Protein AF-0000000072488024 (afdb_homodimer)

Solvent-accessible surface area (backbone atoms only — not comparable to full-atom values): 31746 Å² total; per-residue (Å²): 130,87,50,39,87,58,50,85,56,80,75,59,67,64,59,55,49,50,51,45,51,55,48,46,49,55,67,71,70,53,90,72,92,46,69,67,55,50,52,52,53,47,48,60,69,47,51,77,48,49,60,56,25,39,31,55,56,51,50,51,35,63,54,48,59,58,55,79,76,48,92,45,67,71,60,43,52,54,51,34,48,48,52,44,52,51,49,48,52,47,55,70,44,29,62,57,50,31,43,64,63,50,49,80,76,57,48,43,77,33,27,34,37,37,44,60,53,36,67,68,58,18,48,43,52,24,53,46,52,73,74,24,86,53,31,33,36,38,28,32,25,40,40,63,62,40,93,94,18,74,76,5,32,25,60,51,19,54,53,46,17,42,68,33,83,61,12,57,81,33,64,90,48,43,71,80,28,40,43,74,34,47,47,22,32,48,52,71,48,51,78,66,33,66,33,35,42,27,48,51,34,27,32,30,30,64,24,20,40,33,29,52,36,29,51,45,39,51,35,50,46,28,57,75,70,72,30,49,29,32,33,49,43,60,64,47,23,38,22,92,46,83,71,91,45,39,83,38,46,44,67,57,76,87,34,62,89,49,85,42,64,54,48,30,49,30,60,27,93,54,40,54,36,34,39,21,58,90,41,79,34,42,24,70,52,41,29,52,56,49,46,56,51,60,67,36,84,64,14,90,87,57,75,119,129,88,50,40,88,57,49,85,58,82,74,60,66,64,60,56,51,50,51,45,51,54,47,46,48,55,67,70,70,52,90,73,91,46,69,67,54,50,52,52,53,48,49,61,68,47,51,76,50,50,61,55,24,40,30,56,55,52,48,50,36,62,55,48,59,59,54,78,74,49,92,44,65,70,59,44,52,51,50,34,49,48,52,44,51,52,49,47,53,48,55,72,44,29,62,58,50,31,43,63,62,50,49,79,76,58,48,42,78,34,27,33,37,36,44,59,54,37,67,67,58,17,49,43,53,24,53,44,53,73,73,23,88,54,32,35,36,40,27,32,24,40,40,64,62,40,94,93,18,75,77,4,32,25,60,51,18,53,54,47,17,43,69,34,82,62,13,57,80,32,65,90,49,44,70,78,30,41,43,74,34,47,48,23,32,47,53,70,49,51,78,65,32,66,34,35,42,28,46,50,33,25,31,31,31,65,23,20,39,33,29,51,37,30,51,44,39,50,36,51,48,28,56,75,68,72,30,49,29,34,34,49,43,60,64,48,24,38,22,91,46,83,71,90,45,41,82,38,46,44,68,56,76,87,32,62,88,47,85,42,65,53,50,30,46,31,60,25,90,52,41,53,36,34,39,21,58,91,42,79,35,42,24,69,52,42,29,53,56,49,46,55,50,58,67,35,83,66,14,90,87,61,75,121

Secondary structure (DSSP, 8-state):
--PBP---S---HHHHHHHHHHHHHHHHHS--SSHHHHHHHHHHHHGGGGGG-THHHHHHHHHHTTTTT-S-HHHHHHHHHHHHHHHHHHHHHHHHHHHHHHGGG--TT-EEEEE---HHHHHHHHHHHHH-TT-EEEEE--PSPBTTBBTBHHHHHHHHHHHSHHHHTTTTTHHHHEEEE-GGGHHHHHTT-SEEEE--SEE-TTS-EEEETTHHHHHHHHHHTT--EEEE--GGGB-----SSGGGBPPPGGGTT-SS-SEEEE-GGG--EEEETTEEE-HHHHHHHHHHHHHSTTSTT---/--PBP---S---HHHHHHHHHHHHHHHHHS--SSHHHHHHHHHHHHGGGGGG-THHHHHHHHHHTTTTT-S-HHHHHHHHHHHHHHHHHHHHHHHHHHHHHHGGG--TT-EEEEE---HHHHHHHHHHHHH-TT-EEEEE--PSPBTTBBTBHHHHHHHHHHHSHHHHTTTTTHHHHEEEE-GGGHHHHHTT-SEEEE--SEE-TTS-EEEETTHHHHHHHHHHTT--EEEE--GGGB-----SSGGGBPPPGGGTT-SS-SEEEE-GGG--EEEETTEEE-HHHHHHHHHHHHHSTTSTT---

Sequence (608 aa):
MDRMDVPSEDYDVSIMIEAIHEVQDVLTSRQFATFSEVDTEIGKTLKWYEAFGDGFERFHVNLMKDALQSNDLQKSLKDMDKRCQDRLRDCASSQKDQINDILPFIRNTSSILVHGSGNLLALTIACAIQELEGVHFYICEGRPARKGYPHGSGEVLLEKVLATPEGMRLKDKLHKHCTIVPDSGVSSVMNNVDFVIMGAYCVTEHGGLVHSTGSLQIAIVAAFRNVPCYVLCETFKFAHIFPLSTDDLKQPEEGAGEVVPLVEFVPPSMITLIFSEQGIMPPSAVADEMFRFHTAPSAPGKRRMDRMDVPSEDYDVSIMIEAIHEVQDVLTSRQFATFSEVDTEIGKTLKWYEAFGDGFERFHVNLMKDALQSNDLQKSLKDMDKRCQDRLRDCASSQKDQINDILPFIRNTSSILVHGSGNLLALTIACAIQELEGVHFYICEGRPARKGYPHGSGEVLLEKVLATPEGMRLKDKLHKHCTIVPDSGVSSVMNNVDFVIMGAYCVTEHGGLVHSTGSLQIAIVAAFRNVPCYVLCETFKFAHIFPLSTDDLKQPEEGAGEVVPLVEFVPPSMITLIFSEQGIMPPSAVADEMFRFHTAPSAPGKRR

Nearest PDB structures (foldseek):
  7f66-assembly1_A  TM=8.338E-01  e=1.293E-21  Homo sapiens
  7kma-assembly4_F  TM=8.483E-01  e=4.812E-21  Homo sapiens
  3ecs-assembly1_B  TM=8.379E-01  e=7.905E-20  Homo sapiens
  3ecs-assembly1_G  TM=7.876E-01  e=2.994E-20  Homo sapiens
  3ecs-assembly1_A  TM=8.248E-01  e=3.913E-19  Homo sapiens

Structure (mmCIF, N/CA/C/O backbone):
data_AF-0000000072488024-model_v1
#
loop_
_entity.id
_entity.type
_entity.pdbx_description
1 polymer 'Translation initiation factor eIF-2B alpha subunit, putative'
#
loop_
_atom_site.group_PDB
_atom_site.id
_atom_site.type_symbol
_atom_site.label_atom_id
_atom_site.label_alt_id
_atom_site.label_comp_id
_atom_site.label_asym_id
_atom_site.label_entity_id
_atom_site.label_seq_id
_atom_site.pdbx_PDB_ins_code
_atom_site.Cartn_x
_atom_site.Cartn_y
_atom_site.Cartn_z
_atom_site.occupancy
_atom_site.B_iso_or_equiv
_atom_site.auth_seq_id
_atom_site.auth_comp_id
_atom_site.auth_asym_id
_atom_site.auth_atom_id
_atom_site.pdbx_PDB_model_num
ATOM 1 N N . MET A 1 1 ? 22.734 17.031 3.43 1 52.22 1 MET A N 1
ATOM 2 C CA . MET A 1 1 ? 21.812 18.172 3.447 1 52.22 1 MET A CA 1
ATOM 3 C C . MET A 1 1 ? 20.938 18.141 4.688 1 52.22 1 MET A C 1
ATOM 5 O O . MET A 1 1 ? 20.609 17.062 5.191 1 52.22 1 MET A O 1
ATOM 9 N N . ASP A 1 2 ? 20.891 19.156 5.461 1 78.25 2 ASP A N 1
ATOM 10 C CA . ASP A 1 2 ? 20.172 19.234 6.734 1 78.25 2 ASP A CA 1
ATOM 11 C C . ASP A 1 2 ? 18.703 18.906 6.562 1 78.25 2 ASP A C 1
ATOM 13 O O . ASP A 1 2 ? 18.016 19.516 5.738 1 78.25 2 ASP A O 1
ATOM 17 N N . ARG A 1 3 ? 18.266 17.812 7.07 1 86.81 3 ARG A N 1
ATOM 18 C CA . ARG A 1 3 ? 16.891 17.375 6.973 1 86.81 3 ARG A CA 1
ATOM 19 C C . ARG A 1 3 ? 15.945 18.328 7.707 1 86.81 3 ARG A C 1
ATOM 21 O O . ARG A 1 3 ? 16.344 18.953 8.695 1 86.81 3 ARG A O 1
ATOM 28 N N . MET A 1 4 ? 14.812 18.484 7.156 1 90.88 4 MET A N 1
ATOM 29 C CA . MET A 1 4 ? 13.828 19.438 7.668 1 90.88 4 MET A CA 1
ATOM 30 C C . MET A 1 4 ? 13.086 18.859 8.867 1 90.88 4 MET A C 1
ATOM 32 O O . MET A 1 4 ? 12.656 17.703 8.836 1 90.88 4 MET A O 1
ATOM 36 N N . ASP A 1 5 ? 12.953 19.703 9.938 1 90.5 5 ASP A N 1
ATOM 37 C CA . ASP A 1 5 ? 12.148 19.328 11.094 1 90.5 5 ASP A CA 1
ATOM 38 C C . ASP A 1 5 ? 10.656 19.453 10.789 1 90.5 5 ASP A C 1
ATOM 40 O O . ASP A 1 5 ? 10.195 20.5 10.336 1 90.5 5 ASP A O 1
ATOM 44 N N . VAL A 1 6 ? 9.938 18.312 11 1 91.38 6 VAL A N 1
ATOM 45 C CA . VAL A 1 6 ? 8.5 18.312 10.742 1 91.38 6 VAL A CA 1
ATOM 46 C C . VAL A 1 6 ? 7.773 17.594 11.883 1 91.38 6 VAL A C 1
ATOM 48 O O . VAL A 1 6 ? 8.359 16.766 12.586 1 91.38 6 VAL A O 1
ATOM 51 N N . PRO A 1 7 ? 6.516 18 12.062 1 90.88 7 PRO A N 1
ATOM 52 C CA . PRO A 1 7 ? 5.738 17.266 13.062 1 90.88 7 PRO A CA 1
ATOM 53 C C . PRO A 1 7 ? 5.531 15.797 12.68 1 90.88 7 PRO A C 1
ATOM 55 O O . PRO A 1 7 ? 5.508 15.453 11.5 1 90.88 7 PRO A O 1
ATOM 58 N N . SER A 1 8 ? 5.391 14.93 13.727 1 89.62 8 SER A N 1
ATOM 59 C CA . SER A 1 8 ? 5.211 13.508 13.469 1 89.62 8 SER A CA 1
ATOM 60 C C . SER A 1 8 ? 4.035 12.945 14.266 1 89.62 8 SER A C 1
ATOM 62 O O . SER A 1 8 ? 3.877 11.727 14.375 1 89.62 8 SER A O 1
ATOM 64 N N . GLU A 1 9 ? 3.305 13.891 14.852 1 87.12 9 GLU A N 1
ATOM 65 C CA . GLU A 1 9 ? 2.131 13.5 15.625 1 87.12 9 GLU A CA 1
ATOM 66 C C . GLU A 1 9 ? 0.906 14.32 15.227 1 87.12 9 GLU A C 1
ATOM 68 O O . GLU A 1 9 ? 1.038 15.43 14.719 1 87.12 9 GLU A O 1
ATOM 73 N N . ASP A 1 10 ? -0.183 13.664 15.508 1 88.06 10 ASP A N 1
ATOM 74 C CA . ASP A 1 10 ? -1.425 14.375 15.219 1 88.06 10 ASP A CA 1
ATOM 75 C C . ASP A 1 10 ? -1.731 15.414 16.297 1 88.06 10 ASP A C 1
ATOM 77 O O . ASP A 1 10 ? -1.541 15.148 17.484 1 88.06 10 ASP A O 1
ATOM 81 N N . TYR A 1 11 ? -2.004 16.562 15.891 1 87.75 11 TYR A N 1
ATOM 82 C CA . TYR A 1 11 ? -2.488 17.641 16.75 1 87.75 11 TYR A CA 1
ATOM 83 C C . TYR A 1 11 ? -3.635 18.391 16.078 1 87.75 11 TYR A C 1
ATOM 85 O O . TYR A 1 11 ? -3.838 18.281 14.875 1 87.75 11 TYR A O 1
ATOM 93 N N . ASP A 1 12 ? -4.434 18.969 16.922 1 89.94 12 ASP A N 1
ATOM 94 C CA . ASP A 1 12 ? -5.57 19.703 16.375 1 89.94 12 ASP A CA 1
ATOM 95 C C . ASP A 1 12 ? -5.613 21.125 16.922 1 89.94 12 ASP A C 1
ATOM 97 O O . ASP A 1 12 ? -4.602 21.641 17.391 1 89.94 12 ASP A O 1
ATOM 101 N N . VAL A 1 13 ? -6.676 21.766 16.734 1 91.88 13 VAL A N 1
ATOM 102 C CA . VAL A 1 13 ? -6.828 23.203 16.984 1 91.88 13 VAL A CA 1
ATOM 103 C C . VAL A 1 13 ? -6.621 23.469 18.484 1 91.88 13 VAL A C 1
ATOM 105 O O . VAL A 1 13 ? -6.316 24.594 18.875 1 91.88 13 VAL A O 1
ATOM 108 N N . SER A 1 14 ? -6.672 22.453 19.312 1 92.69 14 SER A N 1
ATOM 109 C CA . SER A 1 14 ? -6.492 22.625 20.75 1 92.69 14 SER A CA 1
ATOM 110 C C . SER A 1 14 ? -5.098 23.156 21.062 1 92.69 14 SER A C 1
ATOM 112 O O . SER A 1 14 ? -4.922 23.906 22.031 1 92.69 14 SER A O 1
ATOM 114 N N . ILE A 1 15 ? -4.148 22.812 20.297 1 93.25 15 ILE A N 1
ATOM 115 C CA . ILE A 1 15 ? -2.785 23.266 20.531 1 93.25 15 ILE A CA 1
ATOM 116 C C . ILE A 1 15 ? -2.693 24.781 20.281 1 93.25 15 ILE A C 1
ATOM 118 O O . ILE A 1 15 ? -1.962 25.484 20.984 1 93.25 15 ILE A O 1
ATOM 122 N N . MET A 1 16 ? -3.361 25.234 19.266 1 93.81 16 MET A N 1
ATOM 123 C CA . MET A 1 16 ? -3.412 26.672 19 1 93.81 16 MET A CA 1
ATOM 124 C C . MET A 1 16 ? -4.145 27.406 20.109 1 93.81 16 MET A C 1
ATOM 126 O O . MET A 1 16 ? -3.705 28.484 20.562 1 93.81 16 MET A O 1
ATOM 130 N N . ILE A 1 17 ? -5.219 26.844 20.562 1 95.56 17 ILE A N 1
ATOM 131 C CA . ILE A 1 17 ? -5.988 27.438 21.656 1 95.56 17 ILE A CA 1
ATOM 132 C C . ILE A 1 17 ? -5.113 27.562 22.906 1 95.56 17 ILE A C 1
ATOM 134 O O . ILE A 1 17 ? -5.105 28.609 23.562 1 95.56 17 ILE A O 1
ATOM 138 N N . GLU A 1 18 ? -4.391 26.547 23.141 1 96.12 18 GLU A N 1
ATOM 139 C CA . GLU A 1 18 ? -3.469 26.562 24.281 1 96.12 18 GLU A CA 1
ATOM 140 C C . GLU A 1 18 ? -2.428 27.672 24.109 1 96.12 18 GLU A C 1
ATOM 142 O O . GLU A 1 18 ? -2.154 28.422 25.062 1 96.12 18 GLU A O 1
ATOM 147 N N . ALA A 1 19 ? -1.865 27.766 22.984 1 96.25 19 ALA A N 1
ATOM 148 C CA . ALA A 1 19 ? -0.864 28.781 22.703 1 96.25 19 ALA A CA 1
ATOM 149 C C . ALA A 1 19 ? -1.438 30.188 22.922 1 96.25 19 ALA A C 1
ATOM 151 O O . ALA A 1 19 ? -0.781 31.047 23.5 1 96.25 19 ALA A O 1
ATOM 152 N N . ILE A 1 20 ? -2.641 30.422 22.438 1 96.62 20 ILE A N 1
ATOM 153 C CA . ILE A 1 20 ? -3.283 31.719 22.547 1 96.62 20 ILE A CA 1
ATOM 154 C C . ILE A 1 20 ? -3.49 32.062 24.016 1 96.62 20 ILE A C 1
ATOM 156 O O . ILE A 1 20 ? -3.209 33.188 24.438 1 96.62 20 ILE A O 1
ATOM 160 N N . HIS A 1 21 ? -3.912 31.094 24.781 1 97.12 21 HIS A N 1
ATOM 161 C CA . HIS A 1 21 ? -4.121 31.328 26.203 1 97.12 21 HIS A CA 1
ATOM 162 C C . HIS A 1 21 ? -2.811 31.672 26.906 1 97.12 21 HIS A C 1
ATOM 164 O O . HIS A 1 21 ? -2.779 32.531 27.781 1 97.12 21 HIS A O 1
ATOM 170 N N . GLU A 1 22 ? -1.814 30.984 26.562 1 96.69 22 GLU A N 1
ATOM 171 C CA . GLU A 1 22 ? -0.515 31.266 27.172 1 96.69 22 GLU A CA 1
ATOM 172 C C . GLU A 1 22 ? -0.053 32.688 26.828 1 96.69 22 GLU A C 1
ATOM 174 O O . GLU A 1 22 ? 0.513 33.375 27.688 1 96.69 22 GLU A O 1
ATOM 179 N N . VAL A 1 23 ? -0.258 33.094 25.609 1 96.31 23 VAL A N 1
ATOM 180 C CA . VAL A 1 23 ? 0.111 34.469 25.188 1 96.31 23 VAL A CA 1
ATOM 181 C C . VAL A 1 23 ? -0.74 35.469 25.938 1 96.31 23 VAL A C 1
ATOM 183 O O . VAL A 1 23 ? -0.231 36.5 26.391 1 96.31 23 VAL A O 1
ATOM 186 N N . GLN A 1 24 ? -2.004 35.156 26.062 1 95.81 24 GLN A N 1
ATOM 187 C CA . GLN A 1 24 ? -2.885 36.062 26.812 1 95.81 24 GLN A CA 1
ATOM 188 C C . GLN A 1 24 ? -2.404 36.219 28.25 1 95.81 24 GLN A C 1
ATOM 190 O O . GLN A 1 24 ? -2.453 37.312 28.812 1 95.81 24 GLN A O 1
ATOM 195 N N . ASP A 1 25 ? -1.993 35.156 28.812 1 95.38 25 ASP A N 1
ATOM 196 C CA . ASP A 1 25 ? -1.459 35.188 30.172 1 95.38 25 ASP A CA 1
ATOM 197 C C . ASP A 1 25 ? -0.247 36.125 30.266 1 95.38 25 ASP A C 1
ATOM 199 O O . ASP A 1 25 ? -0.1 36.875 31.219 1 95.38 25 ASP A O 1
ATOM 203 N N . VAL A 1 26 ? 0.555 36.062 29.281 1 93.44 26 VAL A N 1
ATOM 204 C CA . VAL A 1 26 ? 1.738 36.906 29.219 1 93.44 26 VAL A CA 1
ATOM 205 C C . VAL A 1 26 ? 1.317 38.375 29.109 1 93.44 26 VAL A C 1
ATOM 207 O O . VAL A 1 26 ? 1.877 39.219 29.781 1 93.44 26 VAL A O 1
ATOM 210 N N . LEU A 1 27 ? 0.312 38.688 28.344 1 92.19 27 LEU A N 1
ATOM 211 C CA . LEU A 1 27 ? -0.131 40.031 28.078 1 92.19 27 LEU A CA 1
ATOM 212 C C . LEU A 1 27 ? -0.765 40.656 29.328 1 92.19 27 LEU A C 1
ATOM 214 O O . LEU A 1 27 ? -0.694 41.875 29.531 1 92.19 27 LEU A O 1
ATOM 218 N N . THR A 1 28 ? -1.293 39.812 30.188 1 88.31 28 THR A N 1
ATOM 219 C CA . THR A 1 28 ? -2.064 40.312 31.312 1 88.31 28 THR A CA 1
ATOM 220 C C . THR A 1 28 ? -1.272 40.188 32.625 1 88.31 28 THR A C 1
ATOM 222 O O . THR A 1 28 ? -1.638 40.781 33.625 1 88.31 28 THR A O 1
ATOM 225 N N . SER A 1 29 ? -0.285 39.406 32.625 1 82.75 29 SER A N 1
ATOM 226 C CA . SER A 1 29 ? 0.379 39.094 33.875 1 82.75 29 SER A CA 1
ATOM 227 C C . SER A 1 29 ? 1.42 40.125 34.25 1 82.75 29 SER A C 1
ATOM 229 O O . SER A 1 29 ? 1.823 40.219 35.406 1 82.75 29 SER A O 1
ATOM 231 N N . ARG A 1 30 ? 1.967 40.781 33.281 1 77.06 30 ARG A N 1
ATOM 232 C CA . ARG A 1 30 ? 3.09 41.625 33.656 1 77.06 30 ARG A CA 1
ATOM 233 C C . ARG A 1 30 ? 2.979 43 33 1 77.06 30 ARG A C 1
ATOM 235 O O . ARG A 1 30 ? 2.225 43.188 32.031 1 77.06 30 ARG A O 1
ATOM 242 N N . GLN A 1 31 ? 3.641 43.938 33.719 1 85.38 31 GLN A N 1
ATOM 243 C CA . GLN A 1 31 ? 3.795 45.25 33.125 1 85.38 31 GLN A CA 1
ATOM 244 C C . GLN A 1 31 ? 5 45.312 32.188 1 85.38 31 GLN A C 1
ATOM 246 O O . GLN A 1 31 ? 6.055 44.75 32.5 1 85.38 31 GLN A O 1
ATOM 251 N N . PHE A 1 32 ? 4.668 45.75 31 1 90.38 32 PHE A N 1
ATOM 252 C CA . PHE A 1 32 ? 5.727 45.906 30.016 1 90.38 32 PHE A CA 1
ATOM 253 C C . PHE A 1 32 ? 6.113 47.375 29.844 1 90.38 32 PHE A C 1
ATOM 255 O O . PHE A 1 32 ? 5.27 48.25 29.984 1 90.38 32 PHE A O 1
ATOM 262 N N . ALA A 1 33 ? 7.391 47.594 29.578 1 88.69 33 ALA A N 1
ATOM 263 C CA . ALA A 1 33 ? 7.879 48.969 29.406 1 88.69 33 ALA A CA 1
ATOM 264 C C . ALA A 1 33 ? 7.98 49.312 27.922 1 88.69 33 ALA A C 1
ATOM 266 O O . ALA A 1 33 ? 7.852 50.469 27.531 1 88.69 33 ALA A O 1
ATOM 267 N N . THR A 1 34 ? 8.297 48.344 27.062 1 89 34 THR A N 1
ATOM 268 C CA . THR A 1 34 ? 8.492 48.594 25.641 1 89 34 THR A CA 1
ATOM 269 C C . THR A 1 34 ? 7.824 47.5 24.797 1 89 34 THR A C 1
ATOM 271 O O . THR A 1 34 ? 7.523 46.438 25.297 1 89 34 THR A O 1
ATOM 274 N N . PHE A 1 35 ? 7.617 47.844 23.625 1 88.44 35 PHE A N 1
ATOM 275 C CA . PHE A 1 35 ? 7.09 46.906 22.656 1 88.44 35 PHE A CA 1
ATOM 276 C C . PHE A 1 35 ? 8.07 45.75 22.438 1 88.44 35 PHE A C 1
ATOM 278 O O . PHE A 1 35 ? 7.664 44.594 22.234 1 88.44 35 PHE A O 1
ATOM 285 N N . SER A 1 36 ? 9.344 46.062 22.469 1 89.75 36 SER A N 1
ATOM 286 C CA . SER A 1 36 ? 10.375 45.062 22.281 1 89.75 36 SER A CA 1
ATOM 287 C C . SER A 1 36 ? 10.312 43.969 23.359 1 89.75 36 SER A C 1
ATOM 289 O O . SER A 1 36 ? 10.531 42.781 23.078 1 89.75 36 SER A O 1
ATOM 291 N N . GLU A 1 37 ? 9.992 44.406 24.5 1 91.69 37 GLU A N 1
ATOM 292 C CA . GLU A 1 37 ? 9.867 43.469 25.609 1 91.69 37 GLU A CA 1
ATOM 293 C C . GLU A 1 37 ? 8.672 42.531 25.406 1 91.69 37 GLU A C 1
ATOM 295 O O . GLU A 1 37 ? 8.75 41.344 25.703 1 91.69 37 GLU A O 1
ATOM 300 N N . VAL A 1 38 ? 7.57 43.125 24.969 1 91.94 38 VAL A N 1
ATOM 301 C CA . VAL A 1 38 ? 6.367 42.344 24.703 1 91.94 38 VAL A CA 1
ATOM 302 C C . VAL A 1 38 ? 6.664 41.312 23.625 1 91.94 38 VAL A C 1
ATOM 304 O O . VAL A 1 38 ? 6.355 40.125 23.781 1 91.94 38 VAL A O 1
ATOM 307 N N . ASP A 1 39 ? 7.289 41.75 22.594 1 92.19 39 ASP A N 1
ATOM 308 C CA . ASP A 1 39 ? 7.637 40.906 21.453 1 92.19 39 ASP A CA 1
ATOM 309 C C . ASP A 1 39 ? 8.531 39.75 21.891 1 92.19 39 ASP A C 1
ATOM 311 O O . ASP A 1 39 ? 8.297 38.594 21.484 1 92.19 39 ASP A O 1
ATOM 315 N N . THR A 1 40 ? 9.508 40.031 22.688 1 93.31 40 THR A N 1
ATOM 316 C CA . THR A 1 40 ? 10.461 39.031 23.156 1 93.31 40 THR A CA 1
ATOM 317 C C . THR A 1 40 ? 9.766 38 24.016 1 93.31 40 THR A C 1
ATOM 319 O O . THR A 1 40 ? 10.031 36.781 23.875 1 93.31 40 THR A O 1
ATOM 322 N N . GLU A 1 41 ? 8.867 38.438 24.906 1 94.25 41 GLU A N 1
ATOM 323 C CA . GLU A 1 41 ? 8.188 37.531 25.812 1 94.25 41 GLU A CA 1
ATOM 324 C C . GLU A 1 41 ? 7.215 36.625 25.047 1 94.25 41 GLU A C 1
ATOM 326 O O . GLU A 1 41 ? 7.082 35.438 25.375 1 94.25 41 GLU A O 1
ATOM 331 N N . ILE A 1 42 ? 6.508 37.219 24.078 1 94.06 42 ILE A N 1
ATOM 332 C CA . ILE A 1 42 ? 5.613 36.438 23.234 1 94.06 42 ILE A CA 1
ATOM 333 C C . ILE A 1 42 ? 6.426 35.406 22.453 1 94.06 42 ILE A C 1
ATOM 335 O O . ILE A 1 42 ? 6.043 34.25 22.344 1 94.06 42 ILE A O 1
ATOM 339 N N . GLY A 1 43 ? 7.539 35.781 21.922 1 94 43 GLY A N 1
ATOM 340 C CA . GLY A 1 43 ? 8.43 34.906 21.188 1 94 43 GLY A CA 1
ATOM 341 C C . GLY A 1 43 ? 8.906 33.719 22.031 1 94 43 GLY A C 1
ATOM 342 O O . GLY A 1 43 ? 8.93 32.594 21.547 1 94 43 GLY A O 1
ATOM 343 N N . LYS A 1 44 ? 9.266 34.031 23.266 1 94.94 44 LYS A N 1
ATOM 344 C CA . LYS A 1 44 ? 9.703 32.969 24.172 1 94.94 44 LYS A CA 1
ATOM 345 C C . LYS A 1 44 ? 8.578 31.969 24.453 1 94.94 44 LYS A C 1
ATOM 347 O O . LYS A 1 44 ? 8.805 30.75 24.5 1 94.94 44 LYS A O 1
ATOM 352 N N . THR A 1 45 ? 7.426 32.531 24.641 1 94.25 45 THR A N 1
ATOM 353 C CA . THR A 1 45 ? 6.254 31.719 24.922 1 94.25 45 THR A CA 1
ATOM 354 C C . THR A 1 45 ? 5.926 30.797 23.766 1 94.25 45 THR A C 1
ATOM 356 O O . THR A 1 45 ? 5.574 29.625 23.953 1 94.25 45 THR A O 1
ATOM 359 N N . LEU A 1 46 ? 6.102 31.281 22.531 1 95 46 LEU A N 1
ATOM 360 C CA . LEU A 1 46 ? 5.672 30.547 21.344 1 95 46 LEU A CA 1
ATOM 361 C C . LEU A 1 46 ? 6.812 29.688 20.797 1 95 46 LEU A C 1
ATOM 363 O O . LEU A 1 46 ? 6.617 28.938 19.844 1 95 46 LEU A O 1
ATOM 367 N N . LYS A 1 47 ? 7.965 29.75 21.406 1 92.25 47 LYS A N 1
ATOM 368 C CA . LYS A 1 47 ? 9.141 29.047 20.906 1 92.25 47 LYS A CA 1
ATOM 369 C C . LYS A 1 47 ? 8.906 27.547 20.859 1 92.25 47 LYS A C 1
ATOM 371 O O . LYS A 1 47 ? 9.258 26.891 19.875 1 92.25 47 LYS A O 1
ATOM 376 N N . TRP A 1 48 ? 8.273 27.031 21.859 1 88.94 48 TRP A N 1
ATOM 377 C CA . TRP A 1 48 ? 8.039 25.594 21.938 1 88.94 48 TRP A CA 1
ATOM 378 C C . TRP A 1 48 ? 7.07 25.141 20.859 1 88.94 48 TRP A C 1
ATOM 380 O O . TRP A 1 48 ? 7.129 23.984 20.406 1 88.94 48 TRP A O 1
ATOM 390 N N . TYR A 1 49 ? 6.199 26.031 20.391 1 90.5 49 TYR A N 1
ATOM 391 C CA . TYR A 1 49 ? 5.16 25.672 19.422 1 90.5 49 TYR A CA 1
ATOM 392 C C . TYR A 1 49 ? 5.699 25.703 18 1 90.5 49 TYR A C 1
ATOM 394 O O . TYR A 1 49 ? 5.023 25.266 17.062 1 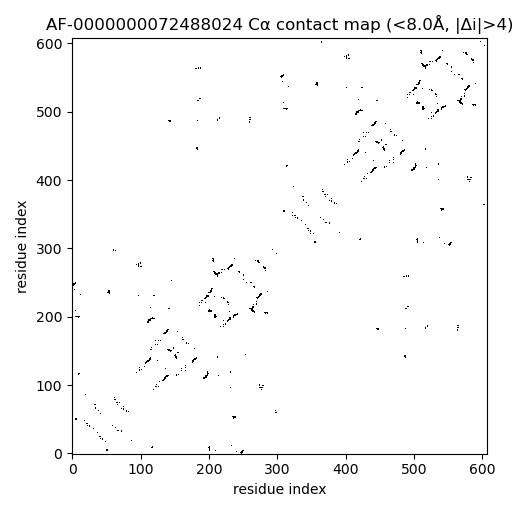90.5 49 TYR A O 1
ATOM 402 N N . GLU A 1 50 ? 6.914 26.109 17.844 1 82.25 50 GLU A N 1
ATOM 403 C CA . GLU A 1 50 ? 7.535 26.188 16.531 1 82.25 50 GLU A CA 1
ATOM 404 C C . GLU A 1 50 ? 7.633 24.812 15.891 1 82.25 50 GLU A C 1
ATOM 406 O O . GLU A 1 50 ? 7.609 24.688 14.664 1 82.25 50 GLU A O 1
ATOM 411 N N . ALA A 1 51 ? 7.641 23.797 16.672 1 78.62 51 ALA A N 1
ATOM 412 C CA . ALA A 1 51 ? 7.766 22.422 16.188 1 78.62 51 ALA A CA 1
ATOM 413 C C . ALA A 1 51 ? 6.508 21.984 15.445 1 78.62 51 ALA A C 1
ATOM 415 O O . ALA A 1 51 ? 6.547 21.047 14.648 1 78.62 51 ALA A O 1
ATOM 416 N N . PHE A 1 52 ? 5.469 22.688 15.602 1 81.25 52 PHE A N 1
ATOM 417 C CA . PHE A 1 52 ? 4.195 22.281 15.023 1 81.25 52 PHE A CA 1
ATOM 418 C C . PHE A 1 52 ? 3.936 23.016 13.711 1 81.25 52 PHE A C 1
ATOM 420 O O . PHE A 1 52 ? 3.023 22.656 12.961 1 81.25 52 PHE A O 1
ATOM 427 N N . GLY A 1 53 ? 4.766 23.922 13.406 1 77.12 53 GLY A N 1
ATOM 428 C CA . GLY A 1 53 ? 4.578 24.594 12.133 1 77.12 53 GLY A CA 1
ATOM 429 C C . GLY A 1 53 ? 4.652 26.109 12.242 1 77.12 53 GLY A C 1
ATOM 430 O O . GLY A 1 53 ? 4.828 26.641 13.336 1 77.12 53 GLY A O 1
ATOM 431 N N . ASP A 1 54 ? 4.367 26.766 11.141 1 82.94 54 ASP A N 1
ATOM 432 C CA . ASP A 1 54 ? 4.578 28.203 11.031 1 82.94 54 ASP A CA 1
ATOM 433 C C . ASP A 1 54 ? 3.332 28.984 11.461 1 82.94 54 ASP A C 1
ATOM 435 O O . ASP A 1 54 ? 3.342 30.219 11.5 1 82.94 54 ASP A O 1
ATOM 439 N N . GLY A 1 55 ? 2.359 28.234 11.789 1 87.81 55 GLY A N 1
ATOM 440 C CA . GLY A 1 55 ? 1.122 28.891 12.195 1 87.81 55 GLY A CA 1
ATOM 441 C C . GLY A 1 55 ? 1.269 29.719 13.461 1 87.81 55 GLY A C 1
ATOM 442 O O . GLY A 1 55 ? 0.637 30.766 13.602 1 87.81 55 GLY A O 1
ATOM 443 N N . PHE A 1 56 ? 2.145 29.328 14.305 1 91.62 56 PHE A N 1
ATOM 444 C CA . PHE A 1 56 ? 2.342 30.031 15.57 1 91.62 56 PHE A CA 1
ATOM 445 C C . PHE A 1 56 ? 3.191 31.281 15.375 1 91.62 56 PHE A C 1
ATOM 447 O O . PHE A 1 56 ? 2.998 32.281 16.062 1 91.62 56 PHE A O 1
ATOM 454 N N . GLU A 1 57 ? 4.07 31.109 14.461 1 89.25 57 GLU A N 1
ATOM 455 C CA . GLU A 1 57 ? 4.812 32.312 14.07 1 89.25 57 GLU A CA 1
ATOM 456 C C . GLU A 1 57 ? 3.9 33.344 13.414 1 89.25 57 GLU A C 1
ATOM 458 O O . GLU A 1 57 ? 4.031 34.531 13.648 1 89.25 57 GLU A O 1
ATOM 463 N N . ARG A 1 58 ? 3.096 32.875 12.578 1 87.31 58 ARG A N 1
ATOM 464 C CA . ARG A 1 58 ? 2.143 33.75 11.938 1 87.31 58 ARG A CA 1
ATOM 465 C C . ARG A 1 58 ? 1.227 34.406 12.961 1 87.31 58 ARG A C 1
ATOM 467 O O . ARG A 1 58 ? 0.88 35.594 12.836 1 87.31 58 ARG A O 1
ATOM 474 N N . PHE A 1 59 ? 0.875 33.656 13.945 1 91.81 59 PHE A N 1
ATOM 475 C CA . PHE A 1 59 ? 0.095 34.188 15.055 1 91.81 59 PHE A CA 1
ATOM 476 C C . PHE A 1 59 ? 0.862 35.312 15.773 1 91.81 59 PHE A C 1
ATOM 478 O O . PHE A 1 59 ? 0.312 36.375 16.047 1 91.81 59 PHE A O 1
ATOM 485 N N . HIS A 1 60 ? 2.084 35.062 15.945 1 91.69 60 HIS A N 1
ATOM 486 C CA . HIS A 1 60 ? 2.961 36.031 16.578 1 91.69 60 HIS A CA 1
ATOM 487 C C . HIS A 1 60 ? 3.008 37.344 15.781 1 91.69 60 HIS A C 1
ATOM 489 O O . HIS A 1 60 ? 2.783 38.406 16.328 1 91.69 60 HIS A O 1
ATOM 495 N N . VAL A 1 61 ? 3.252 37.25 14.539 1 87.69 61 VAL A N 1
ATOM 496 C CA . VAL A 1 61 ? 3.379 38.375 13.648 1 87.69 61 VAL A CA 1
ATOM 497 C C . VAL A 1 61 ? 2.064 39.156 13.617 1 87.69 61 VAL A C 1
ATOM 499 O O . VAL A 1 61 ? 2.064 40.406 13.648 1 87.69 61 VAL A O 1
ATOM 502 N N . ASN A 1 62 ? 0.99 38.5 13.508 1 88.62 62 ASN A N 1
ATOM 503 C CA . ASN A 1 62 ? -0.322 39.125 13.477 1 88.62 62 ASN A CA 1
ATOM 504 C C . ASN A 1 62 ? -0.598 39.906 14.758 1 88.62 62 ASN A C 1
ATOM 506 O O . ASN A 1 62 ? -1.258 40.938 14.727 1 88.62 62 ASN A O 1
ATOM 510 N N . LEU A 1 63 ? -0.161 39.375 15.844 1 90.31 63 LEU A N 1
ATOM 511 C CA . LEU A 1 63 ? -0.361 40.062 17.125 1 90.31 63 LEU A CA 1
ATOM 512 C C . LEU A 1 63 ? 0.412 41.375 17.188 1 90.31 63 LEU A C 1
ATOM 514 O O . LEU A 1 63 ? -0.058 42.344 17.766 1 90.31 63 LEU A O 1
ATOM 518 N N . MET A 1 64 ? 1.562 41.406 16.562 1 87.62 64 MET A N 1
ATOM 519 C CA . MET A 1 64 ? 2.475 42.531 16.688 1 87.62 64 MET A CA 1
ATOM 520 C C . MET A 1 64 ? 2.266 43.531 15.547 1 87.62 64 MET A C 1
ATOM 522 O O . MET A 1 64 ? 2.943 44.531 15.484 1 87.62 64 MET A O 1
ATOM 526 N N . LYS A 1 65 ? 1.424 43.25 14.648 1 81.19 65 LYS A N 1
ATOM 527 C CA . LYS A 1 65 ? 1.292 44.031 13.414 1 81.19 65 LYS A CA 1
ATOM 528 C C . LYS A 1 65 ? 1.094 45.5 13.711 1 81.19 65 LYS A C 1
ATOM 530 O O . LYS A 1 65 ? 1.662 46.375 13.031 1 81.19 65 LYS A O 1
ATOM 535 N N . ASP A 1 66 ? 0.322 45.906 14.742 1 74.69 66 ASP A N 1
ATOM 536 C CA . ASP A 1 66 ? 0.004 47.312 15.016 1 74.69 66 ASP A CA 1
ATOM 537 C C . ASP A 1 66 ? 0.968 47.906 16.047 1 74.69 66 ASP A C 1
ATOM 539 O O . ASP A 1 66 ? 0.934 49.094 16.312 1 74.69 66 ASP A O 1
ATOM 543 N N . ALA A 1 67 ? 1.747 47.094 16.656 1 72.75 67 ALA A N 1
ATOM 544 C CA . ALA A 1 67 ? 2.629 47.562 17.734 1 72.75 67 ALA A CA 1
ATOM 545 C C . ALA A 1 67 ? 3.676 48.531 17.203 1 72.75 67 ALA A C 1
ATOM 547 O O . ALA A 1 67 ? 4.09 49.438 17.906 1 72.75 67 ALA A O 1
ATOM 548 N N . LEU A 1 68 ? 3.938 48.406 16.031 1 66.56 68 LEU A N 1
ATOM 549 C CA . LEU A 1 68 ? 4.984 49.219 15.461 1 66.56 68 LEU A CA 1
ATOM 550 C C . LEU A 1 68 ? 4.449 50.625 15.133 1 66.56 68 LEU A C 1
ATOM 552 O O . LEU A 1 68 ? 5.215 51.594 15.07 1 66.56 68 LEU A O 1
ATOM 556 N N . GLN A 1 69 ? 3.229 50.656 15.016 1 71.44 69 GLN A N 1
ATOM 557 C CA . GLN A 1 69 ? 2.654 51.938 14.57 1 71.44 69 GLN A CA 1
ATOM 558 C C . GLN A 1 69 ? 2.043 52.719 15.742 1 71.44 69 GLN A C 1
ATOM 560 O O . GLN A 1 69 ? 1.754 53.906 15.625 1 71.44 69 GLN A O 1
ATOM 565 N N . SER A 1 70 ? 1.919 51.969 16.812 1 73.94 70 SER A N 1
ATOM 566 C CA . SER A 1 70 ? 1.232 52.594 17.938 1 73.94 70 SER A CA 1
ATOM 567 C C . SER A 1 70 ? 2.227 53.219 18.906 1 73.94 70 SER A C 1
ATOM 569 O O . SER A 1 70 ? 3.336 52.719 19.078 1 73.94 70 SER A O 1
ATOM 571 N N . ASN A 1 71 ? 1.893 54.469 19.375 1 78.5 71 ASN A N 1
ATOM 572 C CA . ASN A 1 71 ? 2.715 55.094 20.391 1 78.5 71 ASN A CA 1
ATOM 573 C C . ASN A 1 71 ? 2.162 54.875 21.797 1 78.5 71 ASN A C 1
ATOM 575 O O . ASN A 1 71 ? 2.746 55.312 22.781 1 78.5 71 ASN A O 1
ATOM 579 N N . ASP A 1 72 ? 1.173 54.094 21.844 1 87.88 72 ASP A N 1
ATOM 580 C CA . ASP A 1 72 ? 0.544 53.781 23.125 1 87.88 72 ASP A CA 1
ATOM 581 C C . ASP A 1 72 ? 0.621 52.312 23.438 1 87.88 72 ASP A C 1
ATOM 583 O O . ASP A 1 72 ? -0.183 51.5 22.938 1 87.88 72 ASP A O 1
ATOM 587 N N . LEU A 1 73 ? 1.483 51.969 24.328 1 89 73 LEU A N 1
ATOM 588 C CA . LEU A 1 73 ? 1.755 50.562 24.656 1 89 73 LEU A CA 1
ATOM 589 C C . LEU A 1 73 ? 0.548 49.938 25.328 1 89 73 LEU A C 1
ATOM 591 O O . LEU A 1 73 ? 0.2 48.781 25.031 1 89 73 LEU A O 1
ATOM 595 N N . GLN A 1 74 ? -0.059 50.688 26.203 1 88.38 74 GLN A N 1
ATOM 596 C CA . GLN A 1 74 ? -1.197 50.125 26.938 1 88.38 74 GLN A CA 1
ATOM 597 C C . GLN A 1 74 ? -2.363 49.844 26 1 88.38 74 GLN A C 1
ATOM 599 O O . GLN A 1 74 ? -3.018 48.812 26.125 1 88.38 74 GLN A O 1
ATOM 604 N N . LYS A 1 75 ? -2.576 50.719 25.172 1 89.31 75 LYS A N 1
ATOM 605 C CA . LYS A 1 75 ? -3.625 50.5 24.172 1 89.31 75 LYS A CA 1
ATOM 606 C C . LYS A 1 75 ? -3.291 49.312 23.266 1 89.31 75 LYS A C 1
ATOM 608 O O . LYS A 1 75 ? -4.168 48.531 22.922 1 89.31 75 LYS A O 1
ATOM 613 N N . SER A 1 76 ? -2.061 49.219 22.938 1 90.5 76 SER A N 1
ATOM 614 C CA . SER A 1 76 ? -1.623 48.156 22.062 1 90.5 76 SER A CA 1
ATOM 615 C C . SER A 1 76 ? -1.789 46.781 22.734 1 90.5 76 SER A C 1
ATOM 617 O O . SER A 1 76 ? -2.137 45.812 22.078 1 90.5 76 SER A O 1
ATOM 619 N N . LEU A 1 77 ? -1.534 46.75 23.984 1 91.31 77 LEU A N 1
ATOM 620 C CA . LEU A 1 77 ? -1.691 45.5 24.734 1 91.31 77 LEU A CA 1
ATOM 621 C C . LEU A 1 77 ? -3.154 45.062 24.766 1 91.31 77 LEU A C 1
ATOM 623 O O . LEU A 1 77 ? -3.457 43.875 24.641 1 91.31 77 LEU A O 1
ATOM 627 N N . LYS A 1 78 ? -3.979 46.031 24.906 1 90.75 78 LYS A N 1
ATOM 628 C CA . LYS A 1 78 ? -5.41 45.75 24.891 1 90.75 78 LYS A CA 1
ATOM 629 C C . LYS A 1 78 ? -5.852 45.25 23.516 1 90.75 78 LYS A C 1
ATOM 631 O O . LYS A 1 78 ? -6.676 44.344 23.406 1 90.75 78 LYS A O 1
ATOM 636 N N . ASP A 1 79 ? -5.297 45.875 22.516 1 92.25 79 ASP A N 1
ATOM 637 C CA . ASP A 1 79 ? -5.613 45.469 21.156 1 92.25 79 ASP A CA 1
ATOM 638 C C . ASP A 1 79 ? -5.121 44.031 20.875 1 92.25 79 ASP A C 1
ATOM 640 O O . ASP A 1 79 ? -5.797 43.25 20.203 1 92.25 79 ASP A O 1
ATOM 644 N N . MET A 1 80 ? -3.961 43.688 21.375 1 93.81 80 MET A N 1
ATOM 645 C CA . MET A 1 80 ? -3.416 42.344 21.219 1 93.81 80 MET A CA 1
ATOM 646 C C . MET A 1 80 ? -4.301 41.312 21.922 1 93.81 80 MET A C 1
ATOM 648 O O . MET A 1 80 ? -4.543 40.25 21.375 1 93.81 80 MET A O 1
ATOM 652 N N . ASP A 1 81 ? -4.734 41.656 23.062 1 94.38 81 ASP A N 1
ATOM 653 C CA . ASP A 1 81 ? -5.621 40.781 23.797 1 94.38 81 ASP A CA 1
ATOM 654 C C . ASP A 1 81 ? -6.93 40.562 23.031 1 94.38 81 ASP A C 1
ATOM 656 O O . ASP A 1 81 ? -7.469 39.438 23.031 1 94.38 81 ASP A O 1
ATOM 660 N N . LYS A 1 82 ? -7.398 41.625 22.469 1 94.75 82 LYS A N 1
ATOM 661 C CA . LYS A 1 82 ? -8.602 41.531 21.641 1 94.75 82 LYS A CA 1
ATOM 662 C C . LYS A 1 82 ? -8.367 40.594 20.453 1 94.75 82 LYS A C 1
ATOM 664 O O . LYS A 1 82 ? -9.227 39.781 20.094 1 94.75 82 LYS A O 1
ATOM 669 N N . ARG A 1 83 ? -7.262 40.719 19.828 1 94.62 83 ARG A N 1
ATOM 670 C CA . ARG A 1 83 ? -6.91 39.844 18.703 1 94.62 83 ARG A CA 1
ATOM 671 C C . ARG A 1 83 ? -6.832 38.375 19.156 1 94.62 83 ARG A C 1
ATOM 673 O O . ARG A 1 83 ? -7.207 37.469 18.406 1 94.62 83 ARG A O 1
ATOM 680 N N . CYS A 1 84 ? -6.328 38.156 20.312 1 96.5 84 CYS A N 1
ATOM 681 C CA . CYS A 1 84 ? -6.305 36.812 20.875 1 96.5 84 CYS A CA 1
ATOM 682 C C . CYS A 1 84 ? -7.719 36.281 21.062 1 96.5 84 CYS A C 1
ATOM 684 O O . CYS A 1 84 ? -8 35.125 20.703 1 96.5 84 CYS A O 1
ATOM 686 N N . GLN A 1 85 ? -8.578 37.125 21.562 1 96.12 85 GLN A N 1
ATOM 687 C CA . GLN A 1 85 ? -9.961 36.719 21.766 1 96.12 85 GLN A CA 1
ATOM 688 C C . GLN A 1 85 ? -10.625 36.375 20.438 1 96.12 85 GLN A C 1
ATOM 690 O O . GLN A 1 85 ? -11.359 35.406 20.344 1 96.12 85 GLN A O 1
ATOM 695 N N . ASP A 1 86 ? -10.352 37.188 19.484 1 95.25 86 ASP A N 1
ATOM 696 C CA . ASP A 1 86 ? -10.891 36.938 18.141 1 95.25 86 ASP A CA 1
ATOM 697 C C . ASP A 1 86 ? -10.375 35.625 17.578 1 95.25 86 ASP A C 1
ATOM 699 O O . ASP A 1 86 ? -11.133 34.844 17 1 95.25 86 ASP A O 1
ATOM 703 N N . ARG A 1 87 ? -9.109 35.375 17.75 1 94.88 87 ARG A N 1
ATOM 704 C CA . ARG A 1 87 ? -8.508 34.156 17.25 1 94.88 87 ARG A CA 1
ATOM 705 C C . ARG A 1 87 ? -9.078 32.938 17.969 1 94.88 87 ARG A C 1
ATOM 707 O O . ARG A 1 87 ? -9.25 31.859 17.359 1 94.88 87 ARG A O 1
ATOM 714 N N . LEU A 1 88 ? -9.32 33.062 19.25 1 95.94 88 LEU A N 1
ATOM 715 C CA . LEU A 1 88 ? -9.945 31.984 20.016 1 95.94 88 LEU A CA 1
ATOM 716 C C . LEU A 1 88 ? -11.328 31.656 19.469 1 95.94 88 LEU A C 1
ATOM 718 O O . LEU A 1 88 ? -11.688 30.484 19.328 1 95.94 88 LEU A O 1
ATOM 722 N N . ARG A 1 89 ? -12.023 32.656 19.125 1 94.31 89 ARG A N 1
ATOM 723 C CA . ARG A 1 89 ? -13.344 32.469 18.531 1 94.31 89 ARG A CA 1
ATOM 724 C C . ARG A 1 89 ? -13.25 31.766 17.188 1 94.31 89 ARG A C 1
ATOM 726 O O . ARG A 1 89 ? -14.047 30.875 16.891 1 94.31 89 ARG A O 1
ATOM 733 N N . ASP A 1 90 ? -12.305 32.219 16.422 1 92.5 90 ASP A N 1
ATOM 734 C CA . ASP A 1 90 ? -12.078 31.578 15.133 1 92.5 90 ASP A CA 1
ATOM 735 C C . ASP A 1 90 ? -11.75 30.094 15.289 1 92.5 90 ASP A C 1
ATOM 737 O O . ASP A 1 90 ? -12.25 29.25 14.539 1 92.5 90 ASP A O 1
ATOM 741 N N . CYS A 1 91 ? -10.883 29.781 16.234 1 92.38 91 CYS A N 1
ATOM 742 C CA . CYS A 1 91 ? -10.484 28.406 16.5 1 92.38 91 CYS A CA 1
ATOM 743 C C . CYS A 1 91 ? -11.68 27.562 16.922 1 92.38 91 CYS A C 1
ATOM 745 O O . CYS A 1 91 ? -11.805 26.406 16.5 1 92.38 91 CYS A O 1
ATOM 747 N N . ALA A 1 92 ? -12.508 28.156 17.656 1 88.19 92 ALA A N 1
ATOM 748 C CA . ALA A 1 92 ? -13.68 27.438 18.156 1 88.19 92 ALA A CA 1
ATOM 749 C C . ALA A 1 92 ? -14.625 27.062 17.016 1 88.19 92 ALA A C 1
ATOM 751 O O . ALA A 1 92 ? -15.281 26.016 17.062 1 88.19 92 ALA A O 1
ATOM 752 N N . SER A 1 93 ? -14.617 27.859 16 1 90.81 93 SER A N 1
ATOM 753 C CA . SER A 1 93 ? -15.547 27.641 14.898 1 90.81 93 SER A CA 1
ATOM 754 C C . SER A 1 93 ? -14.859 26.922 13.734 1 90.81 93 SER A C 1
ATOM 756 O O . SER A 1 93 ? -15.516 26.484 12.789 1 90.81 93 SER A O 1
ATOM 758 N N . SER A 1 94 ? -13.602 26.797 13.805 1 91.06 94 SER A N 1
ATOM 759 C CA . SER A 1 94 ? -12.797 26.312 12.68 1 91.06 94 SER A CA 1
ATOM 760 C C . SER A 1 94 ? -13.258 24.938 12.219 1 91.06 94 SER A C 1
ATOM 762 O O . SER A 1 94 ? -13.461 24.703 11.031 1 91.06 94 SER A O 1
ATOM 764 N N . GLN A 1 95 ? -13.43 24.047 13.148 1 89.31 95 GLN A N 1
ATOM 765 C CA . GLN A 1 95 ? -13.805 22.672 12.812 1 89.31 95 GLN A CA 1
ATOM 766 C C . GLN A 1 95 ? -15.172 22.641 12.125 1 89.31 95 GLN A C 1
ATOM 768 O O . GLN A 1 95 ? -15.352 21.922 11.133 1 89.31 95 GLN A O 1
ATOM 773 N N . LYS A 1 96 ? -16.047 23.391 12.688 1 89.56 96 LYS A N 1
ATOM 774 C CA . LYS A 1 96 ? -17.391 23.453 12.102 1 89.56 96 LYS A CA 1
ATOM 775 C C . LYS A 1 96 ? -17.328 23.969 10.656 1 89.56 96 LYS A C 1
ATOM 777 O O . LYS A 1 96 ? -18.016 23.438 9.781 1 89.56 96 LYS A O 1
ATOM 782 N N . ASP A 1 97 ? -16.578 25 10.438 1 92.31 97 ASP A N 1
ATOM 783 C CA . ASP A 1 97 ? -16.438 25.562 9.109 1 92.31 97 ASP A CA 1
ATOM 784 C C . ASP A 1 97 ? -15.875 24.547 8.125 1 92.31 97 ASP A C 1
ATOM 786 O O . ASP A 1 97 ? -16.375 24.422 7.004 1 92.31 97 ASP A O 1
ATOM 790 N N . GLN A 1 98 ? -14.922 23.828 8.523 1 94.5 98 GLN A N 1
ATOM 791 C CA . GLN A 1 98 ? -14.297 22.828 7.664 1 94.5 98 GLN A CA 1
ATOM 792 C C . GLN A 1 98 ? -15.266 21.688 7.348 1 94.5 98 GLN A C 1
ATOM 794 O O . GLN A 1 98 ? -15.312 21.203 6.215 1 94.5 98 GLN A O 1
ATOM 799 N N . ILE A 1 99 ? -16 21.25 8.359 1 94.31 99 ILE A N 1
ATOM 800 C CA . ILE A 1 99 ? -17 20.203 8.172 1 94.31 99 ILE A CA 1
ATOM 801 C C . ILE A 1 99 ? -18.062 20.672 7.176 1 94.31 99 ILE A C 1
ATOM 803 O O . ILE A 1 99 ? -18.453 19.922 6.277 1 94.31 99 ILE A O 1
ATOM 807 N N . ASN A 1 100 ? -18.453 21.922 7.328 1 94.25 100 ASN A N 1
ATOM 808 C CA . ASN A 1 100 ? -19.453 22.484 6.43 1 94.25 100 ASN A CA 1
ATOM 809 C C . ASN A 1 100 ? -18.953 22.547 4.992 1 94.25 100 ASN A C 1
ATOM 811 O O . ASN A 1 100 ? -19.734 22.438 4.047 1 94.25 100 ASN A O 1
ATOM 815 N N . ASP A 1 101 ? -17.703 22.703 4.824 1 95.81 101 ASP A N 1
ATOM 816 C CA . ASP A 1 101 ? -17.109 22.781 3.492 1 95.81 101 ASP A CA 1
ATOM 817 C C . ASP A 1 101 ? -17.031 21.391 2.848 1 95.81 101 ASP A C 1
ATOM 819 O O . ASP A 1 101 ? -17.234 21.25 1.64 1 95.81 101 ASP A O 1
ATOM 823 N N . ILE A 1 102 ? -16.719 20.344 3.652 1 96.56 102 ILE A N 1
ATOM 824 C CA . ILE A 1 102 ? -16.422 19.062 3.049 1 96.56 102 ILE A CA 1
ATOM 825 C C . ILE A 1 102 ? -17.703 18.234 2.912 1 96.56 102 ILE A C 1
ATOM 827 O O . ILE A 1 102 ? -17.828 17.406 2.002 1 96.56 102 ILE A O 1
ATOM 831 N N . LEU A 1 103 ? -18.719 18.438 3.729 1 96.38 103 LEU A N 1
ATOM 832 C CA . LEU A 1 103 ? -19.922 17.609 3.75 1 96.38 103 LEU A CA 1
ATOM 833 C C . LEU A 1 103 ? -20.641 17.656 2.402 1 96.38 103 LEU A C 1
ATOM 835 O O . LEU A 1 103 ? -21.125 16.625 1.921 1 96.38 103 LEU A O 1
ATOM 839 N N . PRO A 1 104 ? -20.641 18.828 1.729 1 96.38 104 PRO A N 1
ATOM 840 C CA . PRO A 1 104 ? -21.312 18.891 0.425 1 96.38 104 PRO A CA 1
ATOM 841 C C . PRO A 1 104 ? -20.641 18 -0.616 1 96.38 104 PRO A C 1
ATOM 843 O O . PRO A 1 104 ? -21.25 17.672 -1.638 1 96.38 104 PRO A O 1
ATOM 846 N N . PHE A 1 105 ? -19.406 17.594 -0.445 1 97.19 105 PHE A N 1
ATOM 847 C CA . PHE A 1 105 ? -18.688 16.719 -1.37 1 97.19 105 PHE A CA 1
ATOM 848 C C . PHE A 1 105 ? -19.078 15.266 -1.154 1 97.19 105 PHE A C 1
ATOM 850 O O . PHE A 1 105 ? -18.797 14.406 -1.99 1 97.19 105 PHE A O 1
ATOM 857 N N . ILE A 1 106 ? -19.672 14.977 0.014 1 97.75 106 ILE A N 1
ATOM 858 C CA . ILE A 1 106 ? -20.031 13.609 0.382 1 97.75 106 ILE A CA 1
ATOM 859 C C . ILE A 1 106 ? -21.516 13.367 0.067 1 97.75 106 ILE A C 1
ATOM 861 O O . ILE A 1 106 ? -22.391 14.023 0.628 1 97.75 106 ILE A O 1
ATOM 865 N N . ARG A 1 107 ? -21.766 12.414 -0.775 1 96.19 107 ARG A N 1
ATOM 866 C CA . ARG A 1 107 ? -23.125 12.008 -1.122 1 96.19 107 ARG A CA 1
ATOM 867 C C . ARG A 1 107 ? -23.562 10.781 -0.323 1 96.19 107 ARG A C 1
ATOM 869 O O . ARG A 1 107 ? -22.719 10.117 0.299 1 96.19 107 ARG A O 1
ATOM 876 N N . ASN A 1 108 ? -24.766 10.516 -0.451 1 95.62 108 ASN A N 1
ATOM 877 C CA . ASN A 1 108 ? -25.328 9.383 0.275 1 95.62 108 ASN A CA 1
ATOM 878 C C . ASN A 1 108 ? -24.734 8.062 -0.196 1 95.62 108 ASN A C 1
ATOM 880 O O . ASN A 1 108 ? -24.609 7.117 0.587 1 95.62 108 ASN A O 1
ATOM 884 N N . THR A 1 109 ? -24.312 8.023 -1.391 1 95.62 109 THR A N 1
ATOM 885 C CA . THR A 1 109 ? -23.797 6.773 -1.939 1 95.62 109 THR A CA 1
ATOM 886 C C . THR A 1 109 ? -22.281 6.805 -2.035 1 95.62 109 THR A C 1
ATOM 888 O O . THR A 1 109 ? -21.672 5.949 -2.688 1 95.62 109 THR A O 1
ATOM 891 N N . SER A 1 110 ? -21.703 7.781 -1.394 1 97.62 110 SER A N 1
ATOM 892 C CA . SER A 1 110 ? -20.266 7.953 -1.539 1 97.62 110 SER A CA 1
ATOM 893 C C . SER A 1 110 ? -19.5 6.84 -0.825 1 97.62 110 SER A C 1
ATOM 895 O O . SER A 1 110 ? -19.891 6.41 0.262 1 97.62 110 SER A O 1
ATOM 897 N N . SER A 1 111 ? -18.516 6.332 -1.483 1 98.19 111 SER A N 1
ATOM 898 C CA . SER A 1 111 ? -17.453 5.535 -0.877 1 98.19 111 SER A CA 1
ATOM 899 C C . SER A 1 111 ? -16.156 6.328 -0.769 1 98.19 111 SER A C 1
ATOM 901 O O . SER A 1 111 ? -15.648 6.84 -1.771 1 98.19 111 SER A O 1
ATOM 903 N N . ILE A 1 112 ? -15.656 6.391 0.434 1 98.81 112 ILE A N 1
ATOM 904 C CA . ILE A 1 112 ? -14.539 7.297 0.687 1 98.81 112 ILE A CA 1
ATOM 905 C C . ILE A 1 112 ? -13.414 6.543 1.395 1 98.81 112 ILE A C 1
ATOM 907 O O . ILE A 1 112 ? -13.664 5.797 2.346 1 98.81 112 ILE A O 1
ATOM 911 N N . LEU A 1 113 ? -12.211 6.633 0.865 1 98.81 113 LEU A N 1
ATOM 912 C CA . LEU A 1 113 ? -11.047 6.086 1.558 1 98.81 113 LEU A CA 1
ATOM 913 C C . LEU A 1 113 ? -10.414 7.133 2.471 1 98.81 113 LEU A C 1
ATOM 915 O O . LEU A 1 113 ? -10.219 8.281 2.062 1 98.81 113 LEU A O 1
ATOM 919 N N . VAL A 1 114 ? -10.141 6.758 3.725 1 98.88 114 VAL A N 1
ATOM 920 C CA . VAL A 1 114 ? -9.641 7.699 4.719 1 98.88 114 VAL A CA 1
ATOM 921 C C . VAL A 1 114 ? -8.297 7.211 5.27 1 98.88 114 VAL A C 1
ATOM 923 O O . VAL A 1 114 ? -8.148 6.027 5.59 1 98.88 114 VAL A O 1
ATOM 926 N N . HIS A 1 115 ? -7.328 8.086 5.355 1 98.75 115 HIS A N 1
ATOM 927 C CA . HIS A 1 115 ? -6.039 7.781 5.965 1 98.75 115 HIS A CA 1
ATOM 928 C C . HIS A 1 115 ? -5.648 8.836 6.992 1 98.75 115 HIS A C 1
ATOM 930 O O . HIS A 1 115 ? -5.641 10.031 6.688 1 98.75 115 HIS A O 1
ATOM 936 N N . GLY A 1 116 ? -5.27 8.414 8.117 1 97.44 116 GLY A N 1
ATOM 937 C CA . GLY A 1 116 ? -4.922 9.266 9.242 1 97.44 116 GLY A CA 1
ATOM 938 C C . GLY A 1 116 ? -5.828 9.07 10.438 1 97.44 116 GLY A C 1
ATOM 939 O O . GLY A 1 116 ? -6.785 8.297 10.383 1 97.44 116 GLY A O 1
ATOM 940 N N . SER A 1 117 ? -5.504 9.75 11.547 1 97 117 SER A N 1
ATOM 941 C CA . SER A 1 117 ? -6.281 9.57 12.773 1 97 117 SER A CA 1
ATOM 942 C C . SER A 1 117 ? -6.555 10.906 13.453 1 97 117 SER A C 1
ATOM 944 O O . SER A 1 117 ? -6.766 10.953 14.672 1 97 117 SER A O 1
ATOM 946 N N . GLY A 1 118 ? -6.559 11.938 12.75 1 95.88 118 GLY A N 1
ATOM 947 C CA . GLY A 1 118 ? -6.793 13.258 13.32 1 95.88 118 GLY A CA 1
ATOM 948 C C . GLY A 1 118 ? -8.227 13.469 13.766 1 95.88 118 GLY A C 1
ATOM 949 O O . GLY A 1 118 ? -9.148 12.867 13.219 1 95.88 118 GLY A O 1
ATOM 950 N N . ASN A 1 119 ? -8.391 14.375 14.68 1 95.25 119 ASN A N 1
ATOM 951 C CA . ASN A 1 119 ? -9.719 14.656 15.227 1 95.25 119 ASN A CA 1
ATOM 952 C C . ASN A 1 119 ? -10.648 15.227 14.156 1 95.25 119 ASN A C 1
ATOM 954 O O . ASN A 1 119 ? -11.852 14.953 14.172 1 95.25 119 ASN A O 1
ATOM 958 N N . LEU A 1 120 ? -10.125 16 13.32 1 95.5 120 LEU A N 1
ATOM 959 C CA . LEU A 1 120 ? -10.938 16.594 12.266 1 95.5 120 LEU A CA 1
ATOM 960 C C . LEU A 1 120 ? -11.484 15.523 11.336 1 95.5 120 LEU A C 1
ATOM 962 O O . LEU A 1 120 ? -12.633 15.609 10.891 1 95.5 120 LEU A O 1
ATOM 966 N N . LEU A 1 121 ? -10.711 14.523 10.984 1 97.31 121 LEU A N 1
ATOM 967 C CA . LEU A 1 121 ? -11.172 13.383 10.203 1 97.31 121 LEU A CA 1
ATOM 968 C C . LEU A 1 121 ? -12.289 12.641 10.93 1 97.31 121 LEU A C 1
ATOM 970 O O . LEU A 1 121 ? -13.32 12.312 10.328 1 97.31 121 LEU A O 1
ATOM 974 N N . ALA A 1 122 ? -12.008 12.414 12.242 1 97.31 122 ALA A N 1
ATOM 975 C CA . ALA A 1 122 ? -13 11.711 13.062 1 97.31 122 ALA A CA 1
ATOM 976 C C . ALA A 1 122 ? -14.336 12.438 13.055 1 97.31 122 ALA A C 1
ATOM 978 O O . ALA A 1 122 ? -15.383 11.828 12.852 1 97.31 122 ALA A O 1
ATOM 979 N N . LEU A 1 123 ? -14.273 13.703 13.25 1 96.19 123 LEU A N 1
ATOM 980 C CA . LEU A 1 123 ? -15.484 14.523 13.281 1 96.19 123 LEU A CA 1
ATOM 981 C C . LEU A 1 123 ? -16.188 14.5 11.93 1 96.19 123 LEU A C 1
ATOM 983 O O . LEU A 1 123 ? -17.422 14.438 11.867 1 96.19 123 LEU A O 1
ATOM 987 N N . THR A 1 124 ? -15.445 14.57 10.859 1 97.31 124 THR A N 1
ATOM 988 C CA . THR A 1 124 ? -16 14.523 9.516 1 97.31 124 THR A CA 1
ATOM 989 C C . THR A 1 124 ? -16.766 13.227 9.289 1 97.31 124 THR A C 1
ATOM 991 O O . THR A 1 124 ? -17.891 13.242 8.781 1 97.31 124 THR A O 1
ATOM 994 N N . ILE A 1 125 ? -16.156 12.117 9.648 1 97.94 125 ILE A N 1
ATOM 995 C CA . ILE A 1 125 ? -16.781 10.805 9.492 1 97.94 125 ILE A CA 1
ATOM 996 C C . ILE A 1 125 ? -18.078 10.742 10.297 1 97.94 125 ILE A C 1
ATOM 998 O O . ILE A 1 125 ? -19.125 10.352 9.781 1 97.94 125 ILE A O 1
ATOM 1002 N N . ALA A 1 126 ? -17.984 11.203 11.594 1 97.19 126 ALA A N 1
ATOM 1003 C CA . ALA A 1 126 ? -19.156 11.164 12.477 1 97.19 126 ALA A CA 1
ATOM 1004 C C . ALA A 1 126 ? -20.297 12 11.914 1 97.19 126 ALA A C 1
ATOM 1006 O O . ALA A 1 126 ? -21.438 11.539 11.852 1 97.19 126 ALA A O 1
ATOM 1007 N N . CYS A 1 127 ? -20 13.195 11.461 1 96.44 127 CYS A N 1
ATOM 1008 C CA . CYS A 1 127 ? -21.016 14.102 10.945 1 96.44 127 CYS A CA 1
ATOM 1009 C C . CYS A 1 127 ? -21.609 13.57 9.648 1 96.44 127 CYS A C 1
ATOM 1011 O O . CYS A 1 127 ? -22.828 13.656 9.43 1 96.44 127 CYS A O 1
ATOM 1013 N N . ALA A 1 128 ? -20.797 13.008 8.789 1 97.19 128 ALA A N 1
ATOM 1014 C CA . ALA A 1 128 ? -21.266 12.477 7.512 1 97.19 128 ALA A CA 1
ATOM 1015 C C . ALA A 1 128 ? -22.234 11.312 7.734 1 97.19 128 ALA A C 1
ATOM 1017 O O . ALA A 1 128 ? -23.297 11.25 7.105 1 97.19 128 ALA A O 1
ATOM 1018 N N . ILE A 1 129 ? -21.828 10.406 8.617 1 96.62 129 ILE A N 1
ATOM 1019 C CA . ILE A 1 129 ? -22.672 9.242 8.891 1 96.62 129 ILE A CA 1
ATOM 1020 C C . ILE A 1 129 ? -24.016 9.688 9.469 1 96.62 129 ILE A C 1
ATOM 1022 O O . ILE A 1 129 ? -25.047 9.109 9.164 1 96.62 129 ILE A O 1
ATOM 1026 N N . GLN A 1 130 ? -23.953 10.695 10.305 1 94.5 130 GLN A N 1
ATOM 1027 C CA . GLN A 1 130 ? -25.172 11.227 10.914 1 94.5 130 GLN A CA 1
ATOM 1028 C C . GLN A 1 130 ? -26.109 11.781 9.852 1 94.5 130 GLN A C 1
ATOM 1030 O O . GLN A 1 130 ? -27.328 11.625 9.961 1 94.5 130 GLN A O 1
ATOM 1035 N N . GLU A 1 131 ? -25.594 12.312 8.852 1 93.94 131 GLU A N 1
ATOM 1036 C CA . GLU A 1 131 ? -26.391 13.016 7.852 1 93.94 131 GLU A CA 1
ATOM 1037 C C . GLU A 1 131 ? -26.75 12.094 6.688 1 93.94 131 GLU A C 1
ATOM 1039 O O . GLU A 1 131 ? -27.766 12.305 6.016 1 93.94 131 GLU A O 1
ATOM 1044 N N . LEU A 1 132 ? -25.906 11.172 6.391 1 95.25 132 LEU A N 1
ATOM 1045 C CA . LEU A 1 132 ? -26.047 10.359 5.184 1 95.25 132 LEU A CA 1
ATOM 1046 C C . LEU A 1 132 ? -26.078 8.875 5.527 1 95.25 132 LEU A C 1
ATOM 1048 O O . LEU A 1 132 ? -25.047 8.297 5.879 1 95.25 132 LEU A O 1
ATOM 1052 N N . GLU A 1 133 ? -27.094 8.203 5.172 1 92.5 133 GLU A N 1
ATOM 1053 C CA . GLU A 1 133 ? -27.297 6.82 5.59 1 92.5 133 GLU A CA 1
ATOM 1054 C C . GLU A 1 133 ? -26.516 5.852 4.703 1 92.5 133 GLU A C 1
ATOM 1056 O O . GLU A 1 133 ? -26.188 4.746 5.133 1 92.5 133 GLU A O 1
ATOM 1061 N N . GLY A 1 134 ? -26.219 6.281 3.541 1 96.12 134 GLY A N 1
ATOM 1062 C CA . GLY A 1 134 ? -25.641 5.34 2.602 1 96.12 134 GLY A CA 1
ATOM 1063 C C . GLY A 1 134 ? -24.141 5.539 2.404 1 96.12 134 GLY A C 1
ATOM 1064 O O . GLY A 1 134 ? -23.516 4.828 1.617 1 96.12 134 GLY A O 1
ATOM 1065 N N . VAL A 1 135 ? -23.562 6.457 3.158 1 97.69 135 VAL A N 1
ATOM 1066 C CA . VAL A 1 135 ? -22.141 6.75 2.967 1 97.69 135 VAL A CA 1
ATOM 1067 C C . VAL A 1 135 ? -21.297 5.629 3.566 1 97.69 135 VAL A C 1
ATOM 1069 O O . VAL A 1 135 ? -21.688 5.008 4.555 1 97.69 135 VAL A O 1
ATOM 1072 N N . HIS A 1 136 ? -20.25 5.277 2.953 1 97.94 136 HIS A N 1
ATOM 1073 C CA . HIS A 1 136 ? -19.328 4.266 3.467 1 97.94 136 HIS A CA 1
ATOM 1074 C C . HIS A 1 136 ? -17.891 4.773 3.477 1 97.94 136 HIS A C 1
ATOM 1076 O O . HIS A 1 136 ? -17.453 5.402 2.514 1 97.94 136 HIS A O 1
ATOM 1082 N N . PHE A 1 137 ? -17.25 4.496 4.562 1 98.44 137 PHE A N 1
ATOM 1083 C CA . PHE A 1 137 ? -15.859 4.906 4.73 1 98.44 137 PHE A CA 1
ATOM 1084 C C . PHE A 1 137 ? -14.945 3.688 4.824 1 98.44 137 PHE A C 1
ATOM 1086 O O . PHE A 1 137 ? -15.133 2.834 5.691 1 98.44 137 PHE A O 1
ATOM 1093 N N . TYR A 1 138 ? -14.031 3.578 3.898 1 98.31 138 TYR A N 1
ATOM 1094 C CA . TYR A 1 138 ? -12.914 2.645 4 1 98.31 138 TYR A CA 1
ATOM 1095 C C . TYR A 1 138 ? -11.75 3.268 4.758 1 98.31 138 TYR A C 1
ATOM 1097 O O . TYR A 1 138 ? -11.125 4.215 4.273 1 98.31 138 TYR A O 1
ATOM 1105 N N . ILE A 1 139 ? -11.461 2.68 5.914 1 98.5 139 ILE A N 1
ATOM 1106 C CA . ILE A 1 139 ? -10.422 3.227 6.785 1 98.5 139 ILE A CA 1
ATOM 1107 C C . ILE A 1 139 ? -9.133 2.436 6.613 1 98.5 139 ILE A C 1
ATOM 1109 O O . ILE A 1 139 ? -9.094 1.23 6.875 1 98.5 139 ILE A O 1
ATOM 1113 N N . CYS A 1 140 ? -8.078 3.143 6.191 1 98.19 140 CYS A N 1
ATOM 1114 C CA . CYS A 1 140 ? -6.801 2.447 6.07 1 98.19 140 CYS A CA 1
ATOM 1115 C C . CYS A 1 140 ? -6.324 1.944 7.43 1 98.19 140 CYS A C 1
ATOM 1117 O O . CYS A 1 140 ? -6.422 2.656 8.43 1 98.19 140 CYS A O 1
ATOM 1119 N N . GLU A 1 141 ? -5.832 0.774 7.41 1 96.88 141 GLU A N 1
ATOM 1120 C CA . GLU A 1 141 ? -5.273 0.218 8.641 1 96.88 141 GLU A CA 1
ATOM 1121 C C . GLU A 1 141 ? -4.176 1.115 9.203 1 96.88 141 GLU A C 1
ATOM 1123 O O . GLU A 1 141 ? -4.152 1.398 10.398 1 96.88 141 GLU A O 1
ATOM 1128 N N . GLY A 1 142 ? -3.328 1.58 8.328 1 96.25 142 GLY A N 1
ATOM 1129 C CA . GLY A 1 142 ? -2.338 2.584 8.68 1 96.25 142 GLY A CA 1
ATOM 1130 C C . GLY A 1 142 ? -1.226 2.043 9.562 1 96.25 142 GLY A C 1
ATOM 1131 O O . GLY A 1 142 ? -0.893 2.641 10.586 1 96.25 142 GLY A O 1
ATOM 1132 N N . ARG A 1 143 ? -0.761 0.874 9.234 1 93.12 143 ARG A N 1
ATOM 1133 C CA . ARG A 1 143 ? 0.436 0.351 9.891 1 93.12 143 ARG A CA 1
ATOM 1134 C C . ARG A 1 143 ? 1.691 1.033 9.359 1 93.12 143 ARG A C 1
ATOM 1136 O O . ARG A 1 143 ? 1.649 1.706 8.328 1 93.12 143 ARG A O 1
ATOM 1143 N N . PRO A 1 144 ? 2.865 0.936 10.125 1 89.19 144 PRO A N 1
ATOM 1144 C CA . PRO A 1 144 ? 3.219 0.005 11.195 1 89.19 144 PRO A CA 1
ATOM 1145 C C . PRO A 1 144 ? 2.674 0.439 12.555 1 89.19 144 PRO A C 1
ATOM 1147 O O . PRO A 1 144 ? 2.232 1.581 12.711 1 89.19 144 PRO A O 1
ATOM 1150 N N . ALA A 1 145 ? 2.793 -0.518 13.461 1 85.31 145 ALA A N 1
ATOM 1151 C CA . ALA A 1 145 ? 2.465 -0.237 14.852 1 85.31 145 ALA A CA 1
ATOM 1152 C C . ALA A 1 145 ? 3.451 0.757 15.461 1 85.31 145 ALA A C 1
ATOM 1154 O O . ALA A 1 145 ? 4.652 0.693 15.188 1 85.31 145 ALA A O 1
ATOM 1155 N N . ARG A 1 146 ? 2.941 1.666 16.125 1 85.81 146 ARG A N 1
ATOM 1156 C CA . ARG A 1 146 ? 3.748 2.643 16.844 1 85.81 146 ARG A CA 1
ATOM 1157 C C . ARG A 1 146 ? 3.117 2.982 18.188 1 85.81 146 ARG A C 1
ATOM 1159 O O . ARG A 1 146 ? 2.016 2.521 18.5 1 85.81 146 ARG A O 1
ATOM 1166 N N . LYS A 1 147 ? 3.988 3.729 18.953 1 85.25 147 LYS A N 1
ATOM 1167 C CA . LYS A 1 147 ? 3.451 4.172 20.234 1 85.25 147 LYS A CA 1
ATOM 1168 C C . LYS A 1 147 ? 2.156 4.957 20.047 1 85.25 147 LYS A C 1
ATOM 1170 O O . LYS A 1 147 ? 2.092 5.867 19.219 1 85.25 147 LYS A O 1
ATOM 1175 N N . GLY A 1 148 ? 1.103 4.562 20.594 1 87.75 148 GLY A N 1
ATOM 1176 C CA . GLY A 1 148 ? -0.196 5.203 20.469 1 87.75 148 GLY A CA 1
ATOM 1177 C C . GLY A 1 148 ? -1.049 4.605 19.375 1 87.75 148 GLY A C 1
ATOM 1178 O O . GLY A 1 148 ? -2.25 4.871 19.297 1 87.75 148 GLY A O 1
ATOM 1179 N N . TYR A 1 149 ? -0.337 3.807 18.562 1 91.94 149 TYR A N 1
ATOM 1180 C CA . TYR A 1 149 ? -1.012 3.17 17.438 1 91.94 149 TYR A CA 1
ATOM 1181 C C . TYR A 1 149 ? -0.612 1.705 17.312 1 91.94 149 TYR A C 1
ATOM 1183 O O . TYR A 1 149 ? -0.073 1.282 16.281 1 91.94 149 TYR A O 1
ATOM 1191 N N . PRO A 1 150 ? -0.898 0.927 18.281 1 90.5 150 PRO A N 1
ATOM 1192 C CA . PRO A 1 150 ? -0.395 -0.448 18.312 1 90.5 150 PRO A CA 1
ATOM 1193 C C . PRO A 1 150 ? -0.923 -1.291 17.156 1 90.5 150 PRO A C 1
ATOM 1195 O O . PRO A 1 150 ? -0.278 -2.26 16.75 1 90.5 150 PRO A O 1
ATOM 1198 N N . HIS A 1 151 ? -2.088 -0.92 16.625 1 90.81 151 HIS A N 1
ATOM 1199 C CA . HIS A 1 151 ? -2.666 -1.701 15.539 1 90.81 151 HIS A CA 1
ATOM 1200 C C . HIS A 1 151 ? -2.838 -0.854 14.281 1 90.81 151 HIS A C 1
ATOM 1202 O O . HIS A 1 151 ? -3.623 -1.201 13.398 1 90.81 151 HIS A O 1
ATOM 1208 N N . GLY A 1 152 ? -2.162 0.27 14.289 1 93.44 152 GLY A N 1
ATOM 1209 C CA . GLY A 1 152 ? -2.283 1.184 13.164 1 93.44 152 GLY A CA 1
ATOM 1210 C C . GLY A 1 152 ? -3.15 2.391 13.469 1 93.44 152 GLY A C 1
ATOM 1211 O O . GLY A 1 152 ? -3.83 2.432 14.5 1 93.44 152 GLY A O 1
ATOM 1212 N N . SER A 1 153 ? -3.146 3.326 12.648 1 96.06 153 SER A N 1
ATOM 1213 C CA . SER A 1 153 ? -3.842 4.59 12.883 1 96.06 153 SER A CA 1
ATOM 1214 C C . SER A 1 153 ? -5.34 4.445 12.641 1 96.06 153 SER A C 1
ATOM 1216 O O . SER A 1 153 ? -6.133 5.238 13.156 1 96.06 153 SER A O 1
ATOM 1218 N N . GLY A 1 154 ? -5.754 3.463 11.852 1 97.56 154 GLY A N 1
ATOM 1219 C CA . GLY A 1 154 ? -7.156 3.297 11.508 1 97.56 154 GLY A CA 1
ATOM 1220 C C . GLY A 1 154 ? -8.039 3.016 12.711 1 97.56 154 GLY A C 1
ATOM 1221 O O . GLY A 1 154 ? -9.109 3.6 12.852 1 97.56 154 GLY A O 1
ATOM 1222 N N . GLU A 1 155 ? -7.562 2.123 13.562 1 97.06 155 GLU A N 1
ATOM 1223 C CA . GLU A 1 155 ? -8.32 1.786 14.766 1 97.06 155 GLU A CA 1
ATOM 1224 C C . GLU A 1 155 ? -8.461 2.996 15.688 1 97.06 155 GLU A C 1
ATOM 1226 O O . GLU A 1 155 ? -9.516 3.203 16.297 1 97.06 155 GLU A O 1
ATOM 1231 N N . VAL A 1 156 ? -7.41 3.717 15.797 1 97.25 156 VAL A N 1
ATOM 1232 C CA . VAL A 1 156 ? -7.422 4.914 16.625 1 97.25 156 VAL A CA 1
ATOM 1233 C C . VAL A 1 156 ? -8.422 5.926 16.062 1 97.25 156 VAL A C 1
ATOM 1235 O O . VAL A 1 156 ? -9.148 6.574 16.812 1 97.25 156 VAL A O 1
ATOM 1238 N N . LEU A 1 157 ? -8.477 6.027 14.75 1 97.81 157 LEU A N 1
ATOM 1239 C CA . LEU A 1 157 ? -9.438 6.922 14.117 1 97.81 157 LEU A CA 1
ATOM 1240 C C . LEU A 1 157 ? -10.867 6.535 14.492 1 97.81 157 LEU A C 1
ATOM 1242 O O . LEU A 1 157 ? -11.672 7.391 14.867 1 97.81 157 LEU A O 1
ATOM 1246 N N . LEU A 1 158 ? -11.172 5.293 14.43 1 97.5 158 LEU A N 1
ATOM 1247 C CA . LEU A 1 158 ? -12.516 4.828 14.75 1 97.5 158 LEU A CA 1
ATOM 1248 C C . LEU A 1 158 ? -12.852 5.086 16.219 1 97.5 158 LEU A C 1
ATOM 1250 O O . LEU A 1 158 ? -13.984 5.438 16.547 1 97.5 158 LEU A O 1
ATOM 1254 N N . GLU A 1 159 ? -11.859 4.883 17.078 1 96.62 159 GLU A N 1
ATOM 1255 C CA . GLU A 1 159 ? -12.055 5.219 18.484 1 96.62 159 GLU A CA 1
ATOM 1256 C C . GLU A 1 159 ? -12.375 6.699 18.656 1 96.62 159 GLU A C 1
ATOM 1258 O O . GLU A 1 159 ? -13.258 7.059 19.438 1 96.62 159 GLU A O 1
ATOM 1263 N N . LYS A 1 160 ? -11.703 7.496 17.938 1 96.5 160 LYS A N 1
ATOM 1264 C CA . LYS A 1 160 ? -11.914 8.938 18.016 1 96.5 160 LYS A CA 1
ATOM 1265 C C . LYS A 1 160 ? -13.273 9.328 17.438 1 96.5 160 LYS A C 1
ATOM 1267 O O . LYS A 1 160 ? -13.914 10.266 17.922 1 96.5 160 LYS A O 1
ATOM 1272 N N . VAL A 1 161 ? -13.703 8.641 16.375 1 97.56 161 VAL A N 1
ATOM 1273 C CA . VAL A 1 161 ? -15.031 8.875 15.828 1 97.56 161 VAL A CA 1
ATOM 1274 C C . VAL A 1 161 ? -16.094 8.633 16.891 1 97.56 161 VAL A C 1
ATOM 1276 O O . VAL A 1 161 ? -16.969 9.461 17.109 1 97.56 161 VAL A O 1
ATOM 1279 N N . LEU A 1 162 ? -15.93 7.598 17.656 1 96.38 162 LEU A N 1
ATOM 1280 C CA . LEU A 1 162 ? -16.891 7.207 18.672 1 96.38 162 LEU A CA 1
ATOM 1281 C C . LEU A 1 162 ? -16.859 8.18 19.859 1 96.38 162 LEU A C 1
ATOM 1283 O O . LEU A 1 162 ? -17.844 8.305 20.594 1 96.38 162 LEU A O 1
ATOM 1287 N N . ALA A 1 163 ? -15.711 8.828 19.984 1 95.31 163 ALA A N 1
ATOM 1288 C CA . ALA A 1 163 ? -15.531 9.742 21.109 1 95.31 163 ALA A CA 1
ATOM 1289 C C . ALA A 1 163 ? -16.125 11.109 20.812 1 95.31 163 ALA A C 1
ATOM 1291 O O . ALA A 1 163 ? -16.281 11.945 21.703 1 95.31 163 ALA A O 1
ATOM 1292 N N . THR A 1 164 ? -16.484 11.383 19.547 1 94.19 164 THR A N 1
ATOM 1293 C CA . THR A 1 164 ? -17.156 12.641 19.219 1 94.19 164 THR A CA 1
ATOM 1294 C C . THR A 1 164 ? -18.578 12.641 19.734 1 94.19 164 THR A C 1
ATOM 1296 O O . THR A 1 164 ? -19.172 11.578 19.953 1 94.19 164 THR A O 1
ATOM 1299 N N . PRO A 1 165 ? -19.156 13.844 19.922 1 91.25 165 PRO A N 1
ATOM 1300 C CA . PRO A 1 165 ? -20.562 13.898 20.344 1 91.25 165 PRO A CA 1
ATOM 1301 C C . PRO A 1 165 ? -21.484 13.219 19.328 1 91.25 165 PRO A C 1
ATOM 1303 O O . PRO A 1 165 ? -22.406 12.492 19.734 1 91.25 165 PRO A O 1
ATOM 1306 N N . GLU A 1 166 ? -21.297 13.344 18.062 1 89.38 166 GLU A N 1
ATOM 1307 C CA . GLU A 1 166 ? -22.078 12.703 17.016 1 89.38 166 GLU A CA 1
ATOM 1308 C C . GLU A 1 166 ? -21.844 11.195 17 1 89.38 166 GLU A C 1
ATOM 1310 O O . GLU A 1 166 ? -22.781 10.422 16.781 1 89.38 166 GLU A O 1
ATOM 1315 N N . GLY A 1 167 ? -20.609 10.812 17.266 1 90.19 167 GLY A N 1
ATOM 1316 C CA . GLY A 1 167 ? -20.203 9.414 17.172 1 90.19 167 GLY A CA 1
ATOM 1317 C C . GLY A 1 167 ? -20.797 8.547 18.266 1 90.19 167 GLY A C 1
ATOM 1318 O O . GLY A 1 167 ? -21.047 7.359 18.062 1 90.19 167 GLY A O 1
ATOM 1319 N N . MET A 1 168 ? -21.047 9.188 19.438 1 87.81 168 MET A N 1
ATOM 1320 C CA . MET A 1 168 ? -21.609 8.461 20.578 1 87.81 168 MET A CA 1
ATOM 1321 C C . MET A 1 168 ? -22.984 7.887 20.234 1 87.81 168 MET A C 1
ATOM 1323 O O . MET A 1 168 ? -23.344 6.816 20.719 1 87.81 168 MET A O 1
ATOM 1327 N N . ARG A 1 169 ? -23.703 8.453 19.375 1 88.75 169 ARG A N 1
ATOM 1328 C CA . ARG A 1 169 ? -25.047 8.023 18.969 1 88.75 169 ARG A CA 1
ATOM 1329 C C . ARG A 1 169 ? -24.984 7.02 17.828 1 88.75 169 ARG A C 1
ATOM 1331 O O . ARG A 1 169 ? -26 6.449 17.438 1 88.75 169 ARG A O 1
ATOM 1338 N N . LEU A 1 170 ? -23.75 6.84 17.281 1 88.94 170 LEU A N 1
ATOM 1339 C CA . LEU A 1 170 ? -23.562 6.027 16.094 1 88.94 170 LEU A CA 1
ATOM 1340 C C . LEU A 1 170 ? -22.875 4.707 16.422 1 88.94 170 LEU A C 1
ATOM 1342 O O . LEU A 1 170 ? -22.5 3.953 15.523 1 88.94 170 LEU A O 1
ATOM 1346 N N . LYS A 1 171 ? -22.688 4.383 17.641 1 87.12 171 LYS A N 1
ATOM 1347 C CA . LYS A 1 171 ? -21.859 3.248 18.062 1 87.12 171 LYS A CA 1
ATOM 1348 C C . LYS A 1 171 ? -22.312 1.96 17.375 1 87.12 171 LYS A C 1
ATOM 1350 O O . LYS A 1 171 ? -21.484 1.21 16.844 1 87.12 171 LYS A O 1
ATOM 1355 N N . ASP A 1 172 ? -23.594 1.781 17.281 1 88.81 172 ASP A N 1
ATOM 1356 C CA . ASP A 1 172 ? -24.141 0.529 16.766 1 88.81 172 ASP A CA 1
ATOM 1357 C C . ASP A 1 172 ? -24.141 0.514 15.234 1 88.81 172 ASP A C 1
ATOM 1359 O O . ASP A 1 172 ? -24.297 -0.54 14.617 1 88.81 172 ASP A O 1
ATOM 1363 N N . LYS A 1 173 ? -23.859 1.678 14.648 1 90.69 173 LYS A N 1
ATOM 1364 C CA . LYS A 1 173 ? -23.938 1.764 13.188 1 90.69 173 LYS A CA 1
ATOM 1365 C C . LYS A 1 173 ? -22.562 1.977 12.57 1 90.69 173 LYS A C 1
ATOM 1367 O O . LYS A 1 173 ? -22.406 1.92 11.344 1 90.69 173 LYS A O 1
ATOM 1372 N N . LEU A 1 174 ? -21.609 2.229 13.359 1 93.5 174 LEU A N 1
ATOM 1373 C CA . LEU A 1 174 ? -20.297 2.59 12.836 1 93.5 174 LEU A CA 1
ATOM 1374 C C . LEU A 1 174 ? -19.75 1.497 11.922 1 93.5 174 LEU A C 1
ATOM 1376 O O . LEU A 1 174 ? -19.172 1.788 10.875 1 93.5 174 LEU A O 1
ATOM 1380 N N . HIS A 1 175 ? -19.969 0.23 12.312 1 90.56 175 HIS A N 1
ATOM 1381 C CA . HIS A 1 175 ? -19.453 -0.898 11.555 1 90.56 175 HIS A CA 1
ATOM 1382 C C . HIS A 1 175 ? -20.109 -0.999 10.18 1 90.56 175 HIS A C 1
ATOM 1384 O O . HIS A 1 175 ? -19.547 -1.591 9.258 1 90.56 175 HIS A O 1
ATOM 1390 N N . LYS A 1 176 ? -21.281 -0.477 10.07 1 93.88 176 LYS A N 1
ATOM 1391 C CA . LYS A 1 176 ? -21.984 -0.475 8.789 1 93.88 176 LYS A CA 1
ATOM 1392 C C . LYS A 1 176 ? -21.406 0.563 7.84 1 93.88 176 LYS A C 1
ATOM 1394 O O . LYS A 1 176 ? -21.484 0.417 6.621 1 93.88 176 LYS A O 1
ATOM 1399 N N . HIS A 1 177 ? -20.828 1.585 8.398 1 96.94 177 HIS A N 1
ATOM 1400 C CA . HIS A 1 177 ? -20.406 2.725 7.598 1 96.94 177 HIS A CA 1
ATOM 1401 C C . HIS A 1 177 ? -18.891 2.762 7.457 1 96.94 177 HIS A C 1
ATOM 1403 O O . HIS A 1 177 ? -18.359 3.467 6.602 1 96.94 177 HIS A O 1
ATOM 1409 N N . CYS A 1 178 ? -18.203 2.041 8.359 1 97.56 178 CYS A N 1
ATOM 1410 C CA . CYS A 1 178 ? -16.75 2.094 8.367 1 97.56 178 CYS A CA 1
ATOM 1411 C C . CYS A 1 178 ? -16.156 0.692 8.336 1 97.56 178 CYS A C 1
ATOM 1413 O O . CYS A 1 178 ? -16.578 -0.187 9.086 1 97.56 178 CYS A O 1
ATOM 1415 N N . THR A 1 179 ? -15.266 0.502 7.457 1 96.69 179 THR A N 1
ATOM 1416 C CA . THR A 1 179 ? -14.539 -0.762 7.359 1 96.69 179 THR A CA 1
ATOM 1417 C C . THR A 1 179 ? -13.039 -0.521 7.281 1 96.69 179 THR A C 1
ATOM 1419 O O . THR A 1 179 ? -12.57 0.282 6.473 1 96.69 179 THR A O 1
ATOM 1422 N N . ILE A 1 180 ? -12.273 -1.184 8.133 1 96.56 180 ILE A N 1
ATOM 1423 C CA . ILE A 1 180 ? -10.82 -1.085 8.07 1 96.56 180 ILE A CA 1
ATOM 1424 C C . ILE A 1 180 ? -10.297 -1.899 6.895 1 96.56 180 ILE A C 1
ATOM 1426 O O . ILE A 1 180 ? -10.695 -3.049 6.695 1 96.56 180 ILE A O 1
ATOM 1430 N N . VAL A 1 181 ? -9.453 -1.314 6.148 1 96.81 181 VAL A N 1
ATOM 1431 C CA . VAL A 1 181 ? -8.852 -1.942 4.977 1 96.81 181 VAL A CA 1
ATOM 1432 C C . VAL A 1 181 ? -7.371 -2.215 5.246 1 96.81 181 VAL A C 1
ATOM 1434 O O . VAL A 1 181 ? -6.613 -1.297 5.57 1 96.81 181 VAL A O 1
ATOM 1437 N N . PRO A 1 182 ? -6.965 -3.512 5.105 1 95.81 182 PRO A N 1
ATOM 1438 C CA . PRO A 1 182 ? -5.52 -3.746 5.16 1 95.81 182 PRO A CA 1
ATOM 1439 C C . PRO A 1 182 ? -4.746 -2.889 4.16 1 95.81 182 PRO A C 1
ATOM 1441 O O . PRO A 1 182 ? -5.215 -2.672 3.037 1 95.81 182 PRO A O 1
ATOM 1444 N N . ASP A 1 183 ? -3.564 -2.434 4.578 1 97.38 183 ASP A N 1
ATOM 1445 C CA . ASP A 1 183 ? -2.809 -1.49 3.76 1 97.38 183 ASP A CA 1
ATOM 1446 C C . ASP A 1 183 ? -2.438 -2.105 2.414 1 97.38 183 ASP A C 1
ATOM 1448 O O . ASP A 1 183 ? -2.299 -1.395 1.416 1 97.38 183 ASP A O 1
ATOM 1452 N N . SER A 1 184 ? -2.318 -3.398 2.336 1 96.44 184 SER A N 1
ATOM 1453 C CA . SER A 1 184 ? -1.97 -4.09 1.1 1 96.44 184 SER A CA 1
ATOM 1454 C C . SER A 1 184 ? -3.127 -4.059 0.106 1 96.44 184 SER A C 1
ATOM 1456 O O . SER A 1 184 ? -2.926 -4.262 -1.094 1 96.44 184 SER A O 1
ATOM 1458 N N . GLY A 1 185 ? -4.316 -3.834 0.554 1 95.69 185 GLY A N 1
ATOM 1459 C CA . GLY A 1 185 ? -5.504 -3.963 -0.279 1 95.69 185 GLY A CA 1
ATOM 1460 C C . GLY A 1 185 ? -6.09 -2.627 -0.69 1 95.69 185 GLY A C 1
ATOM 1461 O O . GLY A 1 185 ? -7.211 -2.566 -1.205 1 95.69 185 GLY A O 1
ATOM 1462 N N . VAL A 1 186 ? -5.371 -1.541 -0.503 1 97.31 186 VAL A N 1
ATOM 1463 C CA . VAL A 1 186 ? -5.859 -0.197 -0.789 1 97.31 186 VAL A CA 1
ATOM 1464 C C . VAL A 1 186 ? -6.18 -0.067 -2.275 1 97.31 186 VAL A C 1
ATOM 1466 O O . VAL A 1 186 ? -7.211 0.492 -2.65 1 97.31 186 VAL A O 1
ATOM 1469 N N . SER A 1 187 ? -5.348 -0.613 -3.105 1 96.75 187 SER A N 1
ATOM 1470 C CA . SER A 1 187 ? -5.543 -0.506 -4.547 1 96.75 187 SER A CA 1
ATOM 1471 C C . SER A 1 187 ? -6.844 -1.182 -4.98 1 96.75 187 SER A C 1
ATOM 1473 O O . SER A 1 187 ? -7.527 -0.703 -5.887 1 96.75 187 SER A O 1
ATOM 1475 N N . SER A 1 188 ? -7.18 -2.277 -4.363 1 94.12 188 SER A N 1
ATOM 1476 C CA . SER A 1 188 ? -8.391 -3.01 -4.719 1 94.12 188 SER A CA 1
ATOM 1477 C C . SER A 1 188 ? -9.641 -2.221 -4.348 1 94.12 188 SER A C 1
ATOM 1479 O O . SER A 1 188 ? -10.633 -2.238 -5.078 1 94.12 188 SER A O 1
ATOM 1481 N N . VAL A 1 189 ? -9.562 -1.54 -3.27 1 95.56 189 VAL A N 1
ATOM 1482 C CA . VAL A 1 189 ? -10.703 -0.771 -2.785 1 95.56 189 VAL A CA 1
ATOM 1483 C C . VAL A 1 189 ? -10.828 0.525 -3.584 1 95.56 189 VAL A C 1
ATOM 1485 O O . VAL A 1 189 ? -11.938 1.002 -3.836 1 95.56 189 VAL A O 1
ATOM 1488 N N . MET A 1 190 ? -9.758 0.982 -4.066 1 97 190 MET A N 1
ATOM 1489 C CA . MET A 1 190 ? -9.688 2.273 -4.746 1 97 190 MET A CA 1
ATOM 1490 C C . MET A 1 190 ? -10.547 2.277 -6.004 1 97 190 MET A C 1
ATOM 1492 O O . MET A 1 190 ? -11 3.334 -6.445 1 97 190 MET A O 1
ATOM 1496 N N . ASN A 1 191 ? -10.812 1.109 -6.527 1 90.19 191 ASN A N 1
ATOM 1497 C CA . ASN A 1 191 ? -11.633 0.983 -7.727 1 90.19 191 ASN A CA 1
ATOM 1498 C C . ASN A 1 191 ? -13.07 1.433 -7.469 1 90.19 191 ASN A C 1
ATOM 1500 O O . ASN A 1 191 ? -13.789 1.781 -8.406 1 90.19 191 ASN A O 1
ATOM 1504 N N . ASN A 1 192 ? -13.453 1.513 -6.227 1 92 192 ASN A N 1
ATOM 1505 C CA . ASN A 1 192 ? -14.828 1.812 -5.867 1 92 192 ASN A CA 1
ATOM 1506 C C . ASN A 1 192 ? -14.922 3.066 -5.004 1 92 192 ASN A C 1
ATOM 1508 O O . ASN A 1 192 ? -15.953 3.309 -4.363 1 92 192 ASN A O 1
ATOM 1512 N N . VAL A 1 193 ? -13.875 3.768 -4.941 1 96.81 193 VAL A N 1
ATOM 1513 C CA . VAL A 1 193 ? -13.805 4.93 -4.062 1 96.81 193 VAL A CA 1
ATOM 1514 C C . VAL A 1 193 ? -14.016 6.207 -4.875 1 96.81 193 VAL A C 1
ATOM 1516 O O . VAL A 1 193 ? -13.469 6.352 -5.969 1 96.81 193 VAL A O 1
ATOM 1519 N N . ASP A 1 194 ? -14.867 7.121 -4.344 1 98.25 194 ASP A N 1
ATOM 1520 C CA . ASP A 1 194 ? -15.133 8.398 -5 1 98.25 194 ASP A CA 1
ATOM 1521 C C . ASP A 1 194 ? -13.961 9.359 -4.82 1 98.25 194 ASP A C 1
ATOM 1523 O O . ASP A 1 194 ? -13.562 10.047 -5.766 1 98.25 194 ASP A O 1
ATOM 1527 N N . PHE A 1 195 ? -13.438 9.438 -3.678 1 98.69 195 PHE A N 1
ATOM 1528 C CA . PHE A 1 195 ? -12.25 10.242 -3.398 1 98.69 195 PHE A CA 1
ATOM 1529 C C . PHE A 1 195 ? -11.586 9.789 -2.107 1 98.69 195 PHE A C 1
ATOM 1531 O O . PHE A 1 195 ? -12.148 9 -1.348 1 98.69 195 PHE A O 1
ATOM 1538 N N . VAL A 1 196 ? -10.352 10.18 -1.923 1 98.88 196 VAL A N 1
ATOM 1539 C CA . VAL A 1 196 ? -9.547 9.922 -0.732 1 98.88 196 VAL A CA 1
ATOM 1540 C C . VAL A 1 196 ? -9.508 11.172 0.146 1 98.88 196 VAL A C 1
ATOM 1542 O O . VAL A 1 196 ? -9.414 12.289 -0.361 1 98.88 196 VAL A O 1
ATOM 1545 N N . ILE A 1 197 ? -9.602 10.984 1.468 1 98.81 197 ILE A N 1
ATOM 1546 C CA . ILE A 1 197 ? -9.375 12.07 2.418 1 98.81 197 ILE A CA 1
ATOM 1547 C C . ILE A 1 197 ? -8.25 11.688 3.373 1 98.81 197 ILE A C 1
ATOM 1549 O O . ILE A 1 197 ? -8.25 10.594 3.943 1 98.81 197 ILE A O 1
ATOM 1553 N N . MET A 1 198 ? -7.332 12.562 3.502 1 98.62 198 MET A N 1
ATOM 1554 C CA . MET A 1 198 ? -6.238 12.344 4.445 1 98.62 198 MET A CA 1
ATOM 1555 C C . MET A 1 198 ? -6.113 13.523 5.406 1 98.62 198 MET A C 1
ATOM 1557 O O . MET A 1 198 ? -6.477 14.648 5.07 1 98.62 198 MET A O 1
ATOM 1561 N N . GLY A 1 199 ? -5.637 13.219 6.594 1 97.69 199 GLY A N 1
ATOM 1562 C CA . GLY A 1 199 ? -5.211 14.289 7.484 1 97.69 199 GLY A CA 1
ATOM 1563 C C . GLY A 1 199 ? -3.867 14.883 7.102 1 97.69 199 GLY A C 1
ATOM 1564 O O . GLY A 1 199 ? -3.391 14.68 5.98 1 97.69 199 GLY A O 1
ATOM 1565 N N . ALA A 1 200 ? -3.342 15.656 8.055 1 97.19 200 ALA A N 1
ATOM 1566 C CA . ALA A 1 200 ? -2.051 16.281 7.793 1 97.19 200 ALA A CA 1
ATOM 1567 C C . ALA A 1 200 ? -1.304 16.562 9.094 1 97.19 200 ALA A C 1
ATOM 1569 O O . ALA A 1 200 ? -1.9 17.016 10.07 1 97.19 200 ALA A O 1
ATOM 1570 N N . TYR A 1 201 ? -0.025 16.188 9.047 1 96.12 201 TYR A N 1
ATOM 1571 C CA . TYR A 1 201 ? 0.855 16.781 10.055 1 96.12 201 TYR A CA 1
ATOM 1572 C C . TYR A 1 201 ? 1.189 18.219 9.703 1 96.12 201 TYR A C 1
ATOM 1574 O O . TYR A 1 201 ? 1.147 19.094 10.57 1 96.12 201 TYR A O 1
ATOM 1582 N N . CYS A 1 202 ? 1.439 18.406 8.445 1 95.12 202 CYS A N 1
ATOM 1583 C CA . CYS A 1 202 ? 1.527 19.766 7.926 1 95.12 202 CYS A CA 1
ATOM 1584 C C . CYS A 1 202 ? 1.396 19.781 6.406 1 95.12 202 CYS A C 1
ATOM 1586 O O . CYS A 1 202 ? 1.491 18.734 5.762 1 95.12 202 CYS A O 1
ATOM 1588 N N . VAL A 1 203 ? 1.059 20.906 5.883 1 96 203 VAL A N 1
ATOM 1589 C CA . VAL A 1 203 ? 1.034 21.203 4.453 1 96 203 VAL A CA 1
ATOM 1590 C C . VAL A 1 203 ? 2.178 22.141 4.094 1 96 203 VAL A C 1
ATOM 1592 O O . VAL A 1 203 ? 2.348 23.188 4.727 1 96 203 VAL A O 1
ATOM 1595 N N . THR A 1 204 ? 2.959 21.75 3.119 1 95.44 204 THR A N 1
ATOM 1596 C CA . THR A 1 204 ? 4.172 22.5 2.787 1 95.44 204 THR A CA 1
ATOM 1597 C C . THR A 1 204 ? 3.832 23.766 2.006 1 95.44 204 THR A C 1
ATOM 1599 O O . THR A 1 204 ? 2.697 23.938 1.557 1 95.44 204 THR A O 1
ATOM 1602 N N . GLU A 1 205 ? 4.832 24.547 1.844 1 91.88 205 GLU A N 1
ATOM 1603 C CA . GLU A 1 205 ? 4.652 25.859 1.22 1 91.88 205 GLU A CA 1
ATOM 1604 C C . GLU A 1 205 ? 4.129 25.719 -0.208 1 91.88 205 GLU A C 1
ATOM 1606 O O . GLU A 1 205 ? 3.354 26.562 -0.674 1 91.88 205 GLU A O 1
ATOM 1611 N N . HIS A 1 206 ? 4.492 24.719 -0.856 1 93.62 206 HIS A N 1
ATOM 1612 C CA . HIS A 1 206 ? 4.086 24.531 -2.244 1 93.62 206 HIS A CA 1
ATOM 1613 C C . HIS A 1 206 ? 2.912 23.562 -2.354 1 93.62 206 HIS A C 1
ATOM 1615 O O . HIS A 1 206 ? 2.66 23.016 -3.422 1 93.62 206 HIS A O 1
ATOM 1621 N N . GLY A 1 207 ? 2.348 23.266 -1.249 1 96.12 207 GLY A N 1
ATOM 1622 C CA . GLY A 1 207 ? 1.062 22.578 -1.275 1 96.12 207 GLY A CA 1
ATOM 1623 C C . GLY A 1 207 ? 1.183 21.078 -1.157 1 96.12 207 GLY A C 1
ATOM 1624 O O . GLY A 1 207 ? 0.213 20.344 -1.39 1 96.12 207 GLY A O 1
ATOM 1625 N N . GLY A 1 208 ? 2.363 20.578 -0.84 1 97.38 208 GLY A N 1
ATOM 1626 C CA . GLY A 1 208 ? 2.529 19.156 -0.569 1 97.38 208 GLY A CA 1
ATOM 1627 C C . GLY A 1 208 ? 2.072 18.766 0.821 1 97.38 208 GLY A C 1
ATOM 1628 O O . GLY A 1 208 ? 1.693 19.609 1.625 1 97.38 208 GLY A O 1
ATOM 1629 N N . LEU A 1 209 ? 2.043 17.469 1.048 1 98.25 209 LEU A N 1
ATOM 1630 C CA . LEU A 1 209 ? 1.523 16.938 2.305 1 98.25 209 LEU A CA 1
ATOM 1631 C C . LEU A 1 209 ? 2.609 16.188 3.066 1 98.25 209 LEU A C 1
ATOM 1633 O O . LEU A 1 209 ? 3.291 15.328 2.498 1 98.25 209 LEU A O 1
ATOM 1637 N N . VAL A 1 210 ? 2.842 16.562 4.27 1 97.5 210 VAL A N 1
ATOM 1638 C CA . VAL A 1 210 ? 3.621 15.766 5.219 1 97.5 210 VAL A CA 1
ATOM 1639 C C . VAL A 1 210 ? 2.682 15.023 6.164 1 97.5 210 VAL A C 1
ATOM 1641 O O . VAL A 1 210 ? 1.887 15.641 6.875 1 97.5 210 VAL A O 1
ATOM 1644 N N . HIS A 1 211 ? 2.77 13.734 6.164 1 97.75 211 HIS A N 1
ATOM 1645 C CA . HIS A 1 211 ? 1.833 12.914 6.926 1 97.75 211 HIS A CA 1
ATOM 1646 C C . HIS A 1 211 ? 2.416 11.539 7.211 1 97.75 211 HIS A C 1
ATOM 1648 O O . HIS A 1 211 ? 3.609 11.305 7.004 1 97.75 211 HIS A O 1
ATOM 1654 N N . SER A 1 212 ? 1.66 10.719 7.809 1 96 212 SER A N 1
ATOM 1655 C CA . SER A 1 212 ? 2.131 9.414 8.258 1 96 212 SER A CA 1
ATOM 1656 C C . SER A 1 212 ? 2.416 8.492 7.074 1 96 212 SER A C 1
ATOM 1658 O O . SER A 1 212 ? 1.928 8.727 5.965 1 96 212 SER A O 1
ATOM 1660 N N . THR A 1 213 ? 3.188 7.461 7.387 1 95.06 213 THR A N 1
ATOM 1661 C CA . THR A 1 213 ? 3.494 6.43 6.402 1 95.06 213 THR A CA 1
ATOM 1662 C C . THR A 1 213 ? 2.215 5.887 5.773 1 95.06 213 THR A C 1
ATOM 1664 O O . THR A 1 213 ? 1.214 5.688 6.465 1 95.06 213 THR A O 1
ATOM 1667 N N . GLY A 1 214 ? 2.262 5.664 4.496 1 97.25 214 GLY A N 1
ATOM 1668 C CA . GLY A 1 214 ? 1.103 5.195 3.756 1 97.25 214 GLY A CA 1
ATOM 1669 C C . GLY A 1 214 ? 0.488 6.262 2.869 1 97.25 214 GLY A C 1
ATOM 1670 O O . GLY A 1 214 ? -0.134 5.945 1.854 1 97.25 214 GLY A O 1
ATOM 1671 N N . SER A 1 215 ? 0.667 7.527 3.238 1 98.38 215 SER A N 1
ATOM 1672 C CA . SER A 1 215 ? 0.076 8.641 2.5 1 98.38 215 SER A CA 1
ATOM 1673 C C . SER A 1 215 ? 0.58 8.68 1.062 1 98.38 215 SER A C 1
ATOM 1675 O O . SER A 1 215 ? -0.206 8.844 0.127 1 98.38 215 SER A O 1
ATOM 1677 N N . LEU A 1 216 ? 1.881 8.531 0.908 1 98 216 LEU A N 1
ATOM 1678 C CA . LEU A 1 216 ? 2.467 8.586 -0.427 1 98 216 LEU A CA 1
ATOM 1679 C C . LEU A 1 216 ? 1.941 7.449 -1.296 1 98 216 LEU A C 1
ATOM 1681 O O . LEU A 1 216 ? 1.555 7.668 -2.445 1 98 216 LEU A O 1
ATOM 1685 N N . GLN A 1 217 ? 1.904 6.289 -0.737 1 98.25 217 GLN A N 1
ATOM 1686 C CA . GLN A 1 217 ? 1.432 5.125 -1.479 1 98.25 217 GLN A CA 1
ATOM 1687 C C . GLN A 1 217 ? -0.033 5.281 -1.876 1 98.25 217 GLN A C 1
ATOM 1689 O O . GLN A 1 217 ? -0.412 4.973 -3.008 1 98.25 217 GLN A O 1
ATOM 1694 N N . ILE A 1 218 ? -0.816 5.719 -0.954 1 98.69 218 ILE A N 1
ATOM 1695 C CA . ILE A 1 218 ? -2.232 5.938 -1.223 1 98.69 218 ILE A CA 1
ATOM 1696 C C . ILE A 1 218 ? -2.395 6.969 -2.336 1 98.69 218 ILE A C 1
ATOM 1698 O O . ILE A 1 218 ? -3.207 6.789 -3.246 1 98.69 218 ILE A O 1
ATOM 1702 N N . ALA A 1 219 ? -1.605 8.016 -2.27 1 98.75 219 ALA A N 1
ATOM 1703 C CA . ALA A 1 219 ? -1.663 9.055 -3.293 1 98.75 219 ALA A CA 1
ATOM 1704 C C . ALA A 1 219 ? -1.261 8.508 -4.656 1 98.75 219 ALA A C 1
ATOM 1706 O O . ALA A 1 219 ? -1.855 8.859 -5.68 1 98.75 219 ALA A O 1
ATOM 1707 N N . ILE A 1 220 ? -0.268 7.676 -4.719 1 98.19 220 ILE A N 1
ATOM 1708 C CA . ILE A 1 220 ? 0.178 7.051 -5.961 1 98.19 220 ILE A CA 1
ATOM 1709 C C . ILE A 1 220 ? -0.948 6.203 -6.547 1 98.19 220 ILE A C 1
ATOM 1711 O O . ILE A 1 220 ? -1.258 6.309 -7.734 1 98.19 220 ILE A O 1
ATOM 1715 N N . VAL A 1 221 ? -1.548 5.387 -5.707 1 98.25 221 VAL A N 1
ATOM 1716 C CA . VAL A 1 221 ? -2.621 4.504 -6.152 1 98.25 221 VAL A CA 1
ATOM 1717 C C . VAL A 1 221 ? -3.811 5.336 -6.625 1 98.25 221 VAL A C 1
ATOM 1719 O O . VAL A 1 221 ? -4.43 5.023 -7.648 1 98.25 221 VAL A O 1
ATOM 1722 N N . ALA A 1 222 ? -4.117 6.355 -5.836 1 98.62 222 ALA A N 1
ATOM 1723 C CA . ALA A 1 222 ? -5.215 7.242 -6.219 1 98.62 222 ALA A CA 1
ATOM 1724 C C . ALA A 1 222 ? -4.957 7.879 -7.582 1 98.62 222 ALA A C 1
ATOM 1726 O O . ALA A 1 222 ? -5.848 7.93 -8.43 1 98.62 222 ALA A O 1
ATOM 1727 N N . ALA A 1 223 ? -3.766 8.359 -7.805 1 97.75 223 ALA A N 1
ATOM 1728 C CA . ALA A 1 223 ? -3.395 8.953 -9.086 1 97.75 223 ALA A CA 1
ATOM 1729 C C . ALA A 1 223 ? -3.523 7.941 -10.219 1 97.75 223 ALA A C 1
ATOM 1731 O O . ALA A 1 223 ? -4.059 8.258 -11.281 1 97.75 223 ALA A O 1
ATOM 1732 N N . PHE A 1 224 ? -3.059 6.762 -9.977 1 96.38 224 PHE A N 1
ATOM 1733 C CA . PHE A 1 224 ? -3.117 5.691 -10.969 1 96.38 224 PHE A CA 1
ATOM 1734 C C . PHE A 1 224 ? -4.559 5.391 -11.359 1 96.38 224 PHE A C 1
ATOM 1736 O O . PHE A 1 224 ? -4.844 5.109 -12.523 1 96.38 224 PHE A O 1
ATOM 1743 N N . ARG A 1 225 ? -5.473 5.449 -10.398 1 96.5 225 ARG A N 1
ATOM 1744 C CA . ARG A 1 225 ? -6.875 5.109 -10.617 1 96.5 225 ARG A CA 1
ATOM 1745 C C . ARG A 1 225 ? -7.699 6.352 -10.93 1 96.5 225 ARG A C 1
ATOM 1747 O O . ARG A 1 225 ? -8.922 6.281 -11.047 1 96.5 225 ARG A O 1
ATOM 1754 N N . ASN A 1 226 ? -7.105 7.496 -11.016 1 97.06 226 ASN A N 1
ATOM 1755 C CA . ASN A 1 226 ? -7.754 8.773 -11.281 1 97.06 226 ASN A CA 1
ATOM 1756 C C . ASN A 1 226 ? -8.797 9.109 -10.227 1 97.06 226 ASN A C 1
ATOM 1758 O O . ASN A 1 226 ? -9.922 9.5 -10.555 1 97.06 226 ASN A O 1
ATOM 1762 N N . VAL A 1 227 ? -8.469 8.859 -9.023 1 98.5 227 VAL A N 1
ATOM 1763 C CA . VAL A 1 227 ? -9.312 9.188 -7.875 1 98.5 227 VAL A CA 1
ATOM 1764 C C . VAL A 1 227 ? -8.789 10.445 -7.195 1 98.5 227 VAL A C 1
ATOM 1766 O O . VAL A 1 227 ? -7.605 10.531 -6.859 1 98.5 227 VAL A O 1
ATOM 1769 N N . PRO A 1 228 ? -9.625 11.453 -6.906 1 98.62 228 PRO A N 1
ATOM 1770 C CA . PRO A 1 228 ? -9.164 12.688 -6.254 1 98.62 228 PRO A CA 1
ATOM 1771 C C . PRO A 1 228 ? -8.68 12.453 -4.824 1 98.62 228 PRO A C 1
ATOM 1773 O O . PRO A 1 228 ? -9.258 11.641 -4.098 1 98.62 228 PRO A O 1
ATOM 1776 N N . CYS A 1 229 ? -7.617 13.18 -4.484 1 98.75 229 CYS A N 1
ATOM 1777 C CA . CYS A 1 229 ? -7.051 13.117 -3.141 1 98.75 229 CYS A CA 1
ATOM 1778 C C . CYS A 1 229 ? -7.227 14.438 -2.41 1 98.75 229 CYS A C 1
ATOM 1780 O O . CYS A 1 229 ? -6.699 15.469 -2.84 1 98.75 229 CYS A O 1
ATOM 1782 N N . TYR A 1 230 ? -7.941 14.422 -1.293 1 98.75 230 TYR A N 1
ATOM 1783 C CA . TYR A 1 230 ? -8.211 15.617 -0.501 1 98.75 230 TYR A CA 1
ATOM 1784 C C . TYR A 1 230 ? -7.441 15.578 0.816 1 98.75 230 TYR A C 1
ATOM 1786 O O . TYR A 1 230 ? -7.262 14.516 1.407 1 98.75 230 TYR A O 1
ATOM 1794 N N . VAL A 1 231 ? -7.016 16.75 1.216 1 98.62 231 VAL A N 1
ATOM 1795 C CA . VAL A 1 231 ? -6.387 16.922 2.521 1 98.62 231 VAL A CA 1
ATOM 1796 C C . VAL A 1 231 ? -7.266 17.797 3.41 1 98.62 231 VAL A C 1
ATOM 1798 O O . VAL A 1 231 ? -7.719 18.859 2.984 1 98.62 231 VAL A O 1
ATOM 1801 N N . LEU A 1 232 ? -7.547 17.328 4.562 1 97.69 232 LEU A N 1
ATOM 1802 C CA . LEU A 1 232 ? -8.336 18.047 5.559 1 97.69 232 LEU A CA 1
ATOM 1803 C C . LEU A 1 232 ? -7.461 18.469 6.734 1 97.69 232 LEU A C 1
ATOM 1805 O O . LEU A 1 232 ? -6.969 17.625 7.484 1 97.69 232 LEU A O 1
ATOM 1809 N N . CYS A 1 233 ? -7.242 19.797 6.867 1 94.56 233 CYS A N 1
ATOM 1810 C CA . CYS A 1 233 ? -6.367 20.25 7.949 1 94.56 233 CYS A CA 1
ATOM 1811 C C . CYS A 1 233 ? -6.621 21.703 8.297 1 94.56 233 CYS A C 1
ATOM 1813 O O . CYS A 1 233 ? -7.305 22.406 7.559 1 94.56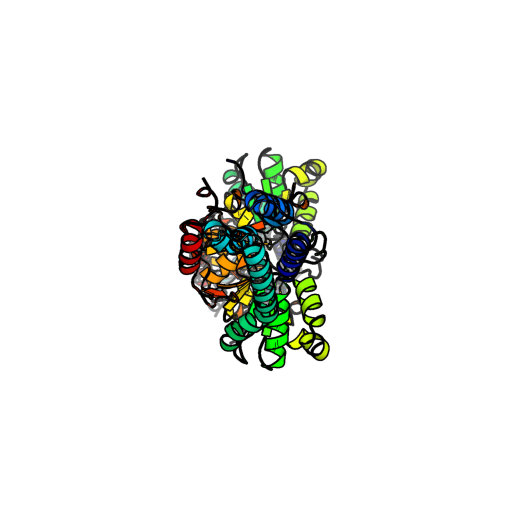 233 CYS A O 1
ATOM 1815 N N . GLU A 1 234 ? -6.141 22.109 9.461 1 92.62 234 GLU A N 1
ATOM 1816 C CA . GLU A 1 234 ? -6.184 23.516 9.875 1 92.62 234 GLU A CA 1
ATOM 1817 C C . GLU A 1 234 ? -5.098 24.328 9.18 1 92.62 234 GLU A C 1
ATOM 1819 O O . GLU A 1 234 ? -4 23.828 8.938 1 92.62 234 GLU A O 1
ATOM 1824 N N . THR A 1 235 ? -5.344 25.562 9.016 1 89.56 235 THR A N 1
ATOM 1825 C CA . THR A 1 235 ? -4.43 26.453 8.305 1 89.56 235 THR A CA 1
ATOM 1826 C C . THR A 1 235 ? -3.125 26.625 9.078 1 89.56 235 THR A C 1
ATOM 1828 O O . THR A 1 235 ? -2.064 26.828 8.484 1 89.56 235 THR A O 1
ATOM 1831 N N . PHE A 1 236 ? -3.219 26.516 10.391 1 89.94 236 PHE A N 1
ATOM 1832 C CA . PHE A 1 236 ? -1.999 26.734 11.164 1 89.94 236 PHE A CA 1
ATOM 1833 C C . PHE A 1 236 ? -0.997 25.609 10.914 1 89.94 236 PHE A C 1
ATOM 1835 O O . PHE A 1 236 ? 0.174 25.719 11.281 1 89.94 236 PHE A O 1
ATOM 1842 N N . LYS A 1 237 ? -1.377 24.516 10.211 1 92.62 237 LYS A N 1
ATOM 1843 C CA . LYS A 1 237 ? -0.49 23.406 9.875 1 92.62 237 LYS A CA 1
ATOM 1844 C C . LYS A 1 237 ? 0.288 23.688 8.594 1 92.62 237 LYS A C 1
ATOM 1846 O O . LYS A 1 237 ? 1.113 22.875 8.172 1 92.62 237 LYS A O 1
ATOM 1851 N N . PHE A 1 238 ? -0.003 24.844 7.965 1 92.19 238 PHE A N 1
ATOM 1852 C CA . PHE A 1 238 ? 0.809 25.234 6.816 1 92.19 238 PHE A CA 1
ATOM 1853 C C . PHE A 1 238 ? 2.219 25.609 7.25 1 92.19 238 PHE A C 1
ATOM 1855 O O . PHE A 1 238 ? 2.398 26.438 8.148 1 92.19 238 PHE A O 1
ATOM 1862 N N . ALA A 1 239 ? 3.18 25.016 6.621 1 90.75 239 ALA A N 1
ATOM 1863 C CA . ALA A 1 239 ? 4.57 25.188 7.031 1 90.75 239 ALA A CA 1
ATOM 1864 C C . ALA A 1 239 ? 5.406 25.766 5.891 1 90.75 239 ALA A C 1
ATOM 1866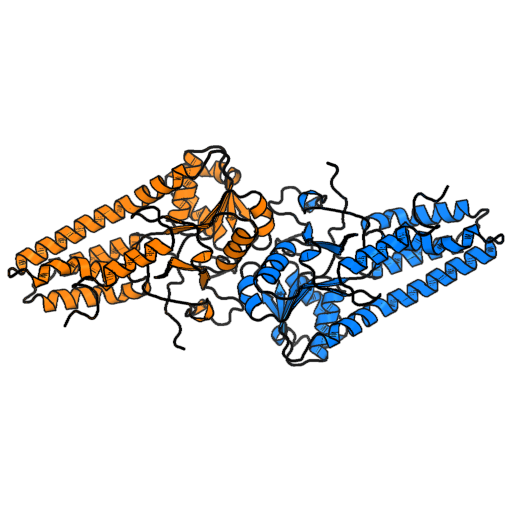 O O . ALA A 1 239 ? 5.211 25.406 4.727 1 90.75 239 ALA A O 1
ATOM 1867 N N . HIS A 1 240 ? 6.402 26.578 6.305 1 89.38 240 HIS A N 1
ATOM 1868 C CA . HIS A 1 240 ? 7.316 27.172 5.34 1 89.38 240 HIS A CA 1
ATOM 1869 C C . HIS A 1 240 ? 8.5 26.25 5.059 1 89.38 240 HIS A C 1
ATOM 1871 O O . HIS A 1 240 ? 9.656 26.625 5.301 1 89.38 240 HIS A O 1
ATOM 1877 N N . ILE A 1 241 ? 8.219 25.125 4.504 1 91.31 241 ILE A N 1
ATOM 1878 C CA . ILE A 1 241 ? 9.242 24.172 4.109 1 91.31 241 ILE A CA 1
ATOM 1879 C C . ILE A 1 241 ? 9.008 23.719 2.666 1 91.31 241 ILE A C 1
ATOM 1881 O O . ILE A 1 241 ? 7.879 23.781 2.17 1 91.31 241 ILE A O 1
ATOM 1885 N N . PHE A 1 242 ? 10.18 23.266 1.997 1 93 242 PHE A N 1
ATOM 1886 C CA . PHE A 1 242 ? 10.109 22.922 0.582 1 93 242 PHE A CA 1
ATOM 1887 C C . PHE A 1 242 ? 10.82 21.594 0.316 1 93 242 PHE A C 1
ATOM 1889 O O . PHE A 1 242 ? 11.781 21.547 -0.452 1 93 242 PHE A O 1
ATOM 1896 N N . PRO A 1 243 ? 10.258 20.594 0.824 1 95.94 243 PRO A N 1
ATOM 1897 C CA . PRO A 1 243 ? 10.867 19.297 0.537 1 95.94 243 PRO A CA 1
ATOM 1898 C C . PRO A 1 243 ? 10.617 18.828 -0.897 1 95.94 243 PRO A C 1
ATOM 1900 O O . PRO A 1 243 ? 9.578 19.141 -1.479 1 95.94 243 PRO A O 1
ATOM 1903 N N . LEU A 1 244 ? 11.602 18.094 -1.409 1 94.31 244 LEU A N 1
ATOM 1904 C CA . LEU A 1 244 ? 11.445 17.484 -2.725 1 94.31 244 LEU A CA 1
ATOM 1905 C C . LEU A 1 244 ? 11.031 16.016 -2.598 1 94.31 244 LEU A C 1
ATOM 1907 O O . LEU A 1 244 ? 10.453 15.453 -3.529 1 94.31 244 LEU A O 1
ATOM 1911 N N . SER A 1 245 ? 11.359 15.484 -1.474 1 94.88 245 SER A N 1
ATOM 1912 C CA . SER A 1 245 ? 11.031 14.086 -1.213 1 94.88 245 SER A CA 1
ATOM 1913 C C . SER A 1 245 ? 11.016 13.789 0.284 1 94.88 245 SER A C 1
ATOM 1915 O O . SER A 1 245 ? 11.352 14.656 1.096 1 94.88 245 SER A O 1
ATOM 1917 N N . THR A 1 246 ? 10.648 12.602 0.625 1 95.56 246 THR A N 1
ATOM 1918 C CA . THR A 1 246 ? 10.609 12.156 2.012 1 95.56 246 THR A CA 1
ATOM 1919 C C . THR A 1 246 ? 12 12.188 2.633 1 95.56 246 THR A C 1
ATOM 1921 O O . THR A 1 246 ? 12.148 12.445 3.832 1 95.56 246 THR A O 1
ATOM 1924 N N . ASP A 1 247 ? 13.008 12.07 1.823 1 93.19 247 ASP A N 1
ATOM 1925 C CA . ASP A 1 247 ? 14.383 12.031 2.307 1 93.19 247 ASP A CA 1
ATOM 1926 C C . ASP A 1 247 ? 14.797 13.375 2.896 1 93.19 247 ASP A C 1
ATOM 1928 O O . ASP A 1 247 ? 15.773 13.461 3.645 1 93.19 247 ASP A O 1
ATOM 1932 N N . ASP A 1 248 ? 14.047 14.383 2.598 1 95.88 248 ASP A N 1
ATOM 1933 C CA . ASP A 1 248 ? 14.359 15.727 3.076 1 95.88 248 ASP A CA 1
ATOM 1934 C C . ASP A 1 248 ? 13.789 15.961 4.473 1 95.88 248 ASP A C 1
ATOM 1936 O O . ASP A 1 248 ? 14.086 16.984 5.109 1 95.88 248 ASP A O 1
ATOM 1940 N N . LEU A 1 249 ? 13.023 14.992 4.953 1 95.31 249 LEU A N 1
ATOM 1941 C CA . LEU A 1 249 ? 12.352 15.164 6.234 1 95.31 249 LEU A CA 1
ATOM 1942 C C . LEU A 1 249 ? 13.109 14.461 7.352 1 95.31 249 LEU A C 1
ATOM 1944 O O . LEU A 1 249 ? 13.547 13.32 7.184 1 95.31 249 LEU A O 1
ATOM 1948 N N . LYS A 1 250 ? 13.242 15.172 8.438 1 93.81 250 LYS A N 1
ATOM 1949 C CA . LYS A 1 250 ? 13.773 14.516 9.625 1 93.81 250 LYS A CA 1
ATOM 1950 C C . LYS A 1 250 ? 12.75 13.555 10.227 1 93.81 250 LYS A C 1
ATOM 1952 O O . LYS A 1 250 ? 11.586 13.914 10.406 1 93.81 250 LYS A O 1
ATOM 1957 N N . GLN A 1 251 ? 13.18 12.328 10.477 1 93.62 251 GLN A N 1
ATOM 1958 C CA . GLN A 1 251 ? 12.305 11.328 11.086 1 93.62 251 GLN A CA 1
ATOM 1959 C C . GLN A 1 251 ? 12.32 11.438 12.602 1 93.62 251 GLN A C 1
ATOM 1961 O O . GLN A 1 251 ? 13.32 11.844 13.195 1 93.62 251 GLN A O 1
ATOM 1966 N N . PRO A 1 252 ? 11.188 11.094 13.227 1 90.88 252 PRO A N 1
ATOM 1967 C CA . PRO A 1 252 ? 11.18 11.07 14.688 1 90.88 252 PRO A CA 1
ATOM 1968 C C . PRO A 1 252 ? 12.07 9.977 15.266 1 90.88 252 PRO A C 1
ATOM 1970 O O . PRO A 1 252 ? 12.445 9.039 14.555 1 90.88 252 PRO A O 1
ATOM 1973 N N . GLU A 1 253 ? 12.398 10.117 16.516 1 85.75 253 GLU A N 1
ATOM 1974 C CA . GLU A 1 253 ? 13.281 9.172 17.188 1 85.75 253 GLU A CA 1
ATOM 1975 C C . GLU A 1 253 ? 12.727 7.75 17.125 1 85.75 253 GLU A C 1
ATOM 1977 O O . GLU A 1 253 ? 13.477 6.789 16.953 1 85.75 253 GLU A O 1
ATOM 1982 N N . GLU A 1 254 ? 11.453 7.691 17.266 1 82.81 254 GLU A N 1
ATOM 1983 C CA . GLU A 1 254 ? 10.805 6.387 17.219 1 82.81 254 GLU A CA 1
ATOM 1984 C C . GLU A 1 254 ? 11 5.719 15.867 1 82.81 254 GLU A C 1
ATOM 1986 O O . GLU A 1 254 ? 10.852 4.504 15.742 1 82.81 254 GLU A O 1
ATOM 1991 N N . GLY A 1 255 ? 11.211 6.473 14.945 1 76.94 255 GLY A N 1
ATOM 1992 C CA . GLY A 1 255 ? 11.383 5.977 13.586 1 76.94 255 GLY A CA 1
ATOM 1993 C C . GLY A 1 255 ? 12.805 5.535 13.289 1 76.94 255 GLY A C 1
ATOM 1994 O O . GLY A 1 255 ? 13.078 4.984 12.219 1 76.94 255 GLY A O 1
ATOM 1995 N N . ALA A 1 256 ? 13.594 5.789 14.258 1 68.81 256 ALA A N 1
ATOM 1996 C CA . ALA A 1 256 ? 14.992 5.445 14.047 1 68.81 256 ALA A CA 1
ATOM 1997 C C . ALA A 1 256 ? 15.172 3.941 13.875 1 68.81 256 ALA A C 1
ATOM 1999 O O . ALA A 1 256 ? 14.695 3.156 14.703 1 68.81 256 ALA A O 1
ATOM 2000 N N . GLY A 1 257 ? 15.672 3.566 12.758 1 73.19 257 GLY A N 1
ATOM 2001 C CA . GLY A 1 257 ? 15.945 2.16 12.508 1 73.19 257 GLY A CA 1
ATOM 2002 C C . GLY A 1 257 ? 14.812 1.448 11.805 1 73.19 257 GLY A C 1
ATOM 2003 O O . GLY A 1 257 ? 14.922 0.264 11.477 1 73.19 257 GLY A O 1
ATOM 2004 N N . GLU A 1 258 ? 13.781 2.254 11.625 1 81.94 258 GLU A N 1
ATOM 2005 C CA . GLU A 1 258 ? 12.656 1.648 10.914 1 81.94 258 GLU A CA 1
ATOM 2006 C C . GLU A 1 258 ? 12.945 1.533 9.422 1 81.94 258 GLU A C 1
ATOM 2008 O O . GLU A 1 258 ? 13.68 2.346 8.859 1 81.94 258 GLU A O 1
ATOM 2013 N N . VAL A 1 259 ? 12.422 0.52 8.875 1 87.88 259 VAL A N 1
ATOM 2014 C CA . VAL A 1 259 ? 12.664 0.229 7.469 1 87.88 259 VAL A CA 1
ATOM 2015 C C . VAL A 1 259 ? 11.93 1.249 6.598 1 87.88 259 VAL A C 1
ATOM 2017 O O . VAL A 1 259 ? 12.383 1.57 5.496 1 87.88 259 VAL A O 1
ATOM 2020 N N . VAL A 1 260 ? 10.836 1.707 7.148 1 92.38 260 VAL A N 1
ATOM 2021 C CA . VAL A 1 260 ? 10.055 2.693 6.41 1 92.38 260 VAL A CA 1
ATOM 2022 C C . VAL A 1 260 ? 9.984 3.998 7.199 1 92.38 260 VAL A C 1
ATOM 2024 O O . VAL A 1 260 ? 10.055 3.986 8.43 1 92.38 260 VAL A O 1
ATOM 2027 N N . PRO A 1 261 ? 9.883 5.105 6.516 1 94.19 261 PRO A N 1
ATOM 2028 C CA . PRO A 1 261 ? 9.711 6.367 7.234 1 94.19 261 PRO A CA 1
ATOM 2029 C C . PRO A 1 261 ? 8.383 6.449 7.977 1 94.19 261 PRO A C 1
ATOM 2031 O O . PRO A 1 261 ? 7.371 5.922 7.5 1 94.19 261 PRO A O 1
ATOM 2034 N N . LEU A 1 262 ? 8.453 7.086 9.117 1 93.62 262 LEU A N 1
ATOM 2035 C CA . LEU A 1 262 ? 7.207 7.277 9.859 1 93.62 262 LEU A CA 1
ATOM 2036 C C . LEU A 1 262 ? 6.453 8.5 9.344 1 93.62 262 LEU A C 1
ATOM 2038 O O . LEU A 1 262 ? 5.227 8.57 9.453 1 93.62 262 LEU A O 1
ATOM 2042 N N . VAL A 1 263 ? 7.227 9.43 8.789 1 95.44 263 VAL A N 1
ATOM 2043 C CA . VAL A 1 263 ? 6.66 10.625 8.18 1 95.44 263 VAL A CA 1
ATOM 2044 C C . VAL A 1 263 ? 7.039 10.688 6.703 1 95.44 263 VAL A C 1
ATOM 2046 O O . VAL A 1 263 ? 8.203 10.492 6.348 1 95.44 263 VAL A O 1
ATOM 2049 N N . GLU A 1 264 ? 6.016 10.953 5.91 1 96.62 264 GLU A N 1
ATOM 2050 C CA . GLU A 1 264 ? 6.215 10.953 4.461 1 96.62 264 GLU A CA 1
ATOM 2051 C C . GLU A 1 264 ? 5.797 12.289 3.848 1 96.62 264 GLU A C 1
ATOM 2053 O O . GLU A 1 264 ? 5.016 13.031 4.441 1 96.62 264 GLU A O 1
ATOM 2058 N N . PHE A 1 265 ? 6.461 12.461 2.67 1 98 265 PHE A N 1
ATOM 2059 C CA . PHE A 1 265 ? 6.105 13.617 1.865 1 98 265 PHE A CA 1
ATOM 2060 C C . PHE A 1 265 ? 5.328 13.203 0.625 1 98 265 PHE A C 1
ATOM 2062 O O . PHE A 1 265 ? 5.75 12.305 -0.109 1 98 265 PHE A O 1
ATOM 2069 N N . VAL A 1 266 ? 4.125 13.758 0.426 1 98.56 266 VAL A N 1
ATOM 2070 C CA . VAL A 1 266 ? 3.326 13.602 -0.785 1 98.56 266 VAL A CA 1
ATOM 2071 C C . VAL A 1 266 ? 3.418 14.875 -1.629 1 98.56 266 VAL A C 1
ATOM 2073 O O . VAL A 1 266 ? 3.057 15.961 -1.169 1 98.56 266 VAL A O 1
ATOM 2076 N N . PRO A 1 267 ? 3.846 14.82 -2.824 1 97.88 267 PRO A N 1
ATOM 2077 C CA . PRO A 1 267 ? 3.969 16 -3.672 1 97.88 267 PRO A CA 1
ATOM 2078 C C . PRO A 1 267 ? 2.623 16.672 -3.951 1 97.88 267 PRO A C 1
ATOM 2080 O O . PRO A 1 267 ? 1.592 16 -3.99 1 97.88 267 PRO A O 1
ATOM 2083 N N . PRO A 1 268 ? 2.701 17.984 -4.191 1 97.81 268 PRO A N 1
ATOM 2084 C CA . PRO A 1 268 ? 1.459 18.734 -4.434 1 97.81 268 PRO A CA 1
ATOM 2085 C C . PRO A 1 268 ? 0.709 18.234 -5.668 1 97.81 268 PRO A C 1
ATOM 2087 O O . PRO A 1 268 ? -0.521 18.312 -5.719 1 97.81 268 PRO A O 1
ATOM 2090 N N . SER A 1 269 ? 1.404 17.703 -6.668 1 97.69 269 SER A N 1
ATOM 2091 C CA . SER A 1 269 ? 0.788 17.25 -7.914 1 97.69 269 SER A CA 1
ATOM 2092 C C . SER A 1 269 ? -0.167 16.094 -7.668 1 97.69 269 SER A C 1
ATOM 2094 O O . SER A 1 269 ? -0.985 15.758 -8.531 1 97.69 269 SER A O 1
ATOM 2096 N N . MET A 1 270 ? -0.12 15.469 -6.477 1 98.19 270 MET A N 1
ATOM 2097 C CA . MET A 1 270 ? -0.954 14.305 -6.184 1 98.19 270 MET A CA 1
ATOM 2098 C C . MET A 1 270 ? -2.117 14.68 -5.273 1 98.19 270 MET A C 1
ATOM 2100 O O . MET A 1 270 ? -2.9 13.82 -4.871 1 98.19 270 MET A O 1
ATOM 2104 N N . ILE A 1 271 ? -2.18 15.922 -4.934 1 98.5 271 ILE A N 1
ATOM 2105 C CA . ILE A 1 271 ? -3.242 16.438 -4.074 1 98.5 271 ILE A CA 1
ATOM 2106 C C . ILE A 1 271 ? -4.223 17.266 -4.902 1 98.5 271 ILE A C 1
ATOM 2108 O O . ILE A 1 271 ? -3.811 18.156 -5.652 1 98.5 271 ILE A O 1
ATOM 2112 N N . THR A 1 272 ? -5.488 16.969 -4.773 1 98.5 272 THR A N 1
ATOM 2113 C CA . THR A 1 272 ? -6.5 17.641 -5.578 1 98.5 272 THR A CA 1
ATOM 2114 C C . THR A 1 272 ? -6.977 18.922 -4.879 1 98.5 272 THR A C 1
ATOM 2116 O O . THR A 1 272 ? -7.012 19.984 -5.488 1 98.5 272 THR A O 1
ATOM 2119 N N . LEU A 1 273 ? -7.387 18.812 -3.65 1 98.31 273 LEU A N 1
ATOM 2120 C CA . LEU A 1 273 ? -7.871 19.953 -2.881 1 98.31 273 LEU A CA 1
ATOM 2121 C C . LEU A 1 273 ? -7.422 19.859 -1.426 1 98.31 273 LEU A C 1
ATOM 2123 O O . LEU A 1 273 ? -7.207 18.75 -0.91 1 98.31 273 LEU A O 1
ATOM 2127 N N . ILE A 1 274 ? -7.305 20.969 -0.834 1 97.56 274 ILE A N 1
ATOM 2128 C CA . ILE A 1 274 ? -7.039 21.109 0.594 1 97.56 274 ILE A CA 1
ATOM 2129 C C . ILE A 1 274 ? -8.195 21.844 1.265 1 97.56 274 ILE A C 1
ATOM 2131 O O . ILE A 1 274 ? -8.578 22.938 0.835 1 97.56 274 ILE A O 1
ATOM 2135 N N . PHE A 1 275 ? -8.75 21.234 2.262 1 97.06 275 PHE A N 1
ATOM 2136 C CA . PHE A 1 275 ? -9.836 21.797 3.045 1 97.06 275 PHE A CA 1
ATOM 2137 C C . PHE A 1 275 ? -9.312 22.391 4.352 1 97.06 275 PHE A C 1
ATOM 2139 O O . PHE A 1 275 ? -8.828 21.656 5.215 1 97.06 275 PHE A O 1
ATOM 2146 N N . SER A 1 276 ? -9.375 23.656 4.496 1 93.5 276 SER A N 1
ATOM 2147 C CA . SER A 1 276 ? -9.039 24.359 5.734 1 93.5 276 SER A CA 1
ATOM 2148 C C . SER A 1 276 ? -10.156 25.297 6.164 1 93.5 276 SER A C 1
ATOM 2150 O O . SER A 1 276 ? -11.18 25.406 5.484 1 93.5 276 SER A O 1
ATOM 2152 N N . GLU A 1 277 ? -9.977 25.875 7.328 1 90.31 277 GLU A N 1
ATOM 2153 C CA . GLU A 1 277 ? -11.016 26.797 7.785 1 90.31 277 GLU A CA 1
ATOM 2154 C C . GLU A 1 277 ? -11.016 28.078 6.965 1 90.31 277 GLU A C 1
ATOM 2156 O O . GLU A 1 277 ? -11.961 28.875 7.043 1 90.31 277 GLU A O 1
ATOM 2161 N N . GLN A 1 278 ? -10 28.25 6.148 1 86.88 278 GLN A N 1
ATOM 2162 C CA . GLN A 1 278 ? -9.945 29.422 5.27 1 86.88 278 GLN A CA 1
ATOM 2163 C C . GLN A 1 278 ? -10.617 29.125 3.932 1 86.88 278 GLN A C 1
ATOM 2165 O O . GLN A 1 278 ? -10.727 30.016 3.08 1 86.88 278 GLN A O 1
ATOM 2170 N N . GLY A 1 279 ? -11.023 27.875 3.785 1 91.38 279 GLY A N 1
ATOM 2171 C CA . GLY A 1 279 ? -11.727 27.5 2.566 1 91.38 279 GLY A CA 1
ATOM 2172 C C . GLY A 1 279 ? -11.102 26.297 1.868 1 91.38 279 GLY A C 1
ATOM 2173 O O . GLY A 1 279 ? -10.227 25.625 2.428 1 91.38 279 GLY A O 1
ATOM 2174 N N . ILE A 1 280 ? -11.703 26.047 0.666 1 96.19 280 ILE A N 1
ATOM 2175 C CA . ILE A 1 280 ? -11.258 24.969 -0.195 1 96.19 280 ILE A CA 1
ATOM 2176 C C . ILE A 1 280 ? -10.258 25.5 -1.217 1 96.19 280 ILE A C 1
ATOM 2178 O O . ILE A 1 280 ? -10.539 26.453 -1.937 1 96.19 280 ILE A O 1
ATOM 2182 N N . MET A 1 281 ? -9.062 24.891 -1.267 1 95.19 281 MET A N 1
ATOM 2183 C CA . MET A 1 281 ? -8.07 25.453 -2.182 1 95.19 281 MET A CA 1
ATOM 2184 C C . MET A 1 281 ? -7.262 24.359 -2.855 1 95.19 281 MET A C 1
ATOM 2186 O O . MET A 1 281 ? -7.02 23.312 -2.26 1 95.19 281 MET A O 1
ATOM 2190 N N . PRO A 1 282 ? -6.898 24.578 -4.086 1 97 282 PRO A N 1
ATOM 2191 C CA . PRO A 1 282 ? -5.887 23.703 -4.684 1 97 282 PRO A CA 1
ATOM 2192 C C . PRO A 1 282 ? -4.5 23.891 -4.074 1 97 282 PRO A C 1
ATOM 2194 O O . PRO A 1 282 ? -4.25 24.906 -3.416 1 97 282 PRO A O 1
ATOM 2197 N N . PRO A 1 283 ? -3.617 22.953 -4.211 1 96.06 283 PRO A N 1
ATOM 2198 C CA . PRO A 1 283 ? -2.268 23.078 -3.654 1 96.06 283 PRO A CA 1
ATOM 2199 C C . PRO A 1 283 ? -1.568 24.375 -4.074 1 96.06 283 PRO A C 1
ATOM 2201 O O . PRO A 1 283 ? -0.87 24.984 -3.266 1 96.06 283 PRO A O 1
ATOM 2204 N N . SER A 1 284 ? -1.799 24.844 -5.266 1 93.44 284 SER A N 1
ATOM 2205 C CA . SER A 1 284 ? -1.146 26.047 -5.77 1 93.44 284 SER A CA 1
ATOM 2206 C C . SER A 1 284 ? -1.573 27.281 -4.977 1 93.44 284 SER A C 1
ATOM 2208 O O . SER A 1 284 ? -0.803 28.234 -4.836 1 93.44 284 SER A O 1
ATOM 2210 N N . ALA A 1 285 ? -2.783 27.25 -4.445 1 91.94 285 ALA A N 1
ATOM 2211 C CA . ALA A 1 285 ? -3.303 28.375 -3.689 1 91.94 285 ALA A CA 1
ATOM 2212 C C . ALA A 1 285 ? -2.645 28.469 -2.316 1 91.94 285 ALA A C 1
ATOM 2214 O O . ALA A 1 285 ? -2.607 29.547 -1.711 1 91.94 285 ALA A O 1
ATOM 2215 N N . VAL A 1 286 ? -2.164 27.344 -1.806 1 89.81 286 VAL A N 1
ATOM 2216 C CA . VAL A 1 286 ? -1.429 27.359 -0.546 1 89.81 286 VAL A CA 1
ATOM 2217 C C . VAL A 1 286 ? -0.17 28.219 -0.697 1 89.81 286 VAL A C 1
ATOM 2219 O O . VAL A 1 286 ? 0.149 29.016 0.178 1 89.81 286 VAL A O 1
ATOM 2222 N N . ALA A 1 287 ? 0.414 28.016 -1.793 1 83.38 287 ALA A N 1
ATOM 2223 C CA . ALA A 1 287 ? 1.621 28.781 -2.08 1 83.38 287 ALA A CA 1
ATOM 2224 C C . ALA A 1 287 ? 1.332 30.281 -2.059 1 83.38 287 ALA A C 1
ATOM 2226 O O . ALA A 1 287 ? 2.121 31.062 -1.525 1 83.38 287 ALA A O 1
ATOM 2227 N N . ASP A 1 288 ? 0.251 30.641 -2.568 1 83.19 288 ASP A N 1
ATOM 2228 C CA . ASP A 1 288 ? -0.153 32.031 -2.604 1 83.19 288 ASP A CA 1
ATOM 2229 C C . ASP A 1 288 ? -0.403 32.594 -1.196 1 83.19 288 ASP A C 1
ATOM 2231 O O . ASP A 1 288 ? 0.007 33.688 -0.87 1 83.19 288 ASP A O 1
ATOM 2235 N N . GLU A 1 289 ? -1.049 31.781 -0.425 1 79.38 289 GLU A N 1
ATOM 2236 C CA . GLU A 1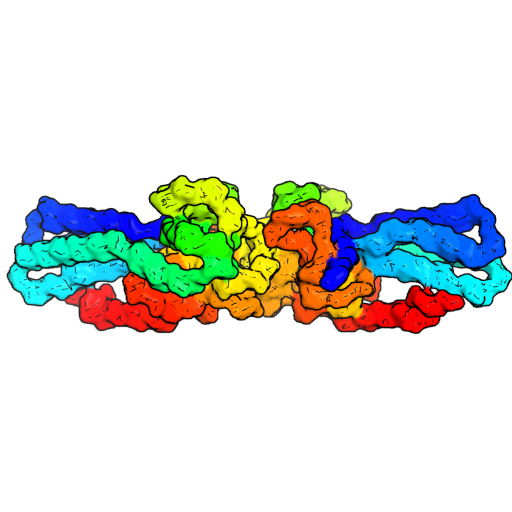 289 ? -1.345 32.188 0.95 1 79.38 289 GLU A CA 1
ATOM 2237 C C . GLU A 1 289 ? -0.064 32.344 1.763 1 79.38 289 GLU A C 1
ATOM 2239 O O . GLU A 1 289 ? 0.07 33.312 2.531 1 79.38 289 GLU A O 1
ATOM 2244 N N . MET A 1 290 ? 0.818 31.438 1.523 1 81.56 290 MET A N 1
ATOM 2245 C CA . MET A 1 290 ? 2.074 31.453 2.266 1 81.56 290 MET A CA 1
ATOM 2246 C C . MET A 1 290 ? 2.959 32.625 1.811 1 81.56 290 MET A C 1
ATOM 2248 O O . MET A 1 290 ? 3.664 33.219 2.621 1 81.56 290 MET A O 1
ATOM 2252 N N . PHE A 1 291 ? 2.873 32.906 0.577 1 77.44 291 PHE A N 1
ATOM 2253 C CA . PHE A 1 291 ? 3.615 34.031 0.025 1 77.44 291 PHE A CA 1
ATOM 2254 C C . PHE A 1 291 ? 3.131 35.344 0.626 1 77.44 291 PHE A C 1
ATOM 2256 O O . PHE A 1 291 ? 3.938 36.188 0.994 1 77.44 291 PHE A O 1
ATOM 2263 N N . ARG A 1 292 ? 1.896 35.5 0.714 1 74.62 292 ARG A N 1
ATOM 2264 C CA . ARG A 1 292 ? 1.309 36.688 1.284 1 74.62 292 ARG A CA 1
ATOM 2265 C C . ARG A 1 292 ? 1.771 36.906 2.723 1 74.62 292 ARG A C 1
ATOM 2267 O O . ARG A 1 292 ? 2.033 38.031 3.139 1 74.62 292 ARG A O 1
ATOM 2274 N N . PHE A 1 293 ? 1.952 35.875 3.344 1 74.5 293 PHE A N 1
ATOM 2275 C CA . PHE A 1 293 ? 2.383 35.938 4.734 1 74.5 293 PHE A CA 1
ATOM 2276 C C . PHE A 1 293 ? 3.855 36.312 4.824 1 74.5 293 PHE A C 1
ATOM 2278 O O . PHE A 1 293 ? 4.246 37.125 5.68 1 74.5 293 PHE A O 1
ATOM 2285 N N . HIS A 1 294 ? 4.598 35.812 3.945 1 72.38 294 HIS A N 1
ATOM 2286 C CA . HIS A 1 294 ? 6.039 35.969 4.094 1 72.38 294 HIS A CA 1
ATOM 2287 C C . HIS A 1 294 ? 6.523 37.25 3.459 1 72.38 294 HIS A C 1
ATOM 2289 O O . HIS A 1 294 ? 7.637 37.719 3.732 1 72.38 294 HIS A O 1
ATOM 2295 N N . THR A 1 295 ? 5.668 37.875 2.674 1 66.94 295 THR A N 1
ATOM 2296 C CA . THR A 1 295 ? 6.078 39.094 2.037 1 66.94 295 THR A CA 1
ATOM 2297 C C . THR A 1 295 ? 5.43 40.312 2.725 1 66.94 295 THR A C 1
ATOM 2299 O O . THR A 1 295 ? 5.734 41.469 2.4 1 66.94 295 THR A O 1
ATOM 2302 N N . ALA A 1 296 ? 4.664 40.031 3.643 1 64.62 296 ALA A N 1
ATOM 2303 C CA . ALA A 1 296 ? 4.047 41.125 4.391 1 64.62 296 ALA A CA 1
ATOM 2304 C C . ALA A 1 296 ? 5.086 41.875 5.207 1 64.62 296 ALA A C 1
ATOM 2306 O O . ALA A 1 296 ? 6.086 41.312 5.641 1 64.62 296 ALA A O 1
ATOM 2307 N N . PRO A 1 297 ? 4.969 43.188 5.238 1 55.69 297 PRO A N 1
ATOM 2308 C CA . PRO A 1 297 ? 5.938 44 5.965 1 55.69 297 PRO A CA 1
ATOM 2309 C C . PRO A 1 297 ? 6.23 43.469 7.367 1 55.69 297 PRO A C 1
ATOM 2311 O O . PRO A 1 297 ? 7.344 43.625 7.871 1 55.69 297 PRO A O 1
ATOM 2314 N N . SER A 1 298 ? 5.305 42.781 7.914 1 54.16 298 SER A N 1
ATOM 2315 C CA . SER A 1 298 ? 5.441 42.281 9.273 1 54.16 298 SER A CA 1
ATOM 2316 C C . SER A 1 298 ? 5.98 40.844 9.289 1 54.16 298 SER A C 1
ATOM 2318 O O . SER A 1 298 ? 6.062 40.219 10.344 1 54.16 298 SER A O 1
ATOM 2320 N N . ALA A 1 299 ? 6.434 40.406 8.07 1 56.81 299 ALA A N 1
ATOM 2321 C CA . ALA A 1 299 ? 6.895 39.031 7.945 1 56.81 299 ALA A CA 1
ATOM 2322 C C . ALA A 1 299 ? 8.164 38.781 8.758 1 56.81 299 ALA A C 1
ATOM 2324 O O . ALA A 1 299 ? 8.969 39.719 8.945 1 56.81 299 ALA A O 1
ATOM 2325 N N . PRO A 1 300 ? 8.422 37.5 9.219 1 52 300 PRO A N 1
ATOM 2326 C CA . PRO A 1 300 ? 9.656 37.188 9.938 1 52 300 PRO A CA 1
ATOM 2327 C C . PRO A 1 300 ? 10.906 37.438 9.102 1 52 300 PRO A C 1
ATOM 2329 O O . PRO A 1 300 ? 10.898 37.219 7.887 1 52 300 PRO A O 1
ATOM 2332 N N . GLY A 1 301 ? 12.117 38.125 9.703 1 48.09 301 GLY A N 1
ATOM 2333 C CA . GLY A 1 301 ? 13.383 38.469 9.094 1 48.09 301 GLY A CA 1
ATOM 2334 C C . GLY A 1 301 ? 13.453 39.938 8.656 1 48.09 301 GLY A C 1
ATOM 2335 O O . GLY A 1 301 ? 14.523 40.438 8.312 1 48.09 301 GLY A O 1
ATOM 2336 N N . LYS A 1 302 ? 12.25 40.469 8.422 1 43.47 302 LYS A N 1
ATOM 2337 C CA . LYS A 1 302 ? 12.281 41.875 8.094 1 43.47 302 LYS A CA 1
ATOM 2338 C C . LYS A 1 302 ? 12.148 42.75 9.352 1 43.47 302 LYS A C 1
ATOM 2340 O O . LYS A 1 302 ? 12.125 43.969 9.273 1 43.47 302 LYS A O 1
ATOM 2345 N N . ARG A 1 303 ? 11.922 42.156 10.367 1 41.66 303 ARG A N 1
ATOM 2346 C CA . ARG A 1 303 ? 11.953 42.906 11.617 1 41.66 303 ARG A CA 1
ATOM 2347 C C . ARG A 1 303 ? 13.352 43.438 11.898 1 41.66 303 ARG A C 1
ATOM 2349 O O . ARG A 1 303 ? 14.258 42.688 12.258 1 41.66 303 ARG A O 1
ATOM 2356 N N . ARG A 1 304 ? 13.898 44.375 11.047 1 37.28 304 ARG A N 1
ATOM 2357 C CA . ARG A 1 304 ? 15.031 45.188 11.508 1 37.28 304 ARG A CA 1
ATOM 2358 C C . ARG A 1 304 ? 14.625 46.125 12.633 1 37.28 304 ARG A C 1
ATOM 2360 O O . ARG A 1 304 ? 13.539 46.688 12.602 1 37.28 304 ARG A O 1
ATOM 2367 N N . MET B 1 1 ? -21.703 -12.266 -14.516 1 52.38 1 MET B N 1
ATOM 2368 C CA . MET B 1 1 ? -20.734 -13.016 -15.305 1 52.38 1 MET B CA 1
ATOM 2369 C C . MET B 1 1 ? -20 -14.039 -14.445 1 52.38 1 MET B C 1
ATOM 2371 O O . MET B 1 1 ? -19.797 -13.812 -13.25 1 52.38 1 MET B O 1
ATOM 2375 N N . ASP B 1 2 ? -19.984 -15.273 -14.805 1 78.69 2 ASP B N 1
ATOM 2376 C CA . ASP B 1 2 ? -19.422 -16.375 -14.039 1 78.69 2 ASP B CA 1
ATOM 2377 C C . ASP B 1 2 ? -17.953 -16.125 -13.719 1 78.69 2 ASP B C 1
ATOM 2379 O O . ASP B 1 2 ? -17.141 -15.875 -14.617 1 78.69 2 ASP B O 1
ATOM 2383 N N . ARG B 1 3 ? -17.656 -15.93 -12.508 1 86.75 3 ARG B N 1
ATOM 2384 C CA . ARG B 1 3 ? -16.297 -15.664 -12.055 1 86.75 3 ARG B CA 1
ATOM 2385 C C . ARG B 1 3 ? -15.398 -16.875 -12.281 1 86.75 3 ARG B C 1
ATOM 2387 O O . ARG B 1 3 ? -15.859 -18.016 -12.234 1 86.75 3 ARG B O 1
ATOM 2394 N N . MET B 1 4 ? -14.195 -16.562 -12.586 1 91.12 4 MET B N 1
ATOM 2395 C CA . MET B 1 4 ? -13.219 -17.594 -12.93 1 91.12 4 MET B CA 1
ATOM 2396 C C . MET B 1 4 ? -12.656 -18.25 -11.672 1 91.12 4 MET B C 1
ATOM 2398 O O . MET B 1 4 ? -12.297 -17.562 -10.719 1 91.12 4 MET B O 1
ATOM 2402 N N . ASP B 1 5 ? -12.586 -19.609 -11.711 1 90.56 5 ASP B N 1
ATOM 2403 C CA . ASP B 1 5 ? -11.945 -20.359 -10.625 1 90.56 5 ASP B CA 1
ATOM 2404 C C . ASP B 1 5 ? -10.43 -20.281 -10.734 1 90.56 5 ASP B C 1
ATOM 2406 O O . ASP B 1 5 ? -9.859 -20.562 -11.789 1 90.56 5 ASP B O 1
ATOM 2410 N N . VAL B 1 6 ? -9.812 -19.797 -9.617 1 91.56 6 VAL B N 1
ATOM 2411 C CA . VAL B 1 6 ? -8.352 -19.672 -9.602 1 91.56 6 VAL B CA 1
ATOM 2412 C C . VAL B 1 6 ? -7.809 -20.203 -8.281 1 91.56 6 VAL B C 1
ATOM 2414 O O . VAL B 1 6 ? -8.523 -20.234 -7.273 1 91.56 6 VAL B O 1
ATOM 2417 N N . PRO B 1 7 ? -6.559 -20.672 -8.336 1 91 7 PRO B N 1
ATOM 2418 C CA . PRO B 1 7 ? -5.949 -21.062 -7.07 1 91 7 PRO B CA 1
ATOM 2419 C C . PRO B 1 7 ? -5.789 -19.906 -6.094 1 91 7 PRO B C 1
ATOM 2421 O O . PRO B 1 7 ? -5.652 -18.75 -6.52 1 91 7 PRO B O 1
ATOM 2424 N N . SER B 1 8 ? -5.812 -20.234 -4.777 1 89.62 8 SER B N 1
ATOM 2425 C CA . SER B 1 8 ? -5.688 -19.188 -3.77 1 89.62 8 SER B CA 1
ATOM 2426 C C . SER B 1 8 ? -4.648 -19.547 -2.717 1 89.62 8 SER B C 1
ATOM 2428 O O . SER B 1 8 ? -4.582 -18.922 -1.658 1 89.62 8 SER B O 1
ATOM 2430 N N . GLU B 1 9 ? -3.938 -20.625 -3.041 1 87.12 9 GLU B N 1
ATOM 2431 C CA . GLU B 1 9 ? -2.887 -21.078 -2.133 1 87.12 9 GLU B CA 1
ATOM 2432 C C . GLU B 1 9 ? -1.583 -21.328 -2.881 1 87.12 9 GLU B C 1
ATOM 2434 O O . GLU B 1 9 ? -1.593 -21.594 -4.082 1 87.12 9 GLU B O 1
ATOM 2439 N N . ASP B 1 10 ? -0.568 -21.219 -2.068 1 88.12 10 ASP B N 1
ATOM 2440 C CA . ASP B 1 10 ? 0.736 -21.484 -2.664 1 88.12 10 ASP B CA 1
ATOM 2441 C C . ASP B 1 10 ? 0.963 -22.984 -2.822 1 88.12 10 ASP B C 1
ATOM 2443 O O . ASP B 1 10 ? 0.607 -23.781 -1.939 1 88.12 10 ASP B O 1
ATOM 2447 N N . TYR B 1 11 ? 1.358 -23.375 -3.947 1 87.88 11 TYR B N 1
ATOM 2448 C CA . TYR B 1 11 ? 1.792 -24.734 -4.25 1 87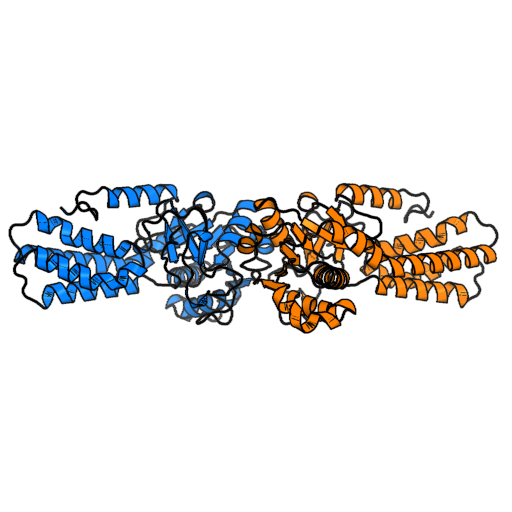.88 11 TYR B CA 1
ATOM 2449 C C . TYR B 1 11 ? 3.049 -24.719 -5.113 1 87.88 11 TYR B C 1
ATOM 2451 O O . TYR B 1 11 ? 3.393 -23.703 -5.711 1 87.88 11 TYR B O 1
ATOM 2459 N N . ASP B 1 12 ? 3.777 -25.781 -4.996 1 90.06 12 ASP B N 1
ATOM 2460 C CA . ASP B 1 12 ? 5.008 -25.859 -5.777 1 90.06 12 ASP B CA 1
ATOM 2461 C C . ASP B 1 12 ? 5.066 -27.141 -6.594 1 90.06 12 ASP B C 1
ATOM 2463 O O . ASP B 1 12 ? 4.039 -27.781 -6.844 1 90.06 12 ASP B O 1
ATOM 2467 N N . VAL B 1 13 ? 6.188 -27.438 -7.094 1 92 13 VAL B N 1
ATOM 2468 C CA . VAL B 1 13 ? 6.391 -28.516 -8.062 1 92 13 VAL B CA 1
ATOM 2469 C C . VAL B 1 13 ? 6.023 -29.859 -7.441 1 92 13 VAL B C 1
ATOM 2471 O O . VAL B 1 13 ? 5.746 -30.828 -8.148 1 92 13 VAL B O 1
ATOM 2474 N N . SER B 1 14 ? 5.91 -29.906 -6.121 1 92.69 14 SER B N 1
ATOM 2475 C CA . SER B 1 14 ? 5.57 -31.156 -5.441 1 92.69 14 SER B CA 1
ATOM 2476 C C . SER B 1 14 ? 4.188 -31.656 -5.844 1 92.69 14 SER B C 1
ATOM 2478 O O . SER B 1 14 ? 3.941 -32.844 -5.898 1 92.69 14 SER B O 1
ATOM 2480 N N . ILE B 1 15 ? 3.305 -30.766 -6.133 1 93.38 15 ILE B N 1
ATOM 2481 C CA . ILE B 1 15 ? 1.954 -31.156 -6.52 1 93.38 15 ILE B CA 1
ATOM 2482 C C . ILE B 1 15 ? 1.987 -31.844 -7.887 1 93.38 15 ILE B C 1
ATOM 2484 O O . ILE B 1 15 ? 1.224 -32.781 -8.133 1 93.38 15 ILE B O 1
ATOM 2488 N N . MET B 1 16 ? 2.799 -31.344 -8.789 1 93.88 16 MET B N 1
ATOM 2489 C CA . MET B 1 16 ? 2.973 -31.984 -10.094 1 93.88 16 MET B CA 1
ATOM 2490 C C . MET B 1 16 ? 3.607 -33.375 -9.938 1 93.88 16 MET B C 1
ATOM 2492 O O . MET B 1 16 ? 3.18 -34.312 -10.586 1 93.88 16 MET B O 1
ATOM 2496 N N . ILE B 1 17 ? 4.586 -33.438 -9.086 1 95.62 17 ILE B N 1
ATOM 2497 C CA . ILE B 1 17 ? 5.258 -34.719 -8.828 1 95.62 17 ILE B CA 1
ATOM 2498 C C . ILE B 1 17 ? 4.242 -35.75 -8.305 1 95.62 17 ILE B C 1
ATOM 2500 O O . ILE B 1 17 ? 4.223 -36.875 -8.758 1 95.62 17 ILE B O 1
ATOM 2504 N N . GLU B 1 18 ? 3.434 -35.281 -7.43 1 96.19 18 GLU B N 1
ATOM 2505 C CA . GLU B 1 18 ? 2.383 -36.156 -6.898 1 96.19 18 GLU B CA 1
ATOM 2506 C C . GLU B 1 18 ? 1.442 -36.625 -8 1 96.19 18 GLU B C 1
ATOM 2508 O O . GLU B 1 18 ? 1.104 -37.812 -8.078 1 96.19 18 GLU B O 1
ATOM 2513 N N . ALA B 1 19 ? 1.022 -35.75 -8.805 1 96.31 19 ALA B N 1
ATOM 2514 C CA . ALA B 1 19 ? 0.129 -36.062 -9.914 1 96.31 19 ALA B CA 1
ATOM 2515 C C . ALA B 1 19 ? 0.761 -37.094 -10.844 1 96.31 19 ALA B C 1
ATOM 2517 O O . ALA B 1 19 ? 0.097 -38.031 -11.266 1 96.31 19 ALA B O 1
ATOM 2518 N N . ILE B 1 20 ? 2.029 -36.906 -11.172 1 96.69 20 ILE B N 1
ATOM 2519 C CA . ILE B 1 20 ? 2.734 -37.812 -12.07 1 96.69 20 ILE B CA 1
ATOM 2520 C C . ILE B 1 20 ? 2.783 -39.219 -11.461 1 96.69 20 ILE B C 1
ATOM 2522 O O . ILE B 1 20 ? 2.521 -40.219 -12.141 1 96.69 20 ILE B O 1
ATOM 2526 N N . HIS B 1 21 ? 3.045 -39.281 -10.172 1 97.12 21 HIS B N 1
ATOM 2527 C CA . HIS B 1 21 ? 3.096 -40.562 -9.492 1 97.12 21 HIS B CA 1
ATOM 2528 C C . HIS B 1 21 ? 1.733 -41.25 -9.516 1 97.12 21 HIS B C 1
ATOM 2530 O O . HIS B 1 21 ? 1.651 -42.469 -9.703 1 97.12 21 HIS B O 1
ATOM 2536 N N . GLU B 1 22 ? 0.741 -40.5 -9.289 1 96.69 22 GLU B N 1
ATOM 2537 C CA . GLU B 1 22 ? -0.601 -41.094 -9.328 1 96.69 22 GLU B CA 1
ATOM 2538 C C . GLU B 1 22 ? -0.931 -41.625 -10.711 1 96.69 22 GLU B C 1
ATOM 2540 O O . GLU B 1 22 ? -1.553 -42.688 -10.836 1 96.69 22 GLU B O 1
ATOM 2545 N N . VAL B 1 23 ? -0.554 -40.938 -11.742 1 96.25 23 VAL B N 1
ATOM 2546 C CA . VAL B 1 23 ? -0.784 -41.375 -13.109 1 96.25 23 VAL B CA 1
ATOM 2547 C C . VAL B 1 23 ? 0.032 -42.625 -13.391 1 96.25 23 VAL B C 1
ATOM 2549 O O . VAL B 1 23 ? -0.462 -43.562 -14.008 1 96.25 23 VAL B O 1
ATOM 2552 N N . GLN B 1 24 ? 1.264 -42.625 -12.914 1 95.81 24 GLN B N 1
ATOM 2553 C CA . GLN B 1 24 ? 2.1 -43.781 -13.078 1 95.81 24 GLN B CA 1
ATOM 2554 C C . GLN B 1 24 ? 1.46 -45.031 -12.422 1 95.81 24 GLN B C 1
ATOM 2556 O O . GLN B 1 24 ? 1.512 -46.125 -12.977 1 95.81 24 GLN B O 1
ATOM 2561 N N . ASP B 1 25 ? 0.907 -44.812 -11.281 1 95.31 25 ASP B N 1
ATOM 2562 C CA . ASP B 1 25 ? 0.214 -45.906 -10.586 1 95.31 25 ASP B CA 1
ATOM 2563 C C . ASP B 1 25 ? -0.938 -46.438 -11.43 1 95.31 25 ASP B C 1
ATOM 2565 O O . ASP B 1 25 ? -1.158 -47.656 -11.484 1 95.31 25 ASP B O 1
ATOM 2569 N N . VAL B 1 26 ? -1.629 -45.562 -12.047 1 93.44 26 VAL B N 1
ATOM 2570 C CA . VAL B 1 26 ? -2.738 -45.938 -12.914 1 93.44 26 VAL B CA 1
ATOM 2571 C C . VAL B 1 26 ? -2.213 -46.75 -14.094 1 93.44 26 VAL B C 1
ATOM 2573 O O . VAL B 1 26 ? -2.793 -47.781 -14.461 1 93.44 26 VAL B O 1
ATOM 2576 N N . LEU B 1 27 ? -1.096 -46.375 -14.68 1 92.12 27 LEU B N 1
ATOM 2577 C CA . LEU B 1 27 ? -0.537 -47 -15.867 1 92.12 27 LEU B CA 1
ATOM 2578 C C . LEU B 1 27 ? -0.022 -48.406 -15.547 1 92.12 27 LEU B C 1
ATOM 2580 O O . LEU B 1 27 ? -0.038 -49.312 -16.406 1 92.12 27 LEU B O 1
ATOM 2584 N N . THR B 1 28 ? 0.35 -48.625 -14.289 1 88.19 28 THR B N 1
ATOM 2585 C CA . THR B 1 28 ? 1.01 -49.875 -13.945 1 88.19 28 THR B CA 1
ATOM 2586 C C . THR B 1 28 ? 0.058 -50.781 -13.18 1 88.19 28 THR B C 1
ATOM 2588 O O . THR B 1 28 ? 0.333 -52 -13.023 1 88.19 28 THR B O 1
ATOM 2591 N N . SER B 1 29 ? -0.974 -50.312 -12.68 1 82.44 29 SER B N 1
ATOM 2592 C CA . SER B 1 29 ? -1.806 -51.062 -11.758 1 82.44 29 SER B CA 1
ATOM 2593 C C . SER B 1 29 ? -2.826 -51.906 -12.508 1 82.44 29 SER B C 1
ATOM 2595 O O . SER B 1 29 ? -3.361 -52.875 -11.961 1 82.44 29 SER B O 1
ATOM 2597 N N . ARG B 1 30 ? -3.209 -51.469 -13.641 1 77 30 ARG B N 1
ATOM 2598 C CA . ARG B 1 30 ? -4.328 -52.188 -14.242 1 77 30 ARG B CA 1
ATOM 2599 C C . ARG B 1 30 ? -4.043 -52.5 -15.703 1 77 30 ARG B C 1
ATOM 2601 O O . ARG B 1 30 ? -3.152 -51.906 -16.312 1 77 30 ARG B O 1
ATOM 2608 N N . GLN B 1 31 ? -4.727 -53.594 -16.109 1 85.31 31 GLN B N 1
ATOM 2609 C CA . GLN B 1 31 ? -4.727 -53.906 -17.531 1 85.31 31 GLN B CA 1
ATOM 2610 C C . GLN B 1 31 ? -5.797 -53.125 -18.281 1 85.31 31 GLN B C 1
ATOM 2612 O O . GLN B 1 31 ? -6.914 -52.969 -17.781 1 85.31 31 GLN B O 1
ATOM 2617 N N . PHE B 1 32 ? -5.305 -52.469 -19.297 1 90.31 32 PHE B N 1
ATOM 2618 C CA . PHE B 1 32 ? -6.223 -51.688 -20.125 1 90.31 32 PHE B CA 1
ATOM 2619 C C . PHE B 1 32 ? -6.492 -52.406 -21.453 1 90.31 32 PHE B C 1
ATOM 2621 O O . PHE B 1 32 ? -5.617 -53.094 -21.984 1 90.31 32 PHE B O 1
ATOM 2628 N N . ALA B 1 33 ? -7.703 -52.25 -21.938 1 88.62 33 ALA B N 1
ATOM 2629 C CA . ALA B 1 33 ? -8.078 -52.906 -23.203 1 88.62 33 ALA B CA 1
ATOM 2630 C C . ALA B 1 33 ? -7.977 -51.906 -24.359 1 88.62 33 ALA B C 1
ATOM 2632 O O . ALA B 1 33 ? -7.73 -52.312 -25.5 1 88.62 33 ALA B O 1
ATOM 2633 N N . THR B 1 34 ? -8.266 -50.625 -24.125 1 88.88 34 THR B N 1
ATOM 2634 C CA . THR B 1 34 ? -8.266 -49.625 -25.188 1 88.88 34 THR B CA 1
ATOM 2635 C C . THR B 1 34 ? -7.566 -48.344 -24.734 1 88.88 34 THR B C 1
ATOM 2637 O O . THR B 1 34 ? -7.395 -48.125 -23.531 1 88.88 34 THR B O 1
ATOM 2640 N N . PHE B 1 35 ? -7.184 -47.625 -25.672 1 88.38 35 PHE B N 1
ATOM 2641 C CA . PHE B 1 35 ? -6.605 -46.312 -25.422 1 88.38 35 PHE B CA 1
ATOM 2642 C C . PHE B 1 35 ? -7.621 -45.406 -24.75 1 88.38 35 PHE B C 1
ATOM 2644 O O . PHE B 1 35 ? -7.258 -44.594 -23.891 1 88.38 35 PHE B O 1
ATOM 2651 N N . SER B 1 36 ? -8.859 -45.531 -25.125 1 89.62 36 SER B N 1
ATOM 2652 C CA . SER B 1 36 ? -9.93 -44.719 -24.547 1 89.62 36 SER B CA 1
ATOM 2653 C C . SER B 1 36 ? -10.062 -44.938 -23.047 1 89.62 36 SER B C 1
ATOM 2655 O O . SER B 1 36 ? -10.305 -44 -22.297 1 89.62 36 SER B O 1
ATOM 2657 N N . GLU B 1 37 ? -9.859 -46.125 -22.688 1 91.62 37 GLU B N 1
ATOM 2658 C CA . GLU B 1 37 ? -9.93 -46.469 -21.266 1 91.62 37 GLU B CA 1
ATOM 2659 C C . GLU B 1 37 ? -8.781 -45.812 -20.5 1 91.62 37 GLU B C 1
ATOM 2661 O O . GLU B 1 37 ? -8.969 -45.344 -19.391 1 91.62 37 GLU B O 1
ATOM 2666 N N . VAL B 1 38 ? -7.594 -45.906 -21.094 1 91.81 38 VAL B N 1
ATOM 2667 C CA . VAL B 1 38 ? -6.422 -45.281 -20.484 1 91.81 38 VAL B CA 1
ATOM 2668 C C . VAL B 1 38 ? -6.645 -43.781 -20.328 1 91.81 38 VAL B C 1
ATOM 2670 O O . VAL B 1 38 ? -6.43 -43.25 -19.25 1 91.81 38 VAL B O 1
ATOM 2673 N N . ASP B 1 39 ? -7.113 -43.188 -21.359 1 92.12 39 ASP B N 1
ATOM 2674 C CA . ASP B 1 39 ? -7.367 -41.75 -21.391 1 92.12 39 ASP B CA 1
ATOM 2675 C C . ASP B 1 39 ? -8.375 -41.344 -20.328 1 92.12 39 ASP B C 1
ATOM 2677 O O . ASP B 1 39 ? -8.172 -40.375 -19.609 1 92.12 39 ASP B O 1
ATOM 2681 N N . THR B 1 40 ? -9.43 -42.094 -20.203 1 93.19 40 THR B N 1
ATOM 2682 C CA . THR B 1 40 ? -10.492 -41.812 -19.234 1 93.19 40 THR B CA 1
ATOM 2683 C C . THR B 1 40 ? -9.977 -41.938 -17.812 1 93.19 40 THR B C 1
ATOM 2685 O O . THR B 1 40 ? -10.289 -41.094 -16.969 1 93.19 40 THR B O 1
ATOM 2688 N N . GLU B 1 41 ? -9.172 -42.969 -17.547 1 94.19 41 GLU B N 1
ATOM 2689 C CA . GLU B 1 41 ? -8.664 -43.188 -16.203 1 94.19 41 GLU B CA 1
ATOM 2690 C C . GLU B 1 41 ? -7.664 -42.094 -15.805 1 94.19 41 GLU B C 1
ATOM 2692 O O . GLU B 1 41 ? -7.648 -41.656 -14.656 1 94.19 41 GLU B O 1
ATOM 2697 N N . ILE B 1 42 ? -6.805 -41.719 -16.766 1 94 42 ILE B N 1
ATOM 2698 C CA . ILE B 1 42 ? -5.867 -40.625 -16.516 1 94 42 ILE B CA 1
ATOM 2699 C C . ILE B 1 42 ? -6.641 -39.344 -16.266 1 94 42 ILE B C 1
ATOM 2701 O O . ILE B 1 42 ? -6.32 -38.594 -15.336 1 94 42 ILE B O 1
ATOM 2705 N N . GLY B 1 43 ? -7.656 -39.094 -17.016 1 94 43 GLY B N 1
ATOM 2706 C CA . GLY B 1 43 ? -8.5 -37.906 -16.844 1 94 43 GLY B CA 1
ATOM 2707 C C . GLY B 1 43 ? -9.156 -37.844 -15.469 1 94 43 GLY B C 1
ATOM 2708 O O . GLY B 1 43 ? -9.188 -36.781 -14.844 1 94 43 GLY B O 1
ATOM 2709 N N . LYS B 1 44 ? -9.641 -39 -15.008 1 94.81 44 LYS B N 1
ATOM 2710 C CA . LYS B 1 44 ? -10.25 -39.062 -13.68 1 94.81 44 LYS B CA 1
ATOM 2711 C C . LYS B 1 44 ? -9.227 -38.75 -12.594 1 94.81 44 LYS B C 1
ATOM 2713 O O . LYS B 1 44 ? -9.539 -38.031 -11.625 1 94.81 44 LYS B O 1
ATOM 2718 N N . THR B 1 45 ? -8.078 -39.312 -12.797 1 94.19 45 THR B N 1
ATOM 2719 C CA . THR B 1 45 ? -7 -39.125 -11.828 1 94.19 45 THR B CA 1
ATOM 2720 C C . THR B 1 45 ? -6.586 -37.656 -11.734 1 94.19 45 THR B C 1
ATOM 2722 O O . THR B 1 45 ? -6.332 -37.156 -10.641 1 94.19 45 THR B O 1
ATOM 2725 N N . LEU B 1 46 ? -6.578 -36.969 -12.875 1 95.12 46 LEU B N 1
ATOM 2726 C CA . LEU B 1 46 ? -6.051 -35.594 -12.93 1 95.12 46 LEU B CA 1
ATOM 2727 C C . LEU B 1 46 ? -7.164 -34.594 -12.711 1 95.12 46 LEU B C 1
ATOM 2729 O O . LEU B 1 46 ? -6.898 -33.375 -12.633 1 95.12 46 LEU B O 1
ATOM 2733 N N . LYS B 1 47 ? -8.375 -35.031 -12.531 1 92.31 47 LYS B N 1
ATOM 2734 C CA . LYS B 1 47 ? -9.523 -34.156 -12.406 1 92.31 47 LYS B CA 1
ATOM 2735 C C . LYS B 1 47 ? -9.375 -33.219 -11.211 1 92.31 47 LYS B C 1
ATOM 2737 O O . LYS B 1 47 ? -9.648 -32.031 -11.305 1 92.31 47 LYS B O 1
ATOM 2742 N N . TRP B 1 48 ? -8.914 -33.75 -10.133 1 89 48 TRP B N 1
ATOM 2743 C CA . TRP B 1 48 ? -8.773 -32.969 -8.898 1 89 48 TRP B CA 1
ATOM 2744 C C . TRP B 1 48 ? -7.711 -31.891 -9.055 1 89 48 TRP B C 1
ATOM 2746 O O . TRP B 1 48 ? -7.793 -30.844 -8.422 1 89 48 TRP B O 1
ATOM 2756 N N . TYR B 1 49 ? -6.738 -32.125 -9.938 1 90.69 49 TYR B N 1
ATOM 2757 C CA . TYR B 1 49 ? -5.609 -31.203 -10.086 1 90.69 49 TYR B CA 1
ATOM 2758 C C . TYR B 1 49 ? -5.965 -30.047 -11.008 1 90.69 49 TYR B C 1
ATOM 2760 O O . TYR B 1 49 ? -5.203 -29.078 -11.125 1 90.69 49 TYR B O 1
ATOM 2768 N N . GLU B 1 50 ? -7.117 -30.109 -11.578 1 82.31 50 GLU B N 1
ATOM 2769 C CA . GLU B 1 50 ? -7.559 -29.047 -12.492 1 82.31 50 GLU B CA 1
ATOM 2770 C C . GLU B 1 50 ? -7.664 -27.703 -11.781 1 82.31 50 GLU B C 1
ATOM 2772 O O . GLU B 1 50 ? -7.492 -26.656 -12.398 1 82.31 50 GLU B O 1
ATOM 2777 N N . ALA B 1 51 ? -7.84 -27.734 -10.516 1 78.94 51 ALA B N 1
ATOM 2778 C CA . ALA B 1 51 ? -7.992 -26.516 -9.711 1 78.94 51 ALA B CA 1
ATOM 2779 C C . ALA B 1 51 ? -6.68 -25.75 -9.633 1 78.94 51 ALA B C 1
ATOM 2781 O O . ALA B 1 51 ? -6.676 -24.547 -9.344 1 78.94 51 ALA B O 1
ATOM 2782 N N . PHE B 1 52 ? -5.629 -26.344 -9.977 1 81.81 52 PHE B N 1
ATOM 2783 C CA . PHE B 1 52 ? -4.316 -25.719 -9.82 1 81.81 52 PHE B CA 1
ATOM 2784 C C . PHE B 1 52 ? -3.842 -25.125 -11.141 1 81.81 52 PHE B C 1
ATOM 2786 O O . PHE B 1 52 ? -2.865 -24.375 -11.172 1 81.81 52 PHE B O 1
ATOM 2793 N N . GLY B 1 53 ? -4.57 -25.375 -12.156 1 77.31 53 GLY B N 1
ATOM 2794 C CA . GLY B 1 53 ? -4.172 -24.766 -13.422 1 77.31 53 GLY B CA 1
ATOM 2795 C C . GLY B 1 53 ? -4.184 -25.75 -14.578 1 77.31 53 GLY B C 1
ATOM 2796 O O . GLY B 1 53 ? -4.449 -26.938 -14.391 1 77.31 53 GLY B O 1
ATOM 2797 N N . ASP B 1 54 ? -3.738 -25.281 -15.719 1 83.12 54 ASP B N 1
ATOM 2798 C CA . ASP B 1 54 ? -3.855 -26.047 -16.953 1 83.12 54 ASP B CA 1
ATOM 2799 C C . ASP B 1 54 ? -2.627 -26.938 -17.172 1 83.12 54 ASP B C 1
ATOM 2801 O O . ASP B 1 54 ? -2.564 -27.688 -18.156 1 83.12 54 ASP B O 1
ATOM 2805 N N . GLY B 1 55 ? -1.743 -26.812 -16.281 1 88 55 GLY B N 1
ATOM 2806 C CA . GLY B 1 55 ? -0.53 -27.594 -16.406 1 88 55 GLY B CA 1
ATOM 2807 C C . GLY B 1 55 ? -0.783 -29.094 -16.344 1 88 55 GLY B C 1
ATOM 2808 O O . GLY B 1 55 ? -0.108 -29.875 -17.031 1 88 55 GLY B O 1
ATOM 2809 N N . PHE B 1 56 ? -1.772 -29.484 -15.656 1 91.62 56 PHE B N 1
ATOM 2810 C CA . PHE B 1 56 ? -2.082 -30.891 -15.5 1 91.62 56 PHE B CA 1
ATOM 2811 C C . PHE B 1 56 ? -2.824 -31.422 -16.719 1 91.62 56 PHE B C 1
ATOM 2813 O O . PHE B 1 56 ? -2.65 -32.594 -17.094 1 91.62 56 PHE B O 1
ATOM 2820 N N . GLU B 1 57 ? -3.6 -30.547 -17.234 1 89.25 57 GLU B N 1
ATOM 2821 C CA . GLU B 1 57 ? -4.211 -30.906 -18.516 1 89.25 57 GLU B CA 1
ATOM 2822 C C . GLU B 1 57 ? -3.16 -31.047 -19.609 1 89.25 57 GLU B C 1
ATOM 2824 O O . GLU B 1 57 ? -3.238 -31.953 -20.438 1 89.25 57 GLU B O 1
ATOM 2829 N N . ARG B 1 58 ? -2.291 -30.156 -19.625 1 87.31 58 ARG B N 1
ATOM 2830 C CA . ARG B 1 58 ? -1.21 -30.234 -20.594 1 87.31 58 ARG B CA 1
ATOM 2831 C C . ARG B 1 58 ? -0.389 -31.5 -20.406 1 87.31 58 ARG B C 1
ATOM 2833 O O . ARG B 1 58 ? 0.042 -32.125 -21.391 1 87.31 58 ARG B O 1
ATOM 2840 N N . PHE B 1 59 ? -0.207 -31.844 -19.172 1 91.81 59 PHE B N 1
ATOM 2841 C CA . PHE B 1 59 ? 0.464 -33.094 -18.859 1 91.81 59 PHE B CA 1
ATOM 2842 C C . PHE B 1 59 ? -0.314 -34.281 -19.422 1 91.81 59 PHE B C 1
ATOM 2844 O O . PHE B 1 59 ? 0.264 -35.188 -20.047 1 91.81 59 PHE B O 1
ATOM 2851 N N . HIS B 1 60 ? -1.564 -34.219 -19.266 1 91.62 60 HIS B N 1
ATOM 2852 C CA . HIS B 1 60 ? -2.449 -35.25 -19.781 1 91.62 60 HIS B CA 1
ATOM 2853 C C . HIS B 1 60 ? -2.318 -35.375 -21.297 1 91.62 60 HIS B C 1
ATOM 2855 O O . HIS B 1 60 ? -2.098 -36.469 -21.812 1 91.62 60 HIS B O 1
ATOM 2861 N N . VAL B 1 61 ? -2.42 -34.312 -21.984 1 87.5 61 VAL B N 1
ATOM 2862 C CA . VAL B 1 61 ? -2.369 -34.281 -23.453 1 87.5 61 VAL B CA 1
ATOM 2863 C C . VAL B 1 61 ? -1.016 -34.781 -23.922 1 87.5 61 VAL B C 1
ATOM 2865 O O . VAL B 1 61 ? -0.942 -35.562 -24.906 1 87.5 61 VAL B O 1
ATOM 2868 N N . ASN B 1 62 ? 0.023 -34.375 -23.312 1 88.56 62 ASN B N 1
ATOM 2869 C CA . ASN B 1 62 ? 1.366 -34.812 -23.688 1 88.56 62 ASN B CA 1
ATOM 2870 C C . ASN B 1 62 ? 1.531 -36.312 -23.531 1 88.56 62 ASN B C 1
ATOM 2872 O O . ASN B 1 62 ? 2.248 -36.938 -24.297 1 88.56 62 ASN B O 1
ATOM 2876 N N . LEU B 1 63 ? 0.934 -36.844 -22.516 1 90.25 63 LEU B N 1
ATOM 2877 C CA . LEU B 1 63 ? 1.016 -38.281 -22.281 1 90.25 63 LEU B CA 1
ATOM 2878 C C . LEU B 1 63 ? 0.324 -39.062 -23.391 1 90.25 63 LEU B C 1
ATOM 2880 O O . LEU B 1 63 ? 0.778 -40.156 -23.766 1 90.25 63 LEU B O 1
ATOM 2884 N N . MET B 1 64 ? -0.733 -38.5 -23.906 1 87.44 64 MET B N 1
ATOM 2885 C CA . MET B 1 64 ? -1.582 -39.219 -24.859 1 87.44 64 MET B CA 1
ATOM 2886 C C . MET B 1 64 ? -1.175 -38.906 -26.297 1 87.44 64 MET B C 1
ATOM 2888 O O . MET B 1 64 ? -1.781 -39.406 -27.234 1 87.44 64 MET B O 1
ATOM 2892 N N . LYS B 1 65 ? -0.24 -38.094 -26.5 1 81.25 65 LYS B N 1
ATOM 2893 C CA . LYS B 1 65 ? 0.086 -37.562 -27.828 1 81.25 65 LYS B CA 1
ATOM 2894 C C . LYS B 1 65 ? 0.33 -38.688 -28.812 1 81.25 65 LYS B C 1
ATOM 2896 O O . LYS B 1 65 ? -0.101 -38.625 -29.969 1 81.25 65 LYS B O 1
ATOM 2901 N N . ASP B 1 66 ? 0.983 -39.812 -28.453 1 74.75 66 ASP B N 1
ATOM 2902 C CA . ASP B 1 66 ? 1.344 -40.906 -29.391 1 74.75 66 ASP B CA 1
ATOM 2903 C C . ASP B 1 66 ? 0.299 -42 -29.375 1 74.75 66 ASP B C 1
ATOM 2905 O O . ASP B 1 66 ? 0.379 -42.938 -30.172 1 74.75 66 ASP B O 1
ATOM 2909 N N . ALA B 1 67 ? -0.602 -41.969 -28.469 1 72.69 67 ALA B N 1
ATOM 2910 C CA . ALA B 1 67 ? -1.58 -43.031 -28.312 1 72.69 67 ALA B CA 1
ATOM 2911 C C . ALA B 1 67 ? -2.484 -43.125 -29.531 1 72.69 67 ALA B C 1
ATOM 2913 O O . ALA B 1 67 ? -2.926 -44.219 -29.906 1 72.69 67 ALA B O 1
ATOM 2914 N N . LEU B 1 68 ? -2.613 -42.094 -30.156 1 66.62 68 LEU B N 1
ATOM 2915 C CA . LEU B 1 68 ? -3.521 -42.094 -31.297 1 66.62 68 LEU B CA 1
ATOM 2916 C C . LEU B 1 68 ? -2.859 -42.688 -32.531 1 66.62 68 LEU B C 1
ATOM 2918 O O . LEU B 1 68 ? -3.543 -43.156 -33.438 1 66.62 68 LEU B O 1
ATOM 2922 N N . GLN B 1 69 ? -1.623 -42.688 -32.5 1 71.19 69 GLN B N 1
ATOM 2923 C CA . GLN B 1 69 ? -0.915 -43.125 -33.688 1 71.19 69 GLN B CA 1
ATOM 2924 C C . GLN B 1 69 ? -0.404 -44.562 -33.531 1 71.19 69 GLN B C 1
ATOM 2926 O O . GLN B 1 69 ? -0.017 -45.188 -34.5 1 71.19 69 GLN B O 1
ATOM 2931 N N . SER B 1 70 ? -0.453 -44.969 -32.312 1 73.81 70 SER B N 1
ATOM 2932 C CA . SER B 1 70 ? 0.128 -46.312 -32.062 1 73.81 70 SER B CA 1
ATOM 2933 C C . SER B 1 70 ? -0.935 -47.375 -32.094 1 73.81 70 SER B C 1
ATOM 2935 O O . SER B 1 70 ? -2.088 -47.156 -31.719 1 73.81 70 SER B O 1
ATOM 2937 N N . ASN B 1 71 ? -0.577 -48.531 -32.781 1 78.62 71 ASN B N 1
ATOM 2938 C CA . ASN B 1 71 ? -1.473 -49.656 -32.812 1 78.62 71 ASN B CA 1
ATOM 2939 C C . ASN B 1 71 ? -1.118 -50.688 -31.703 1 78.62 71 ASN B C 1
ATOM 2941 O O . ASN B 1 71 ? -1.786 -51.688 -31.562 1 78.62 71 ASN B O 1
ATOM 2945 N N . ASP B 1 72 ? -0.192 -50.344 -30.922 1 87.94 72 ASP B N 1
ATOM 2946 C CA . ASP B 1 72 ? 0.251 -51.219 -29.859 1 87.94 72 ASP B CA 1
ATOM 2947 C C . ASP B 1 72 ? 0.042 -50.562 -28.484 1 87.94 72 ASP B C 1
ATOM 2949 O O . ASP B 1 72 ? 0.848 -49.75 -28.062 1 87.94 72 ASP B O 1
ATOM 2953 N N . LEU B 1 73 ? -0.948 -51 -27.797 1 88.88 73 LEU B N 1
ATOM 2954 C CA . LEU B 1 73 ? -1.347 -50.438 -26.531 1 88.88 73 LEU B CA 1
ATOM 2955 C C . LEU B 1 73 ? -0.273 -50.656 -25.469 1 88.88 73 LEU B C 1
ATOM 2957 O O . LEU B 1 73 ? 0.04 -49.75 -24.688 1 88.88 73 LEU B O 1
ATOM 2961 N N . GLN B 1 74 ? 0.266 -51.844 -25.484 1 88.31 74 GLN B N 1
ATOM 2962 C CA . GLN B 1 74 ? 1.27 -52.156 -24.469 1 88.31 74 GLN B CA 1
ATOM 2963 C C . GLN B 1 74 ? 2.521 -51.312 -24.641 1 88.31 74 GLN B C 1
ATOM 2965 O O . GLN B 1 74 ? 3.09 -50.844 -23.656 1 88.31 74 GLN B O 1
ATOM 2970 N N . LYS B 1 75 ? 2.895 -51.188 -25.797 1 89.31 75 LYS B N 1
ATOM 2971 C CA . LYS B 1 75 ? 4.039 -50.312 -26.078 1 89.31 75 LYS B CA 1
ATOM 2972 C C . LYS B 1 75 ? 3.744 -48.875 -25.719 1 89.31 75 LYS B C 1
ATOM 2974 O O . LYS B 1 75 ? 4.605 -48.188 -25.172 1 89.31 75 LYS B O 1
ATOM 2979 N N . SER B 1 76 ? 2.561 -48.5 -26 1 90.38 76 SER B N 1
ATOM 2980 C CA . SER B 1 76 ? 2.166 -47.125 -25.703 1 90.38 76 SER B CA 1
ATOM 2981 C C . SER B 1 76 ? 2.164 -46.844 -24.203 1 90.38 76 SER B C 1
ATOM 2983 O O . SER B 1 76 ? 2.531 -45.75 -23.766 1 90.38 76 SER B O 1
ATOM 2985 N N . LEU B 1 77 ? 1.76 -47.812 -23.453 1 91.25 77 LEU B N 1
ATOM 2986 C CA . LEU B 1 77 ? 1.747 -47.656 -22 1 91.25 77 LEU B CA 1
ATOM 2987 C C . LEU B 1 77 ? 3.164 -47.531 -21.469 1 91.25 77 LEU B C 1
ATOM 2989 O O . LEU B 1 77 ? 3.406 -46.75 -20.547 1 91.25 77 LEU B O 1
ATOM 2993 N N . LYS B 1 78 ? 4.027 -48.281 -22.047 1 90.75 78 LYS B N 1
ATOM 2994 C CA . LYS B 1 78 ? 5.43 -48.188 -21.656 1 90.75 78 LYS B CA 1
ATOM 2995 C C . LYS B 1 78 ? 6.004 -46.812 -22.016 1 90.75 78 LYS B C 1
ATOM 2997 O O . LYS B 1 78 ? 6.773 -46.219 -21.25 1 90.75 78 LYS B O 1
ATOM 3002 N N . ASP B 1 79 ? 5.617 -46.344 -23.156 1 92.25 79 ASP B N 1
ATOM 3003 C CA . ASP B 1 79 ? 6.066 -45.031 -23.594 1 92.25 79 ASP B CA 1
ATOM 3004 C C . ASP B 1 79 ? 5.527 -43.938 -22.672 1 92.25 79 ASP B C 1
ATOM 3006 O O . ASP B 1 79 ? 6.23 -42.969 -22.375 1 92.25 79 ASP B O 1
ATOM 3010 N N . MET B 1 80 ? 4.289 -44.062 -22.25 1 93.75 80 MET B N 1
ATOM 3011 C CA . MET B 1 80 ? 3.684 -43.094 -21.328 1 93.75 80 MET B CA 1
ATOM 3012 C C . MET B 1 80 ? 4.41 -43.094 -20 1 93.75 80 MET B C 1
ATOM 3014 O O . MET B 1 80 ? 4.652 -42.031 -19.422 1 93.75 80 MET B O 1
ATOM 3018 N N . ASP B 1 81 ? 4.719 -44.25 -19.547 1 94.31 81 ASP B N 1
ATOM 3019 C CA . ASP B 1 81 ? 5.457 -44.344 -18.297 1 94.31 81 ASP B CA 1
ATOM 3020 C C . ASP B 1 81 ? 6.828 -43.688 -18.406 1 94.31 81 ASP B C 1
ATOM 3022 O O . ASP B 1 81 ? 7.297 -43.062 -17.453 1 94.31 81 ASP B O 1
ATOM 3026 N N . LYS B 1 82 ? 7.434 -43.906 -19.547 1 94.69 82 LYS B N 1
ATOM 3027 C CA . LYS B 1 82 ? 8.719 -43.25 -19.781 1 94.69 82 LYS B CA 1
ATOM 3028 C C . LYS B 1 82 ? 8.57 -41.75 -19.781 1 94.69 82 LYS B C 1
ATOM 3030 O O . LYS B 1 82 ? 9.422 -41.031 -19.25 1 94.69 82 LYS B O 1
ATOM 3035 N N . ARG B 1 83 ? 7.559 -41.219 -20.375 1 94.62 83 ARG B N 1
ATOM 3036 C CA . ARG B 1 83 ? 7.293 -39.781 -20.375 1 94.62 83 ARG B CA 1
ATOM 3037 C C . ARG B 1 83 ? 7.07 -39.281 -18.953 1 94.62 83 ARG B C 1
ATOM 3039 O O . ARG B 1 83 ? 7.477 -38.156 -18.625 1 94.62 83 ARG B O 1
ATOM 3046 N N . CYS B 1 84 ? 6.418 -40.062 -18.156 1 96.44 84 CYS B N 1
ATOM 3047 C CA . CYS B 1 84 ? 6.242 -39.719 -16.75 1 96.44 84 CYS B CA 1
ATOM 3048 C C . CYS B 1 84 ? 7.59 -39.625 -16.047 1 96.44 84 CYS B C 1
ATOM 3050 O O . CYS B 1 84 ? 7.84 -38.656 -15.305 1 96.44 84 CYS B O 1
ATOM 3052 N N . GLN B 1 85 ? 8.422 -40.594 -16.328 1 96.12 85 GLN B N 1
ATOM 3053 C CA . GLN B 1 85 ? 9.75 -40.594 -15.719 1 96.12 85 GLN B CA 1
ATOM 3054 C C . GLN B 1 85 ? 10.547 -39.344 -16.141 1 96.12 85 GLN B C 1
ATOM 3056 O O . GLN B 1 85 ? 11.219 -38.75 -15.32 1 96.12 85 GLN B O 1
ATOM 3061 N N . ASP B 1 86 ? 10.445 -39.062 -17.375 1 95.25 86 ASP B N 1
ATOM 3062 C CA . ASP B 1 86 ? 11.125 -37.875 -17.891 1 95.25 86 ASP B CA 1
ATOM 3063 C C . ASP B 1 86 ? 10.602 -36.594 -17.234 1 95.25 86 ASP B C 1
ATOM 3065 O O . ASP B 1 86 ? 11.375 -35.719 -16.859 1 95.25 86 ASP B O 1
ATOM 3069 N N . ARG B 1 87 ? 9.305 -36.5 -17.094 1 94.88 87 ARG B N 1
ATOM 3070 C CA . ARG B 1 87 ? 8.695 -35.344 -16.469 1 94.88 87 ARG B CA 1
ATOM 3071 C C . ARG B 1 87 ? 9.102 -35.219 -15.008 1 94.88 87 ARG B C 1
ATOM 3073 O O . ARG B 1 87 ? 9.281 -34.125 -14.492 1 94.88 87 ARG B O 1
ATOM 3080 N N . LEU B 1 88 ? 9.188 -36.344 -14.328 1 95.94 88 LEU B N 1
ATOM 3081 C CA . LEU B 1 88 ? 9.656 -36.344 -12.945 1 95.94 88 LEU B CA 1
ATOM 3082 C C . LEU B 1 88 ? 11.07 -35.812 -12.844 1 95.94 88 LEU B C 1
ATOM 3084 O O . LEU B 1 88 ? 11.367 -35.031 -11.945 1 95.94 88 LEU B O 1
ATOM 3088 N N . ARG B 1 89 ? 11.867 -36.188 -13.766 1 94.38 89 ARG B N 1
ATOM 3089 C CA . ARG B 1 89 ? 13.234 -35.656 -13.797 1 94.38 89 ARG B CA 1
ATOM 3090 C C . ARG B 1 89 ? 13.258 -34.156 -14.039 1 94.38 89 ARG B C 1
ATOM 3092 O O . ARG B 1 89 ? 14.023 -33.438 -13.406 1 94.38 89 ARG B O 1
ATOM 3099 N N . ASP B 1 90 ? 12.438 -33.75 -14.953 1 92.56 90 ASP B N 1
ATOM 3100 C CA . ASP B 1 90 ? 12.328 -32.344 -15.234 1 92.56 90 ASP B CA 1
ATOM 3101 C C . ASP B 1 90 ? 11.891 -31.562 -13.992 1 92.56 90 ASP B C 1
ATOM 3103 O O . ASP B 1 90 ? 12.422 -30.484 -13.711 1 92.56 90 ASP B O 1
ATOM 3107 N N . CYS B 1 91 ? 10.906 -32.094 -13.297 1 92.5 91 CYS B N 1
ATOM 3108 C CA . CYS B 1 91 ? 10.391 -31.438 -12.094 1 92.5 91 CYS B CA 1
ATOM 3109 C C . CYS B 1 91 ? 11.477 -31.344 -11.023 1 92.5 91 CYS B C 1
ATOM 3111 O O . CYS B 1 91 ? 11.578 -30.328 -10.328 1 92.5 91 CYS B O 1
ATOM 3113 N N . ALA B 1 92 ? 12.242 -32.344 -10.953 1 88.44 92 ALA B N 1
ATOM 3114 C CA . ALA B 1 92 ? 13.305 -32.375 -9.945 1 88.44 92 ALA B CA 1
ATOM 3115 C C . ALA B 1 92 ? 14.352 -31.312 -10.203 1 88.44 92 ALA B C 1
ATOM 3117 O O . ALA B 1 92 ? 14.93 -30.75 -9.258 1 88.44 92 ALA B O 1
ATOM 3118 N N . SER B 1 93 ? 14.516 -30.953 -11.453 1 90.75 93 SER B N 1
ATOM 3119 C CA . SER B 1 93 ? 15.555 -30 -11.805 1 90.75 93 SER B CA 1
ATOM 3120 C C . SER B 1 93 ? 14.961 -28.594 -12 1 90.75 93 SER B C 1
ATOM 3122 O O . SER B 1 93 ? 15.703 -27.625 -12.133 1 90.75 93 SER B O 1
ATOM 3124 N N . SER B 1 94 ? 13.695 -28.5 -11.992 1 91.25 94 SER B N 1
ATOM 3125 C CA . SER B 1 94 ? 13 -27.281 -12.367 1 91.25 94 SER B CA 1
ATOM 3126 C C . SER B 1 94 ? 13.43 -26.109 -11.484 1 91.25 94 SER B C 1
ATOM 3128 O O . SER B 1 94 ? 13.766 -25.047 -11.984 1 91.25 94 SER B O 1
ATOM 3130 N N . GLN B 1 95 ? 13.438 -26.328 -10.203 1 89.38 95 GLN B N 1
ATOM 3131 C CA . GLN B 1 95 ? 13.773 -25.266 -9.273 1 89.38 95 GLN B CA 1
ATOM 3132 C C . GLN B 1 95 ? 15.203 -24.781 -9.484 1 89.38 95 GLN B C 1
ATOM 3134 O O . GLN B 1 95 ? 15.461 -23.562 -9.484 1 89.38 95 GLN B O 1
ATOM 3139 N N . LYS B 1 96 ? 16.062 -25.719 -9.648 1 89.75 96 LYS B N 1
ATOM 3140 C CA . LYS B 1 96 ? 17.453 -25.359 -9.906 1 89.75 96 LYS B CA 1
ATOM 3141 C C . LYS B 1 96 ? 17.594 -24.516 -11.164 1 89.75 96 LYS B C 1
ATOM 3143 O O . LYS B 1 96 ? 18.344 -23.531 -11.18 1 89.75 96 LYS B O 1
ATOM 3148 N N . ASP B 1 97 ? 16.938 -24.906 -12.195 1 92.69 97 ASP B N 1
ATOM 3149 C CA . ASP B 1 97 ? 16.984 -24.172 -13.461 1 92.69 97 ASP B CA 1
ATOM 3150 C C . ASP B 1 97 ? 16.484 -22.75 -13.281 1 92.69 97 ASP B C 1
ATOM 3152 O O . ASP B 1 97 ? 17.094 -21.797 -13.781 1 92.69 97 ASP B O 1
ATOM 3156 N N . GLN B 1 98 ? 15.438 -22.594 -12.586 1 94.62 98 GLN B N 1
ATOM 3157 C CA . GLN B 1 98 ? 14.859 -21.266 -12.359 1 94.62 98 GLN B CA 1
ATOM 3158 C C . GLN B 1 98 ? 15.797 -20.391 -11.523 1 94.62 98 GLN B C 1
ATOM 3160 O O . GLN B 1 98 ? 15.945 -19.203 -11.797 1 94.62 98 GLN B O 1
ATOM 3165 N N . ILE B 1 99 ? 16.391 -20.984 -10.492 1 94.44 99 ILE B N 1
ATOM 3166 C CA . ILE B 1 99 ? 17.328 -20.266 -9.648 1 94.44 99 ILE B CA 1
ATOM 3167 C C . ILE B 1 99 ? 18.531 -19.812 -10.484 1 94.44 99 ILE B C 1
ATOM 3169 O O . ILE B 1 99 ? 18.969 -18.672 -10.367 1 94.44 99 ILE B O 1
ATOM 3173 N N . ASN B 1 100 ? 18.969 -20.688 -11.352 1 94.38 100 ASN B N 1
ATOM 3174 C CA . ASN B 1 100 ? 20.109 -20.375 -12.219 1 94.38 100 ASN B CA 1
ATOM 3175 C C . ASN B 1 100 ? 19.766 -19.219 -13.164 1 94.38 100 ASN B C 1
ATOM 3177 O O . ASN B 1 100 ? 20.656 -18.453 -13.555 1 94.38 100 ASN B O 1
ATOM 3181 N N . ASP B 1 101 ? 18.578 -19.125 -13.531 1 95.81 101 ASP B N 1
ATOM 3182 C CA . ASP B 1 101 ? 18.141 -18.062 -14.445 1 95.81 101 ASP B CA 1
ATOM 3183 C C . ASP B 1 101 ? 18.047 -16.719 -13.734 1 95.81 101 ASP B C 1
ATOM 3185 O O . ASP B 1 101 ? 18.391 -15.688 -14.305 1 95.81 101 ASP B O 1
ATOM 3189 N N . ILE B 1 102 ? 17.594 -16.719 -12.461 1 96.62 102 ILE B N 1
ATOM 3190 C CA . ILE B 1 102 ? 17.281 -15.453 -11.82 1 96.62 102 ILE B CA 1
ATOM 3191 C C . ILE B 1 102 ? 18.531 -14.93 -11.094 1 96.62 102 ILE B C 1
ATOM 3193 O O . ILE B 1 102 ? 18.703 -13.711 -10.953 1 96.62 102 ILE B O 1
ATOM 3197 N N . LEU B 1 103 ? 19.453 -15.75 -10.648 1 96.38 103 LEU B N 1
ATOM 3198 C CA . LEU B 1 103 ? 20.594 -15.352 -9.836 1 96.38 103 LEU B CA 1
ATOM 3199 C C . LEU B 1 103 ? 21.453 -14.344 -10.586 1 96.38 103 LEU B C 1
ATOM 3201 O O . LEU B 1 103 ? 21.938 -13.375 -10 1 96.38 103 LEU B O 1
ATOM 3205 N N . PRO B 1 104 ? 21.625 -14.508 -11.93 1 96.31 104 PRO B N 1
ATOM 3206 C CA . PRO B 1 104 ? 22.438 -13.539 -12.664 1 96.31 104 PRO B CA 1
ATOM 3207 C C . PRO B 1 104 ? 21.844 -12.133 -12.648 1 96.31 104 PRO B C 1
ATOM 3209 O O . PRO B 1 104 ? 22.547 -11.156 -12.914 1 96.31 104 PRO B O 1
ATOM 3212 N N . PHE B 1 105 ? 20.562 -11.953 -12.359 1 97.12 105 PHE B N 1
ATOM 3213 C CA . PHE B 1 105 ? 19.922 -10.648 -12.297 1 97.12 105 PHE B CA 1
ATOM 3214 C C . PHE B 1 105 ? 20.203 -9.977 -10.961 1 97.12 105 PHE B C 1
ATOM 3216 O O . PHE B 1 105 ? 19.953 -8.773 -10.805 1 97.12 105 PHE B O 1
ATOM 3223 N N . ILE B 1 106 ? 20.625 -10.773 -9.977 1 97.75 106 ILE B N 1
ATOM 3224 C CA . ILE B 1 106 ? 20.859 -10.266 -8.625 1 97.75 106 ILE B CA 1
ATOM 3225 C C . ILE B 1 106 ? 22.344 -9.953 -8.445 1 97.75 106 ILE B C 1
ATOM 3227 O O . ILE B 1 106 ? 23.188 -10.844 -8.539 1 97.75 106 ILE B O 1
ATOM 3231 N N . ARG B 1 107 ? 22.656 -8.711 -8.148 1 96.19 107 ARG B N 1
ATOM 3232 C CA . ARG B 1 107 ? 24.016 -8.266 -7.871 1 96.19 107 ARG B CA 1
ATOM 3233 C C . ARG B 1 107 ? 24.281 -8.195 -6.371 1 96.19 107 ARG B C 1
ATOM 3235 O O . ARG B 1 107 ? 23.344 -8.234 -5.57 1 96.19 107 ARG B O 1
ATOM 3242 N N . ASN B 1 108 ? 25.469 -8.016 -6.102 1 95.69 108 ASN B N 1
ATOM 3243 C CA . ASN B 1 108 ? 25.875 -7.949 -4.703 1 95.69 108 ASN B CA 1
ATOM 3244 C C . ASN B 1 108 ? 25.266 -6.746 -3.994 1 95.69 108 ASN B C 1
ATOM 3246 O O . ASN B 1 108 ? 24.984 -6.801 -2.793 1 95.69 108 ASN B O 1
ATOM 3250 N N . THR B 1 109 ? 24.984 -5.75 -4.715 1 95.75 109 THR B N 1
ATOM 3251 C CA . THR B 1 109 ? 24.469 -4.531 -4.094 1 95.75 109 THR B CA 1
ATOM 3252 C C . THR B 1 109 ? 22.969 -4.383 -4.352 1 95.75 109 THR B C 1
ATOM 3254 O O . THR B 1 109 ? 22.406 -3.316 -4.125 1 95.75 109 THR B O 1
ATOM 3257 N N . SER B 1 110 ? 22.375 -5.449 -4.82 1 97.62 110 SER B N 1
ATOM 3258 C CA . SER B 1 110 ? 20.984 -5.352 -5.211 1 97.62 110 SER B CA 1
ATOM 3259 C C . SER B 1 110 ? 20.078 -5.211 -3.99 1 97.62 110 SER B C 1
ATOM 3261 O O . SER B 1 110 ? 20.312 -5.848 -2.961 1 97.62 110 SER B O 1
ATOM 3263 N N . SER B 1 111 ? 19.156 -4.332 -4.094 1 98.19 111 SER B N 1
ATOM 3264 C CA . SER B 1 111 ? 17.984 -4.281 -3.223 1 98.19 111 SER B CA 1
ATOM 3265 C C . SER B 1 111 ? 16.734 -4.766 -3.945 1 98.19 111 SER B C 1
ATOM 3267 O O . SER B 1 111 ? 16.375 -4.242 -5.008 1 98.19 111 SER B O 1
ATOM 3269 N N . ILE B 1 112 ? 16.094 -5.73 -3.338 1 98.81 112 ILE B N 1
ATOM 3270 C CA . ILE B 1 112 ? 15.008 -6.406 -4.043 1 98.81 112 ILE B CA 1
ATOM 3271 C C . ILE B 1 112 ? 13.766 -6.457 -3.158 1 98.81 112 ILE B C 1
ATOM 3273 O O . ILE B 1 112 ? 13.859 -6.789 -1.973 1 98.81 112 ILE B O 1
ATOM 3277 N N . LEU B 1 113 ? 12.641 -6.02 -3.684 1 98.88 113 LEU B N 1
ATOM 3278 C CA . LEU B 1 113 ? 11.375 -6.18 -2.977 1 98.88 113 LEU B CA 1
ATOM 3279 C C . LEU B 1 113 ? 10.703 -7.5 -3.348 1 98.88 113 LEU B C 1
ATOM 3281 O O . LEU B 1 113 ? 10.625 -7.852 -4.527 1 98.88 113 LEU B O 1
ATOM 3285 N N . VAL B 1 114 ? 10.258 -8.258 -2.336 1 98.88 114 VAL B N 1
ATOM 3286 C CA . VAL B 1 114 ? 9.703 -9.586 -2.562 1 98.88 114 VAL B CA 1
ATOM 3287 C C . VAL B 1 114 ? 8.281 -9.656 -2.002 1 98.88 114 VAL B C 1
ATOM 3289 O O . VAL B 1 114 ? 8.031 -9.203 -0.885 1 98.88 114 VAL B O 1
ATOM 3292 N N . HIS B 1 115 ? 7.363 -10.195 -2.768 1 98.75 115 HIS B N 1
ATOM 3293 C CA . HIS B 1 115 ? 5.996 -10.422 -2.312 1 98.75 115 HIS B CA 1
ATOM 3294 C C . HIS B 1 115 ? 5.555 -11.852 -2.596 1 98.75 115 HIS B C 1
ATOM 3296 O O . HIS B 1 115 ? 5.648 -12.328 -3.732 1 98.75 115 HIS B O 1
ATOM 3302 N N . GLY B 1 116 ? 5.023 -12.477 -1.637 1 97.5 116 GLY B N 1
ATOM 3303 C CA . GLY B 1 116 ? 4.598 -13.867 -1.698 1 97.5 116 GLY B CA 1
ATOM 3304 C C . GLY B 1 116 ? 5.336 -14.758 -0.72 1 97.5 116 GLY B C 1
ATOM 3305 O O . GLY B 1 116 ? 6.238 -14.312 -0.017 1 97.5 116 GLY B O 1
ATOM 3306 N N . SER B 1 117 ? 4.93 -16.031 -0.66 1 97 117 SER B N 1
ATOM 3307 C CA . SER B 1 117 ? 5.543 -16.953 0.299 1 97 117 SER B CA 1
ATOM 3308 C C . SER B 1 117 ? 5.809 -18.312 -0.331 1 97 117 SER B C 1
ATOM 3310 O O . SER B 1 117 ? 5.867 -19.328 0.369 1 97 117 SER B O 1
ATOM 3312 N N . GLY B 1 118 ? 5.961 -18.375 -1.57 1 95.94 118 GLY B N 1
ATOM 3313 C CA . GLY B 1 118 ? 6.203 -19.625 -2.258 1 95.94 118 GLY B CA 1
ATOM 3314 C C . GLY B 1 118 ? 7.586 -20.203 -1.994 1 95.94 118 GLY B C 1
ATOM 3315 O O . GLY B 1 118 ? 8.531 -19.453 -1.728 1 95.94 118 GLY B O 1
ATOM 3316 N N . ASN B 1 119 ? 7.703 -21.469 -2.166 1 95.19 119 ASN B N 1
ATOM 3317 C CA . ASN B 1 119 ? 8.969 -22.156 -1.916 1 95.19 119 ASN B CA 1
ATOM 3318 C C . ASN B 1 119 ? 10.047 -21.703 -2.889 1 95.19 119 ASN B C 1
ATOM 3320 O O . ASN B 1 119 ? 11.227 -21.609 -2.521 1 95.19 119 ASN B O 1
ATOM 3324 N N . LEU B 1 120 ? 9.672 -21.469 -4.059 1 95.56 120 LEU B N 1
ATOM 3325 C CA . LEU B 1 120 ? 10.641 -21.016 -5.059 1 95.56 120 LEU B CA 1
ATOM 3326 C C . LEU B 1 120 ? 11.227 -19.672 -4.688 1 95.56 120 LEU B C 1
ATOM 3328 O O . LEU B 1 120 ? 12.422 -19.438 -4.879 1 95.56 120 LEU B O 1
ATOM 3332 N N . LEU B 1 121 ? 10.438 -18.75 -4.191 1 97.31 121 LEU B N 1
ATOM 3333 C CA . LEU B 1 121 ? 10.93 -17.469 -3.691 1 97.31 121 LEU B CA 1
ATOM 3334 C C . LEU B 1 121 ? 11.906 -17.672 -2.541 1 97.31 121 LEU B C 1
ATOM 3336 O O . LEU B 1 121 ? 12.977 -17.047 -2.512 1 97.31 121 LEU B O 1
ATOM 3340 N N . ALA B 1 122 ? 11.461 -18.562 -1.609 1 97.31 122 ALA B N 1
ATOM 3341 C CA . ALA B 1 122 ? 12.297 -18.844 -0.45 1 97.31 122 ALA B CA 1
ATOM 3342 C C . ALA B 1 122 ? 13.672 -19.359 -0.882 1 97.31 122 ALA B C 1
ATOM 3344 O O . ALA B 1 122 ? 14.703 -18.891 -0.388 1 97.31 122 ALA B O 1
ATOM 3345 N N . LEU B 1 123 ? 13.664 -20.266 -1.784 1 96.19 123 LEU B N 1
ATOM 3346 C CA . LEU B 1 123 ? 14.906 -20.859 -2.275 1 96.19 123 LEU B CA 1
ATOM 3347 C C . LEU B 1 123 ? 15.766 -19.797 -2.975 1 96.19 123 LEU B C 1
ATOM 3349 O O . LEU B 1 123 ? 16.984 -19.781 -2.812 1 96.19 123 LEU B O 1
ATOM 3353 N N . THR B 1 124 ? 15.148 -18.953 -3.748 1 97.38 124 THR B N 1
ATOM 3354 C CA . THR B 1 124 ? 15.859 -17.875 -4.441 1 97.38 124 THR B CA 1
ATOM 3355 C C . THR B 1 124 ? 16.578 -16.969 -3.449 1 97.38 124 THR B C 1
ATOM 3357 O O . THR B 1 124 ? 17.75 -16.641 -3.633 1 97.38 124 THR B O 1
ATOM 3360 N N . ILE B 1 125 ? 15.852 -16.547 -2.422 1 97.94 125 ILE B N 1
ATOM 3361 C CA . ILE B 1 125 ? 16.406 -15.68 -1.398 1 97.94 125 ILE B CA 1
ATOM 3362 C C . ILE B 1 125 ? 17.594 -16.359 -0.721 1 97.94 125 ILE B C 1
ATOM 3364 O O . ILE B 1 125 ? 18.672 -15.773 -0.597 1 97.94 125 ILE B O 1
ATOM 3368 N N . ALA B 1 126 ? 17.391 -17.656 -0.336 1 97.19 126 ALA B N 1
ATOM 3369 C CA . ALA B 1 126 ? 18.438 -18.406 0.355 1 97.19 126 ALA B CA 1
ATOM 3370 C C . ALA B 1 126 ? 19.688 -18.531 -0.511 1 97.19 126 ALA B C 1
ATOM 3372 O O . ALA B 1 126 ? 20.812 -18.266 -0.047 1 97.19 126 ALA B O 1
ATOM 3373 N N . CYS B 1 127 ? 19.531 -18.859 -1.767 1 96.5 127 CYS B N 1
ATOM 3374 C CA . CYS B 1 127 ? 20.656 -19.047 -2.682 1 96.5 127 CYS B CA 1
ATOM 3375 C C . CYS B 1 127 ? 21.359 -17.734 -2.951 1 96.5 127 CYS B C 1
ATOM 3377 O O . CYS B 1 127 ? 22.594 -17.688 -3.006 1 96.5 127 CYS B O 1
ATOM 3379 N N . ALA B 1 128 ? 20.609 -16.672 -3.111 1 97.19 128 ALA B N 1
ATOM 3380 C CA . ALA B 1 128 ? 21.203 -15.359 -3.377 1 97.19 128 ALA B CA 1
ATOM 3381 C C . ALA B 1 128 ? 22.062 -14.898 -2.205 1 97.19 128 ALA B C 1
ATOM 3383 O O . ALA B 1 128 ? 23.188 -14.414 -2.402 1 97.19 128 ALA B O 1
ATOM 3384 N N . ILE B 1 129 ? 21.5 -15.039 -1.002 1 96.62 129 ILE B N 1
ATOM 3385 C CA . ILE B 1 129 ? 22.234 -14.609 0.187 1 96.62 129 ILE B CA 1
ATOM 3386 C C . ILE B 1 129 ? 23.516 -15.422 0.323 1 96.62 129 ILE B C 1
ATOM 3388 O O . ILE B 1 129 ? 24.547 -14.883 0.726 1 96.62 129 ILE B O 1
ATOM 3392 N N . GLN B 1 130 ? 23.438 -16.688 0.003 1 94.5 130 GLN B N 1
ATOM 3393 C CA . GLN B 1 130 ? 24.594 -17.547 0.081 1 94.5 130 GLN B CA 1
ATOM 3394 C C . GLN B 1 130 ? 25.688 -17.094 -0.879 1 94.5 130 GLN B C 1
ATOM 3396 O O . GLN B 1 130 ? 26.875 -17.156 -0.552 1 94.5 130 GLN B O 1
ATOM 3401 N N . GLU B 1 131 ? 25.328 -16.578 -1.96 1 93.94 131 GLU B N 1
ATOM 3402 C CA . GLU B 1 131 ? 26.281 -16.25 -3.016 1 93.94 131 GLU B CA 1
ATOM 3403 C C . GLU B 1 131 ? 26.719 -14.789 -2.926 1 93.94 131 GLU B C 1
ATOM 3405 O O . GLU B 1 131 ? 27.812 -14.43 -3.373 1 93.94 131 GLU B O 1
ATOM 3410 N N . LEU B 1 132 ? 25.859 -13.961 -2.455 1 95.25 132 LEU B N 1
ATOM 3411 C CA . LEU B 1 132 ? 26.078 -12.516 -2.504 1 95.25 132 LEU B CA 1
ATOM 3412 C C . LEU B 1 132 ? 25.984 -11.906 -1.111 1 95.25 132 LEU B C 1
ATOM 3414 O O . LEU B 1 132 ? 24.891 -11.789 -0.554 1 95.25 132 LEU B O 1
ATOM 3418 N N . GLU B 1 133 ? 26.984 -11.266 -0.663 1 92.69 133 GLU B N 1
ATOM 3419 C CA . GLU B 1 133 ? 27.062 -10.781 0.713 1 92.69 133 GLU B CA 1
ATOM 3420 C C . GLU B 1 133 ? 26.344 -9.453 0.874 1 92.69 133 GLU B C 1
ATOM 3422 O O . GLU B 1 133 ? 25.891 -9.109 1.97 1 92.69 133 GLU B O 1
ATOM 3427 N N . GLY B 1 134 ? 26.203 -8.766 -0.195 1 96.12 134 GLY B N 1
ATOM 3428 C CA . GLY B 1 134 ? 25.672 -7.418 -0.065 1 96.12 134 GLY B CA 1
ATOM 3429 C C . GLY B 1 134 ? 24.234 -7.297 -0.514 1 96.12 134 GLY B C 1
ATOM 3430 O O . GLY B 1 134 ? 23.656 -6.207 -0.483 1 96.12 134 GLY B O 1
ATOM 3431 N N . VAL B 1 135 ? 23.609 -8.414 -0.866 1 97.69 135 VAL B N 1
ATOM 3432 C CA . VAL B 1 135 ? 22.25 -8.352 -1.378 1 97.69 135 VAL B CA 1
ATOM 3433 C C . VAL B 1 135 ? 21.281 -8.109 -0.228 1 97.69 135 VAL B C 1
ATOM 3435 O O . VAL B 1 135 ? 21.516 -8.562 0.897 1 97.69 135 VAL B O 1
ATOM 3438 N N . HIS B 1 136 ? 20.297 -7.352 -0.439 1 98 136 HIS B N 1
ATOM 3439 C CA . HIS B 1 136 ? 19.266 -7.102 0.567 1 98 136 HIS B CA 1
ATOM 3440 C C . HIS B 1 136 ? 17.875 -7.332 -0.001 1 98 136 HIS B C 1
ATOM 3442 O O . HIS B 1 136 ? 17.578 -6.91 -1.12 1 98 136 HIS B O 1
ATOM 3448 N N . PHE B 1 137 ? 17.078 -7.996 0.795 1 98.44 137 PHE B N 1
ATOM 3449 C CA . PHE B 1 137 ? 15.711 -8.289 0.406 1 98.44 137 PHE B CA 1
ATOM 3450 C C . PHE B 1 137 ? 14.719 -7.586 1.326 1 98.44 137 PHE B C 1
ATOM 3452 O O . PHE B 1 137 ? 14.75 -7.781 2.543 1 98.44 137 PHE B O 1
ATOM 3459 N N . TYR B 1 138 ? 13.922 -6.727 0.755 1 98.38 138 TYR B N 1
ATOM 3460 C CA . TYR B 1 138 ? 12.75 -6.184 1.433 1 98.38 138 TYR B CA 1
ATOM 3461 C C . TYR B 1 138 ? 11.539 -7.094 1.245 1 98.38 138 TYR B C 1
ATOM 3463 O O . TYR B 1 138 ? 11.031 -7.242 0.13 1 98.38 138 TYR B O 1
ATOM 3471 N N . ILE B 1 139 ? 11.078 -7.645 2.363 1 98.5 139 ILE B N 1
ATOM 3472 C CA . ILE B 1 139 ? 9.984 -8.609 2.324 1 98.5 139 ILE B CA 1
ATOM 3473 C C . ILE B 1 139 ? 8.672 -7.922 2.703 1 98.5 139 ILE B C 1
ATOM 3475 O O . ILE B 1 139 ? 8.539 -7.402 3.812 1 98.5 139 ILE B O 1
ATOM 3479 N N . CYS B 1 140 ? 7.723 -7.945 1.758 1 98.25 140 CYS B N 1
ATOM 3480 C CA . CYS B 1 140 ? 6.434 -7.359 2.096 1 98.25 140 CYS B CA 1
ATOM 3481 C C . CYS B 1 140 ? 5.773 -8.117 3.244 1 98.25 140 CYS B C 1
ATOM 3483 O O . CYS B 1 140 ? 5.801 -9.344 3.281 1 98.25 140 CYS B O 1
ATOM 3485 N N . GLU B 1 141 ? 5.219 -7.363 4.125 1 96.88 141 GLU B N 1
ATOM 3486 C CA . GLU B 1 141 ? 4.488 -7.98 5.227 1 96.88 141 GLU B CA 1
ATOM 3487 C C . GLU B 1 141 ? 3.389 -8.906 4.711 1 96.88 141 GLU B C 1
ATOM 3489 O O . GLU B 1 141 ? 3.248 -10.031 5.184 1 96.88 141 GLU B O 1
ATOM 3494 N N . GLY B 1 142 ? 2.684 -8.43 3.721 1 96.25 142 GLY B N 1
ATOM 3495 C CA . GLY B 1 142 ? 1.72 -9.25 3.01 1 96.25 142 GLY B CA 1
ATOM 3496 C C . GLY B 1 142 ? 0.485 -9.57 3.83 1 96.25 142 GLY B C 1
ATOM 3497 O O . GLY B 1 142 ? 0.072 -10.727 3.918 1 96.25 142 GLY B O 1
ATOM 3498 N N . ARG B 1 143 ? -0.012 -8.586 4.516 1 93.12 143 ARG B N 1
ATOM 3499 C CA . ARG B 1 143 ? -1.303 -8.727 5.184 1 93.12 143 ARG B CA 1
ATOM 3500 C C . ARG B 1 143 ? -2.447 -8.648 4.18 1 93.12 143 ARG B C 1
ATOM 3502 O O . ARG B 1 143 ? -2.248 -8.234 3.033 1 93.12 143 ARG B O 1
ATOM 3509 N N . PRO B 1 144 ? -3.717 -9.133 4.57 1 89.12 144 PRO B N 1
ATOM 3510 C CA . PRO B 1 144 ? -4.25 -9.406 5.906 1 89.12 144 PRO B CA 1
ATOM 3511 C C . PRO B 1 144 ? -3.842 -10.781 6.434 1 89.12 144 PRO B C 1
ATOM 3513 O O . PRO B 1 144 ? -3.35 -11.617 5.672 1 89.12 144 PRO B O 1
ATOM 3516 N N . ALA B 1 145 ? -4.121 -10.914 7.715 1 85.12 145 ALA B N 1
ATOM 3517 C CA . ALA B 1 145 ? -3.941 -12.211 8.359 1 85.12 145 ALA B CA 1
ATOM 3518 C C . ALA B 1 145 ? -4.926 -13.234 7.809 1 85.12 145 ALA B C 1
ATOM 3520 O O . ALA B 1 145 ? -6.094 -12.922 7.559 1 85.12 145 ALA B O 1
ATOM 3521 N N . ARG B 1 146 ? -4.438 -14.344 7.52 1 85.5 146 ARG B N 1
ATOM 3522 C CA . ARG B 1 146 ? -5.254 -15.461 7.062 1 85.5 146 ARG B CA 1
ATOM 3523 C C . ARG B 1 146 ? -4.781 -16.781 7.684 1 85.5 146 ARG B C 1
ATOM 3525 O O . ARG B 1 146 ? -3.754 -16.812 8.359 1 85.5 146 ARG B O 1
ATOM 3532 N N . LYS B 1 147 ? -5.699 -17.766 7.422 1 85.06 147 LYS B N 1
ATOM 3533 C CA . LYS B 1 147 ? -5.297 -19.094 7.898 1 85.06 147 LYS B CA 1
ATOM 3534 C C . LYS B 1 147 ? -3.947 -19.5 7.316 1 85.06 147 LYS B C 1
ATOM 3536 O O . LYS B 1 147 ? -3.73 -19.391 6.105 1 85.06 147 LYS B O 1
ATOM 3541 N N . GLY B 1 148 ? -2.994 -19.75 8.078 1 87.31 148 GLY B N 1
ATOM 3542 C CA . GLY B 1 148 ? -1.654 -20.125 7.648 1 87.31 148 GLY B CA 1
ATOM 3543 C C . GLY B 1 148 ? -0.71 -18.938 7.57 1 87.31 148 GLY B C 1
ATOM 3544 O O . GLY B 1 148 ? 0.504 -19.109 7.453 1 87.31 148 GLY B O 1
ATOM 3545 N N . TYR B 1 149 ? -1.368 -17.766 7.633 1 91.81 149 TYR B N 1
ATOM 3546 C CA . TYR B 1 149 ? -0.6 -16.531 7.555 1 91.81 149 TYR B CA 1
ATOM 3547 C C . TYR B 1 149 ? -1.063 -15.523 8.609 1 91.81 149 TYR B C 1
ATOM 3549 O O . TYR B 1 149 ? -1.5 -14.422 8.273 1 91.81 149 TYR B O 1
ATOM 3557 N N . PRO B 1 150 ? -0.936 -15.859 9.828 1 90.31 150 PRO B N 1
ATOM 3558 C CA . PRO B 1 150 ? -1.517 -15.023 10.883 1 90.31 150 PRO B CA 1
ATOM 3559 C C . PRO B 1 150 ? -0.902 -13.625 10.938 1 90.31 150 PRO B C 1
ATOM 3561 O O . PRO B 1 150 ? -1.547 -12.688 11.406 1 90.31 150 PRO B O 1
ATOM 3564 N N . HIS B 1 151 ? 0.335 -13.492 10.461 1 90.81 151 HIS B N 1
ATOM 3565 C CA . HIS B 1 151 ? 0.992 -12.195 10.516 1 90.81 151 HIS B CA 1
ATOM 3566 C C . HIS B 1 151 ? 1.353 -11.703 9.117 1 90.81 151 HIS B C 1
ATOM 3568 O O . HIS B 1 151 ? 2.209 -10.828 8.961 1 90.81 151 HIS B O 1
ATOM 3574 N N . GLY B 1 152 ? 0.751 -12.352 8.148 1 93.5 152 GLY B N 1
ATOM 3575 C CA . GLY B 1 152 ? 1.054 -12.008 6.766 1 93.5 152 GLY B CA 1
ATOM 3576 C C . GLY B 1 152 ? 1.947 -13.023 6.078 1 93.5 152 GLY B C 1
ATOM 3577 O O . GLY B 1 152 ? 2.51 -13.906 6.73 1 93.5 152 GLY B O 1
ATOM 3578 N N . SER B 1 153 ? 2.094 -12.93 4.844 1 96 153 SER B N 1
ATOM 3579 C CA . SER B 1 153 ? 2.828 -13.906 4.051 1 96 153 SER B CA 1
ATOM 3580 C C . SER B 1 153 ? 4.336 -13.727 4.203 1 96 153 SER B C 1
ATOM 3582 O O . SER B 1 153 ? 5.105 -14.656 3.975 1 96 153 SER B O 1
ATOM 3584 N N . GLY B 1 154 ? 4.777 -12.523 4.562 1 97.56 154 GLY B N 1
ATOM 3585 C CA . GLY B 1 154 ? 6.203 -12.234 4.66 1 97.56 154 GLY B CA 1
ATOM 3586 C C . GLY B 1 154 ? 6.914 -13.086 5.699 1 97.56 154 GLY B C 1
ATOM 3587 O O . GLY B 1 154 ? 7.996 -13.609 5.441 1 97.56 154 GLY B O 1
ATOM 3588 N N . GLU B 1 155 ? 6.281 -13.203 6.859 1 97.06 155 GLU B N 1
ATOM 3589 C CA . GLU B 1 155 ? 6.871 -14.008 7.926 1 97.06 155 GLU B CA 1
ATOM 3590 C C . GLU B 1 155 ? 6.973 -15.477 7.52 1 97.06 155 GLU B C 1
ATOM 3592 O O . GLU B 1 155 ? 7.961 -16.141 7.832 1 97.06 155 GLU B O 1
ATOM 3597 N N . VAL B 1 156 ? 5.957 -15.93 6.887 1 97.25 156 VAL B N 1
ATOM 3598 C CA . VAL B 1 156 ? 5.941 -17.312 6.426 1 97.25 156 VAL B CA 1
ATOM 3599 C C . VAL B 1 156 ? 7.059 -17.531 5.402 1 97.25 156 VAL B C 1
ATOM 3601 O O . VAL B 1 156 ? 7.73 -18.562 5.418 1 97.25 156 VAL B O 1
ATOM 3604 N N . LEU B 1 157 ? 7.277 -16.547 4.551 1 97.81 157 LEU B N 1
ATOM 3605 C CA . L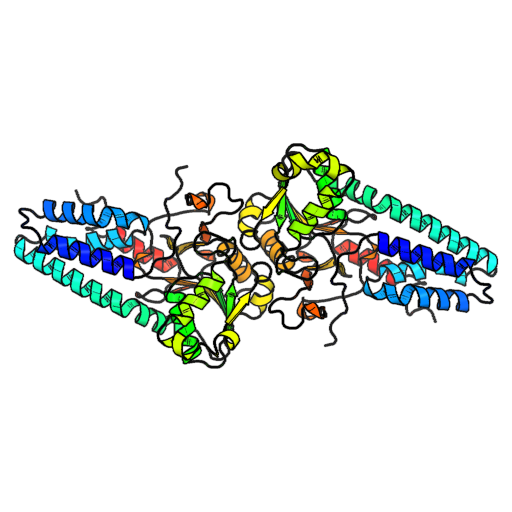EU B 1 157 ? 8.359 -16.625 3.578 1 97.81 157 LEU B CA 1
ATOM 3606 C C . LEU B 1 157 ? 9.711 -16.781 4.277 1 97.81 157 LEU B C 1
ATOM 3608 O O . LEU B 1 157 ? 10.516 -17.641 3.906 1 97.81 157 LEU B O 1
ATOM 3612 N N . LEU B 1 158 ? 9.945 -16 5.266 1 97.5 158 LEU B N 1
ATOM 3613 C CA . LEU B 1 158 ? 11.219 -16.062 5.98 1 97.5 158 LEU B CA 1
ATOM 3614 C C . LEU B 1 158 ? 11.391 -17.406 6.676 1 97.5 158 LEU B C 1
ATOM 3616 O O . LEU B 1 158 ? 12.5 -17.938 6.723 1 97.5 158 LEU B O 1
ATOM 3620 N N . GLU B 1 159 ? 10.289 -17.906 7.234 1 96.56 159 GLU B N 1
ATOM 3621 C CA . GLU B 1 159 ? 10.344 -19.25 7.82 1 96.56 159 GLU B CA 1
ATOM 3622 C C . GLU B 1 159 ? 10.727 -20.297 6.777 1 96.56 159 GLU B C 1
ATOM 3624 O O . GLU B 1 159 ? 11.531 -21.188 7.055 1 96.56 159 GLU B O 1
ATOM 3629 N N . LYS B 1 160 ? 10.188 -20.156 5.637 1 96.5 160 LYS B N 1
ATOM 3630 C CA . LYS B 1 160 ? 10.477 -21.094 4.559 1 96.5 160 LYS B CA 1
ATOM 3631 C C . LYS B 1 160 ? 11.914 -20.953 4.066 1 96.5 160 LYS B C 1
ATOM 3633 O O . LYS B 1 160 ? 12.547 -21.938 3.682 1 96.5 160 LYS B O 1
ATOM 3638 N N . VAL B 1 161 ? 12.43 -19.719 4.035 1 97.56 161 VAL B N 1
ATOM 3639 C CA . VAL B 1 161 ? 13.82 -19.484 3.676 1 97.56 161 VAL B CA 1
ATOM 3640 C C . VAL B 1 161 ? 14.734 -20.266 4.629 1 97.56 161 VAL B C 1
ATOM 3642 O O . VAL B 1 161 ? 15.641 -20.969 4.195 1 97.56 161 VAL B O 1
ATOM 3645 N N . LEU B 1 162 ? 14.43 -20.234 5.883 1 96.31 162 LEU B N 1
ATOM 3646 C CA . LEU B 1 162 ? 15.242 -20.859 6.91 1 96.31 162 LEU B CA 1
ATOM 3647 C C . LEU B 1 162 ? 15.125 -22.391 6.832 1 96.31 162 LEU B C 1
ATOM 3649 O O . LEU B 1 162 ? 16.016 -23.109 7.281 1 96.31 162 LEU B O 1
ATOM 3653 N N . ALA B 1 163 ? 14.008 -22.812 6.25 1 95.31 163 ALA B N 1
ATOM 3654 C CA . ALA B 1 163 ? 13.758 -24.25 6.168 1 95.31 163 ALA B CA 1
ATOM 3655 C C . ALA B 1 163 ? 14.469 -24.859 4.965 1 95.31 163 ALA B C 1
ATOM 3657 O O . ALA B 1 163 ? 14.539 -26.078 4.84 1 95.31 163 ALA B O 1
ATOM 3658 N N . THR B 1 164 ? 14.977 -24.031 4.039 1 94.12 164 THR B N 1
ATOM 3659 C CA . THR B 1 164 ? 15.75 -24.562 2.92 1 94.12 164 THR B CA 1
ATOM 3660 C C . THR B 1 164 ? 17.125 -25.062 3.391 1 94.12 164 THR B C 1
ATOM 3662 O O . THR B 1 164 ? 17.609 -24.625 4.434 1 94.12 164 THR B O 1
ATOM 3665 N N . PRO B 1 165 ? 17.734 -25.969 2.623 1 91.31 165 PRO B N 1
ATOM 3666 C CA . PRO B 1 165 ? 19.078 -26.391 2.984 1 91.31 165 PRO B CA 1
ATOM 3667 C C . PRO B 1 165 ? 20.078 -25.25 3.041 1 91.31 165 PRO B C 1
ATOM 3669 O O . PRO B 1 165 ? 20.891 -25.172 3.967 1 91.31 165 PRO B O 1
ATOM 3672 N N . GLU B 1 166 ? 20.047 -24.297 2.166 1 89.31 166 GLU B N 1
ATOM 3673 C CA . GLU B 1 166 ? 20.891 -23.109 2.15 1 89.31 166 GLU B CA 1
ATOM 3674 C C . GLU B 1 166 ? 20.578 -22.188 3.32 1 89.31 166 GLU B C 1
ATOM 3676 O O . GLU B 1 166 ? 21.484 -21.609 3.924 1 89.31 166 GLU B O 1
ATOM 3681 N N . GLY B 1 167 ? 19.297 -22.109 3.633 1 90 167 GLY B N 1
ATOM 3682 C CA . GLY B 1 167 ? 18.812 -21.188 4.652 1 90 167 GLY B CA 1
ATOM 3683 C C . GLY B 1 167 ? 19.25 -21.578 6.055 1 90 167 GLY B C 1
ATOM 3684 O O . GLY B 1 167 ? 19.453 -20.703 6.906 1 90 167 GLY B O 1
ATOM 3685 N N . MET B 1 168 ? 19.391 -22.891 6.27 1 87.5 168 MET B N 1
ATOM 3686 C CA . MET B 1 168 ? 19.766 -23.406 7.582 1 87.5 168 MET B CA 1
ATOM 3687 C C . MET B 1 168 ? 21.141 -22.875 7.988 1 87.5 168 MET B C 1
ATOM 3689 O O . MET B 1 168 ? 21.391 -22.641 9.172 1 87.5 168 MET B O 1
ATOM 3693 N N . ARG B 1 169 ? 21.984 -22.578 7.113 1 88.69 169 ARG B N 1
ATOM 3694 C CA . ARG B 1 169 ? 23.344 -22.094 7.363 1 88.69 169 ARG B CA 1
ATOM 3695 C C . ARG B 1 169 ? 23.359 -20.578 7.484 1 88.69 169 ARG B C 1
ATOM 3697 O O . ARG B 1 169 ? 24.391 -19.984 7.82 1 88.69 169 ARG B O 1
ATOM 3704 N N . LEU B 1 170 ? 22.188 -19.953 7.164 1 88.69 170 LEU B N 1
ATOM 3705 C CA . LEU B 1 170 ? 22.109 -18.5 7.09 1 88.69 170 LEU B CA 1
ATOM 3706 C C . LEU B 1 170 ? 21.312 -17.938 8.25 1 88.69 170 LEU B C 1
ATOM 3708 O O . LEU B 1 170 ? 21 -16.734 8.281 1 88.69 170 LEU B O 1
ATOM 3712 N N . LYS B 1 171 ? 20.953 -18.703 9.203 1 87 171 LYS B N 1
ATOM 3713 C CA . LYS B 1 171 ? 20.016 -18.312 10.258 1 87 171 LYS B CA 1
ATOM 3714 C C . LYS B 1 171 ? 20.453 -17.016 10.938 1 87 171 LYS B C 1
ATOM 3716 O O . LYS B 1 171 ? 19.656 -16.094 11.117 1 87 171 LYS B O 1
ATOM 3721 N N . ASP B 1 172 ? 21.734 -16.906 11.18 1 88.62 172 ASP B N 1
ATOM 3722 C CA . ASP B 1 172 ? 22.25 -15.773 11.945 1 88.62 172 ASP B CA 1
ATOM 3723 C C . ASP B 1 172 ? 22.406 -14.547 11.055 1 88.62 172 ASP B C 1
ATOM 3725 O O . ASP B 1 172 ? 22.562 -13.43 11.555 1 88.62 172 ASP B O 1
ATOM 3729 N N . LYS B 1 173 ? 22.297 -14.758 9.742 1 90.5 173 LYS B N 1
ATOM 3730 C CA . LYS B 1 173 ? 22.547 -13.656 8.82 1 90.5 173 LYS B CA 1
ATOM 3731 C C . LYS B 1 173 ? 21.266 -13.203 8.133 1 90.5 173 LYS B C 1
ATOM 3733 O O . LYS B 1 173 ? 21.25 -12.188 7.434 1 90.5 173 LYS B O 1
ATOM 3738 N N . LEU B 1 174 ? 20.25 -13.93 8.297 1 93.44 174 LEU B N 1
ATOM 3739 C CA . LEU B 1 174 ? 19.031 -13.648 7.547 1 93.44 174 LEU B CA 1
ATOM 3740 C C . LEU B 1 174 ? 18.531 -12.234 7.824 1 93.44 174 LEU B C 1
ATOM 3742 O O . LEU B 1 174 ? 18.094 -11.539 6.906 1 93.44 174 LEU B O 1
ATOM 3746 N N . HIS B 1 175 ? 18.641 -11.805 9.086 1 90.56 175 HIS B N 1
ATOM 3747 C CA . HIS B 1 175 ? 18.141 -10.492 9.484 1 90.56 175 HIS B CA 1
ATOM 3748 C C . HIS B 1 175 ? 18.953 -9.375 8.836 1 90.56 175 HIS B C 1
ATOM 3750 O O . HIS B 1 175 ? 18.469 -8.25 8.703 1 90.56 175 HIS B O 1
ATOM 3756 N N . LYS B 1 176 ? 20.156 -9.664 8.484 1 93.81 176 LYS B N 1
ATOM 3757 C CA . LYS B 1 176 ? 21 -8.68 7.809 1 93.81 176 LYS B CA 1
ATOM 3758 C C . LYS B 1 176 ? 20.578 -8.508 6.352 1 93.81 176 LYS B C 1
ATOM 3760 O O . LYS B 1 176 ? 20.797 -7.445 5.762 1 93.81 176 LYS B O 1
ATOM 3765 N N . HIS B 1 177 ? 20.016 -9.539 5.805 1 97 177 HIS B N 1
ATOM 3766 C CA . HIS B 1 177 ? 19.75 -9.555 4.367 1 97 177 HIS B CA 1
ATOM 3767 C C . HIS B 1 177 ? 18.266 -9.375 4.082 1 97 177 HIS B C 1
ATOM 3769 O O . HIS B 1 177 ? 17.875 -9.078 2.947 1 97 177 HIS B O 1
ATOM 3775 N N . CYS B 1 178 ? 17.438 -9.633 5.102 1 97.62 178 CYS B N 1
ATOM 3776 C CA . CYS B 1 178 ? 16 -9.586 4.895 1 97.62 178 CYS B CA 1
ATOM 3777 C C . CYS B 1 178 ? 15.328 -8.68 5.926 1 97.62 178 CYS B C 1
ATOM 3779 O O . CYS B 1 178 ? 15.617 -8.781 7.121 1 97.62 178 CYS B O 1
ATOM 3781 N N . THR B 1 179 ? 14.547 -7.809 5.461 1 96.69 179 THR B N 1
ATOM 3782 C CA . THR B 1 179 ? 13.766 -6.93 6.328 1 96.69 179 THR B CA 1
ATOM 3783 C C . THR B 1 179 ? 12.297 -6.922 5.918 1 96.69 179 THR B C 1
ATOM 3785 O O . THR B 1 179 ? 11.977 -6.727 4.746 1 96.69 179 THR B O 1
ATOM 3788 N N . ILE B 1 180 ? 11.406 -7.156 6.852 1 96.62 180 ILE B N 1
ATOM 3789 C CA . ILE B 1 180 ? 9.977 -7.082 6.57 1 96.62 180 ILE B CA 1
ATOM 3790 C C . ILE B 1 180 ? 9.547 -5.621 6.465 1 96.62 180 ILE B C 1
ATOM 3792 O O . ILE B 1 180 ? 9.906 -4.801 7.312 1 96.62 180 ILE B O 1
ATOM 3796 N N . VAL B 1 181 ? 8.836 -5.328 5.465 1 96.88 181 VAL B N 1
ATOM 3797 C CA . VAL B 1 181 ? 8.336 -3.98 5.207 1 96.88 181 VAL B CA 1
ATOM 3798 C C . VAL B 1 181 ? 6.82 -3.945 5.41 1 96.88 181 VAL B C 1
ATOM 3800 O O . VAL B 1 181 ? 6.082 -4.711 4.781 1 96.88 181 VAL B O 1
ATOM 3803 N N . PRO B 1 182 ? 6.355 -3.035 6.32 1 95.81 182 PRO B N 1
ATOM 3804 C CA . PRO B 1 182 ? 4.902 -2.854 6.371 1 95.81 182 PRO B CA 1
ATOM 3805 C C . PRO B 1 182 ? 4.305 -2.52 5.008 1 95.81 182 PRO B C 1
ATOM 3807 O O . PRO B 1 182 ? 4.91 -1.782 4.227 1 95.81 182 PRO B O 1
ATOM 3810 N N . ASP B 1 183 ? 3.105 -3.059 4.754 1 97.38 183 ASP B N 1
ATOM 3811 C CA . ASP B 1 183 ? 2.506 -2.926 3.428 1 97.38 183 ASP B CA 1
ATOM 3812 C C . ASP B 1 183 ? 2.264 -1.46 3.078 1 97.38 183 ASP B C 1
ATOM 3814 O O . ASP B 1 183 ? 2.293 -1.082 1.906 1 97.38 183 ASP B O 1
ATOM 3818 N N . SER B 1 184 ? 2.07 -0.619 4.055 1 96.5 184 SER B N 1
ATOM 3819 C CA . SER B 1 184 ? 1.833 0.804 3.834 1 96.5 184 SER B CA 1
ATOM 3820 C C . SER B 1 184 ? 3.1 1.51 3.361 1 96.5 184 SER B C 1
ATOM 3822 O O . SER B 1 184 ? 3.033 2.6 2.791 1 96.5 184 SER B O 1
ATOM 3824 N N . GLY B 1 185 ? 4.242 0.945 3.586 1 95.69 185 GLY B N 1
ATOM 3825 C CA . GLY B 1 185 ? 5.508 1.614 3.34 1 95.69 185 GLY B CA 1
ATOM 3826 C C . GLY B 1 185 ? 6.219 1.114 2.096 1 95.69 185 GLY B C 1
ATOM 3827 O O . GLY B 1 185 ? 7.387 1.435 1.868 1 95.69 185 GLY B O 1
ATOM 3828 N N . VAL B 1 186 ? 5.539 0.356 1.253 1 97.31 186 VAL B N 1
ATOM 3829 C CA . VAL B 1 186 ? 6.137 -0.249 0.067 1 97.31 186 VAL B CA 1
ATOM 3830 C C . VAL B 1 186 ? 6.633 0.844 -0.878 1 97.31 186 VAL B C 1
ATOM 3832 O O . VAL B 1 186 ? 7.734 0.75 -1.425 1 97.31 186 VAL B O 1
ATOM 3835 N N . SER B 1 187 ? 5.871 1.883 -1.023 1 96.81 187 SER B N 1
ATOM 3836 C CA . SER B 1 187 ? 6.238 2.959 -1.938 1 96.81 187 SER B CA 1
ATOM 3837 C C . SER B 1 187 ? 7.535 3.635 -1.501 1 96.81 187 SER B C 1
ATOM 3839 O O . SER B 1 187 ? 8.344 4.035 -2.34 1 96.81 187 SER B O 1
ATOM 3841 N N . SER B 1 188 ? 7.738 3.775 -0.227 1 94.19 188 SER B N 1
ATOM 3842 C CA . SER B 1 188 ? 8.938 4.426 0.29 1 94.19 188 SER B CA 1
ATOM 3843 C C . SER B 1 188 ? 10.18 3.588 0.023 1 94.19 188 SER B C 1
ATOM 3845 O O . SER B 1 188 ? 11.242 4.129 -0.286 1 94.19 188 SER B O 1
ATOM 3847 N N . VAL B 1 189 ? 10.023 2.322 0.102 1 95.62 189 VAL B N 1
ATOM 3848 C CA . VAL B 1 189 ? 11.148 1.414 -0.096 1 95.62 189 VAL B CA 1
ATOM 3849 C C . VAL B 1 189 ? 11.438 1.269 -1.588 1 95.62 189 VAL B C 1
ATOM 3851 O O . VAL B 1 189 ? 12.594 1.118 -1.988 1 95.62 189 VAL B O 1
ATOM 3854 N N . MET B 1 190 ? 10.461 1.44 -2.359 1 97 190 MET B N 1
ATOM 3855 C CA . MET B 1 190 ? 10.539 1.211 -3.801 1 97 190 MET B CA 1
ATOM 3856 C C . MET B 1 190 ? 11.539 2.164 -4.445 1 97 190 MET B C 1
ATOM 3858 O O . MET B 1 190 ? 12.102 1.859 -5.5 1 97 190 MET B O 1
ATOM 3862 N N . ASN B 1 191 ? 11.789 3.275 -3.795 1 90.38 191 ASN B N 1
ATOM 3863 C CA . ASN B 1 191 ? 12.742 4.258 -4.305 1 90.38 191 ASN B CA 1
ATOM 3864 C C . ASN B 1 191 ? 14.156 3.701 -4.348 1 90.38 191 ASN B C 1
ATOM 3866 O O . ASN B 1 191 ? 15.008 4.199 -5.094 1 90.38 191 ASN B O 1
ATOM 3870 N N . ASN B 1 192 ? 14.398 2.639 -3.635 1 92.06 192 ASN B N 1
ATOM 3871 C CA . ASN B 1 192 ? 15.742 2.094 -3.502 1 92.06 192 ASN B CA 1
ATOM 3872 C C . ASN B 1 192 ? 15.812 0.648 -3.986 1 92.06 192 ASN B C 1
ATOM 3874 O O . ASN B 1 192 ? 16.766 -0.066 -3.688 1 92.06 192 ASN B O 1
ATOM 3878 N N . VAL B 1 193 ? 14.812 0.231 -4.637 1 96.88 193 VAL B N 1
ATOM 3879 C CA . VAL B 1 193 ? 14.703 -1.163 -5.051 1 96.88 193 VAL B CA 1
ATOM 3880 C C . VAL B 1 193 ? 15.086 -1.294 -6.523 1 96.88 193 VAL B C 1
ATOM 3882 O O . VAL B 1 193 ? 14.68 -0.474 -7.352 1 96.88 193 VAL B O 1
ATOM 3885 N N . ASP B 1 194 ? 15.914 -2.311 -6.848 1 98.31 194 ASP B N 1
ATOM 3886 C CA . ASP B 1 194 ? 16.328 -2.568 -8.219 1 98.31 194 ASP B CA 1
ATOM 3887 C C . ASP B 1 194 ? 15.203 -3.219 -9.023 1 98.31 194 ASP B C 1
ATOM 3889 O O . ASP B 1 194 ? 14.961 -2.854 -10.172 1 98.31 194 ASP B O 1
ATOM 3893 N N . PHE B 1 195 ? 14.555 -4.148 -8.461 1 98.69 195 PHE B N 1
ATOM 3894 C CA . PHE B 1 195 ? 13.398 -4.781 -9.078 1 98.69 195 PHE B CA 1
ATOM 3895 C C . PHE B 1 195 ? 12.555 -5.504 -8.031 1 98.69 195 PHE B C 1
ATOM 3897 O O . PHE B 1 195 ?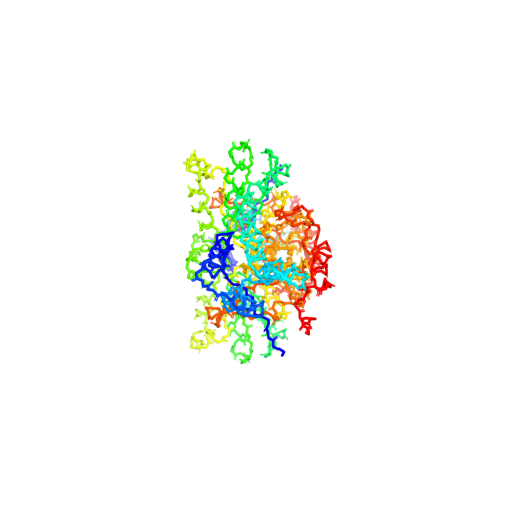 12.992 -5.676 -6.891 1 98.69 195 PHE B O 1
ATOM 3904 N N . VAL B 1 196 ? 11.328 -5.816 -8.383 1 98.88 196 VAL B N 1
ATOM 3905 C CA . VAL B 1 196 ? 10.383 -6.566 -7.566 1 98.88 196 VAL B CA 1
ATOM 3906 C C . VAL B 1 196 ? 10.312 -8.016 -8.047 1 98.88 196 VAL B C 1
ATOM 3908 O O . VAL B 1 196 ? 10.336 -8.273 -9.258 1 98.88 196 VAL B O 1
ATOM 3911 N N . ILE B 1 197 ? 10.242 -8.961 -7.105 1 98.81 197 ILE B N 1
ATOM 3912 C CA . ILE B 1 197 ? 9.969 -10.352 -7.438 1 98.81 197 ILE B CA 1
ATOM 3913 C C . ILE B 1 197 ? 8.719 -10.82 -6.695 1 98.81 197 ILE B C 1
ATOM 3915 O O . ILE B 1 197 ? 8.594 -10.617 -5.484 1 98.81 197 ILE B O 1
ATOM 3919 N N . MET B 1 198 ? 7.84 -11.391 -7.426 1 98.69 198 MET B N 1
ATOM 3920 C CA . MET B 1 198 ? 6.633 -11.953 -6.824 1 98.69 198 MET B CA 1
ATOM 3921 C C . MET B 1 198 ? 6.469 -13.422 -7.211 1 98.69 198 MET B C 1
ATOM 3923 O O . MET B 1 198 ? 6.934 -13.844 -8.266 1 98.69 198 MET B O 1
ATOM 3927 N N . GLY B 1 199 ? 5.844 -14.156 -6.328 1 97.75 199 GLY B N 1
ATOM 3928 C CA . GLY B 1 199 ? 5.379 -15.484 -6.707 1 97.75 199 GLY B CA 1
ATOM 3929 C C . GLY B 1 199 ? 4.129 -15.453 -7.566 1 97.75 199 GLY B C 1
ATOM 3930 O O . GLY B 1 199 ? 3.773 -14.414 -8.117 1 97.75 199 GLY B O 1
ATOM 3931 N N . ALA B 1 200 ? 3.539 -16.656 -7.688 1 97.25 200 ALA B N 1
ATOM 3932 C CA . ALA B 1 200 ? 2.328 -16.734 -8.5 1 97.25 200 ALA B CA 1
ATOM 3933 C C . ALA B 1 200 ? 1.451 -17.906 -8.047 1 97.25 200 ALA B C 1
ATOM 3935 O O . ALA B 1 200 ? 1.953 -19 -7.762 1 97.25 200 ALA B O 1
ATOM 3936 N N . TYR B 1 201 ? 0.166 -17.562 -7.91 1 96.19 201 TYR B N 1
ATOM 3937 C CA . TYR B 1 201 ? -0.791 -18.656 -7.895 1 96.19 201 TYR B CA 1
ATOM 3938 C C . TYR B 1 201 ? -0.997 -19.234 -9.297 1 96.19 201 TYR B C 1
ATOM 3940 O O . TYR B 1 201 ? -1.005 -20.453 -9.484 1 96.19 201 TYR B O 1
ATOM 3948 N N . CYS B 1 202 ? -1.079 -18.312 -10.211 1 95.19 202 CYS B N 1
ATOM 3949 C CA . CYS B 1 202 ? -1.027 -18.719 -11.609 1 95.19 202 CYS B CA 1
ATOM 3950 C C . CYS B 1 202 ? -0.724 -17.516 -12.508 1 95.19 202 CYS B C 1
ATOM 3952 O O . CYS B 1 202 ? -0.807 -16.375 -12.062 1 95.19 202 CYS B O 1
ATOM 3954 N N . VAL B 1 203 ? -0.258 -17.797 -13.68 1 96 203 VAL B N 1
ATOM 3955 C CA . VAL B 1 203 ? -0.053 -16.828 -14.75 1 96 203 VAL B CA 1
ATOM 3956 C C . VAL B 1 203 ? -1.09 -17.031 -15.844 1 96 203 VAL B C 1
ATOM 3958 O O . VAL B 1 203 ? -1.269 -18.156 -16.328 1 96 203 VAL B O 1
ATOM 3961 N N . THR B 1 204 ? -1.785 -15.977 -16.188 1 95.44 204 THR B N 1
ATOM 3962 C CA . THR B 1 204 ? -2.904 -16.078 -17.125 1 95.44 204 THR B CA 1
ATOM 3963 C C . THR B 1 204 ? -2.406 -16.234 -18.547 1 95.44 204 THR B C 1
ATOM 3965 O O . THR B 1 204 ? -1.219 -16.047 -18.828 1 95.44 204 THR B O 1
ATOM 3968 N N . GLU B 1 205 ? -3.332 -16.516 -19.406 1 91.88 205 GLU B N 1
ATOM 3969 C CA . GLU B 1 205 ? -3.006 -16.812 -20.797 1 91.88 205 GLU B CA 1
ATOM 3970 C C . GLU B 1 205 ? -2.33 -15.617 -21.469 1 91.88 205 GLU B C 1
ATOM 3972 O O . GLU B 1 205 ? -1.454 -15.797 -22.312 1 91.88 205 GLU B O 1
ATOM 3977 N N . HIS B 1 206 ? -2.666 -14.484 -21.094 1 93.62 206 HIS B N 1
ATOM 3978 C CA . HIS B 1 206 ? -2.115 -13.289 -21.719 1 93.62 206 HIS B CA 1
ATOM 3979 C C . HIS B 1 206 ? -0.988 -12.703 -20.875 1 93.62 206 HIS B C 1
ATOM 3981 O O . HIS B 1 206 ? -0.633 -11.531 -21.047 1 93.62 206 HIS B O 1
ATOM 3987 N N . GLY B 1 207 ? -0.583 -13.43 -19.906 1 96.12 207 GLY B N 1
ATOM 3988 C CA . GLY B 1 207 ? 0.656 -13.078 -19.234 1 96.12 207 GLY B CA 1
ATOM 3989 C C . GLY B 1 207 ? 0.437 -12.266 -17.969 1 96.12 207 GLY B C 1
ATOM 3990 O O . GLY B 1 207 ? 1.384 -11.703 -17.422 1 96.12 207 GLY B O 1
ATOM 3991 N N . GLY B 1 208 ? -0.802 -12.156 -17.531 1 97.38 208 GLY B N 1
ATOM 3992 C CA . GLY B 1 208 ? -1.08 -11.508 -16.266 1 97.38 208 GLY B CA 1
ATOM 3993 C C . GLY B 1 208 ? -0.808 -12.406 -15.062 1 97.38 208 GLY B C 1
ATOM 3994 O O . GLY B 1 208 ? -0.477 -13.586 -15.227 1 97.38 208 GLY B O 1
ATOM 3995 N N . LEU B 1 209 ? -0.88 -11.812 -13.891 1 98.25 209 LEU B N 1
ATOM 3996 C CA . LEU B 1 209 ? -0.543 -12.531 -12.664 1 98.25 209 LEU B CA 1
ATOM 3997 C C . LEU B 1 209 ? -1.752 -12.625 -11.742 1 98.25 209 LEU B C 1
ATOM 3999 O O . LEU B 1 209 ? -2.414 -11.617 -11.477 1 98.25 209 LEU B O 1
ATOM 4003 N N . VAL B 1 210 ? -2.104 -13.797 -11.359 1 97.5 210 VAL B N 1
ATOM 4004 C CA . VAL B 1 210 ? -3.031 -14.039 -10.258 1 97.5 210 VAL B CA 1
ATOM 4005 C C . VAL B 1 210 ? -2.254 -14.398 -8.992 1 97.5 210 VAL B C 1
ATOM 4007 O O . VAL B 1 210 ? -1.513 -15.383 -8.977 1 97.5 210 VAL B O 1
ATOM 4010 N N . HIS B 1 211 ? -2.414 -13.633 -7.973 1 97.81 211 HIS B N 1
ATOM 4011 C CA . HIS B 1 211 ? -1.623 -13.805 -6.762 1 97.81 211 HIS B CA 1
ATOM 4012 C C . HIS B 1 211 ? -2.314 -13.18 -5.559 1 97.81 211 HIS B C 1
ATOM 4014 O O . HIS B 1 211 ? -3.488 -12.805 -5.637 1 97.81 211 HIS B O 1
ATOM 4020 N N . SER B 1 212 ? -1.688 -13.203 -4.461 1 96 212 SER B N 1
ATOM 4021 C CA . SER B 1 212 ? -2.283 -12.75 -3.209 1 96 212 SER B CA 1
ATOM 4022 C C . SER B 1 212 ? -2.48 -11.234 -3.209 1 96 212 SER B C 1
ATOM 4024 O O . SER B 1 212 ? -1.847 -10.523 -3.988 1 96 212 SER B O 1
ATOM 4026 N N . THR B 1 213 ? -3.346 -10.82 -2.295 1 95.06 213 THR B N 1
ATOM 4027 C CA . THR B 1 213 ? -3.592 -9.398 -2.092 1 95.06 213 THR B CA 1
ATOM 4028 C C . THR B 1 213 ? -2.281 -8.648 -1.87 1 95.06 213 THR B C 1
ATOM 4030 O O . THR B 1 213 ? -1.386 -9.148 -1.183 1 95.06 213 THR B O 1
ATOM 4033 N N . GLY B 1 214 ? -2.186 -7.496 -2.445 1 97.25 214 GLY B N 1
ATOM 4034 C CA . GLY B 1 214 ? -0.975 -6.695 -2.371 1 97.25 214 GLY B CA 1
ATOM 4035 C C . GLY B 1 214 ? -0.2 -6.664 -3.676 1 97.25 214 GLY B C 1
ATOM 4036 O O . GLY B 1 214 ? 0.522 -5.703 -3.953 1 97.25 214 GLY B O 1
ATOM 4037 N N . SER B 1 215 ? -0.352 -7.691 -4.496 1 98.38 215 SER B N 1
ATOM 4038 C CA . SER B 1 215 ? 0.382 -7.805 -5.75 1 98.38 215 SER B CA 1
ATOM 4039 C C . SER B 1 215 ? 0.051 -6.648 -6.691 1 98.38 215 SER B C 1
ATOM 4041 O O . SER B 1 215 ? 0.949 -6.047 -7.285 1 98.38 215 SER B O 1
ATOM 4043 N N . LEU B 1 216 ? -1.229 -6.375 -6.812 1 97.94 216 LEU B N 1
ATOM 4044 C CA . LEU B 1 216 ? -1.653 -5.305 -7.711 1 97.94 216 LEU B CA 1
ATOM 4045 C C . LEU B 1 216 ? -1.095 -3.959 -7.254 1 97.94 216 LEU B C 1
ATOM 4047 O O . LEU B 1 216 ? -0.566 -3.193 -8.062 1 97.94 216 LEU B O 1
ATOM 4051 N N . GLN B 1 217 ? -1.197 -3.713 -5.996 1 98.25 217 GLN B N 1
ATOM 4052 C CA . GLN B 1 217 ? -0.71 -2.451 -5.445 1 98.25 217 GLN B CA 1
ATOM 4053 C C . GLN B 1 217 ? 0.797 -2.314 -5.637 1 98.25 217 GLN B C 1
ATOM 4055 O O . GLN B 1 217 ? 1.285 -1.248 -6.016 1 98.25 217 GLN B O 1
ATOM 4060 N N . ILE B 1 218 ? 1.497 -3.355 -5.355 1 98.69 218 ILE B N 1
ATOM 4061 C CA . ILE B 1 218 ? 2.947 -3.352 -5.523 1 98.69 218 ILE B CA 1
ATOM 4062 C C . ILE B 1 218 ? 3.295 -3.092 -6.988 1 98.69 218 ILE B C 1
ATOM 4064 O O . ILE B 1 218 ? 4.195 -2.305 -7.289 1 98.69 218 ILE B O 1
ATOM 4068 N N . ALA B 1 219 ? 2.564 -3.725 -7.871 1 98.75 219 ALA B N 1
ATOM 4069 C CA . ALA B 1 219 ? 2.799 -3.533 -9.297 1 98.75 219 ALA B CA 1
ATOM 4070 C C . ALA B 1 219 ? 2.527 -2.09 -9.711 1 98.75 219 ALA B C 1
ATOM 4072 O O . ALA B 1 219 ? 3.254 -1.522 -10.531 1 98.75 219 ALA B O 1
ATOM 4073 N N . ILE B 1 220 ? 1.507 -1.487 -9.195 1 98.19 220 ILE B N 1
ATOM 4074 C CA . ILE B 1 220 ? 1.173 -0.096 -9.484 1 98.19 220 ILE B CA 1
ATOM 4075 C C . ILE B 1 220 ? 2.309 0.812 -9.023 1 98.19 220 ILE B C 1
ATOM 4077 O O . ILE B 1 220 ? 2.762 1.682 -9.773 1 98.19 220 ILE B O 1
ATOM 4081 N N . VAL B 1 221 ? 2.754 0.596 -7.801 1 98.25 221 VAL B N 1
ATOM 4082 C CA . VAL B 1 221 ? 3.818 1.418 -7.238 1 98.25 221 VAL B CA 1
ATOM 4083 C C . VAL B 1 221 ? 5.102 1.228 -8.039 1 98.25 221 VAL B C 1
ATOM 4085 O O . VAL B 1 221 ? 5.812 2.195 -8.32 1 98.25 221 VAL B O 1
ATOM 4088 N N . ALA B 1 222 ? 5.375 -0.034 -8.359 1 98.62 222 ALA B N 1
ATOM 4089 C CA . ALA B 1 222 ? 6.559 -0.321 -9.172 1 98.62 222 ALA B CA 1
ATOM 4090 C C . ALA B 1 222 ? 6.496 0.405 -10.508 1 98.62 222 ALA B C 1
ATOM 4092 O O . ALA B 1 222 ? 7.484 1 -10.945 1 98.62 222 ALA B O 1
ATOM 4093 N N . ALA B 1 223 ? 5.375 0.363 -11.164 1 97.75 223 ALA B N 1
ATOM 4094 C CA . ALA B 1 223 ? 5.191 1.053 -12.438 1 97.75 223 ALA B CA 1
ATOM 4095 C C . ALA B 1 223 ? 5.391 2.557 -12.281 1 97.75 223 ALA B C 1
ATOM 4097 O O . ALA B 1 223 ? 6.059 3.189 -13.094 1 97.75 223 ALA B O 1
ATOM 4098 N N . PHE B 1 224 ? 4.836 3.107 -11.242 1 96.44 224 PHE B N 1
ATOM 4099 C CA . PHE B 1 224 ? 4.945 4.535 -10.961 1 96.44 224 PHE B CA 1
ATOM 4100 C C . PHE B 1 224 ? 6.402 4.945 -10.789 1 96.44 224 PHE B C 1
ATOM 4102 O O . PHE B 1 224 ? 6.801 6.031 -11.219 1 96.44 224 PHE B O 1
ATOM 4109 N N . ARG B 1 225 ? 7.199 4.082 -10.172 1 96.5 225 ARG B N 1
ATOM 4110 C CA . ARG B 1 225 ? 8.594 4.379 -9.867 1 96.5 225 ARG B CA 1
ATOM 4111 C C . ARG B 1 225 ? 9.523 3.84 -10.953 1 96.5 225 ARG B C 1
ATOM 4113 O O . ARG B 1 225 ? 10.742 3.902 -10.82 1 96.5 225 ARG B O 1
ATOM 4120 N N . ASN B 1 226 ? 9.008 3.256 -11.984 1 97.06 226 ASN B N 1
ATOM 4121 C CA . ASN B 1 226 ? 9.75 2.666 -13.086 1 97.06 226 ASN B CA 1
ATOM 4122 C C . ASN B 1 226 ? 10.688 1.562 -12.602 1 97.06 226 ASN B C 1
ATOM 4124 O O . ASN B 1 226 ? 11.859 1.524 -12.984 1 97.06 226 ASN B O 1
ATOM 4128 N N . VAL B 1 227 ? 10.211 0.76 -11.727 1 98.5 227 VAL B N 1
ATOM 4129 C CA . VAL B 1 227 ? 10.93 -0.4 -11.219 1 98.5 227 VAL B CA 1
ATOM 4130 C C . VAL B 1 227 ? 10.406 -1.67 -11.883 1 98.5 227 VAL B C 1
ATOM 4132 O O . VAL B 1 227 ? 9.203 -1.923 -11.898 1 98.5 227 VAL B O 1
ATOM 4135 N N . PRO B 1 228 ? 11.266 -2.549 -12.414 1 98.62 228 PRO B N 1
ATOM 4136 C CA . PRO B 1 228 ? 10.805 -3.779 -13.07 1 98.62 228 PRO B CA 1
ATOM 4137 C C . PRO B 1 228 ? 10.141 -4.75 -12.094 1 98.62 228 PRO B C 1
ATOM 4139 O O . PRO B 1 228 ? 10.578 -4.879 -10.953 1 98.62 228 PRO B O 1
ATOM 4142 N N . CYS B 1 229 ? 9.094 -5.402 -12.602 1 98.81 229 CYS B N 1
ATOM 4143 C CA . CYS B 1 229 ? 8.367 -6.402 -11.828 1 98.81 229 CYS B CA 1
ATOM 4144 C C . CYS B 1 229 ? 8.539 -7.789 -12.43 1 98.81 229 CYS B C 1
ATOM 4146 O O . CYS B 1 229 ? 8.125 -8.031 -13.57 1 98.81 229 CYS B O 1
ATOM 4148 N N . TYR B 1 230 ? 9.125 -8.703 -11.672 1 98.75 230 TYR B N 1
ATOM 4149 C CA . TYR B 1 230 ? 9.367 -10.07 -12.133 1 98.75 230 TYR B CA 1
ATOM 4150 C C . TYR B 1 230 ? 8.453 -11.055 -11.414 1 98.75 230 TYR B C 1
ATOM 4152 O O . TYR B 1 230 ? 8.148 -10.883 -10.227 1 98.75 230 TYR B O 1
ATOM 4160 N N . VAL B 1 231 ? 8.047 -12.047 -12.164 1 98.62 231 VAL B N 1
ATOM 4161 C CA . VAL B 1 231 ? 7.277 -13.156 -11.594 1 98.62 231 VAL B CA 1
ATOM 4162 C C . VAL B 1 231 ? 8.094 -14.438 -11.672 1 98.62 231 VAL B C 1
ATOM 4164 O O . VAL B 1 231 ? 8.656 -14.766 -12.719 1 98.62 231 VAL B O 1
ATOM 4167 N N . LEU B 1 232 ? 8.219 -15.102 -10.586 1 97.75 232 LEU B N 1
ATOM 4168 C CA . LEU B 1 232 ? 8.922 -16.375 -10.484 1 97.75 232 LEU B CA 1
ATOM 4169 C C . LEU B 1 232 ? 7.949 -17.516 -10.234 1 97.75 232 LEU B C 1
ATOM 4171 O O . LEU B 1 232 ? 7.324 -17.594 -9.172 1 97.75 232 LEU B O 1
ATOM 4175 N N . CYS B 1 233 ? 7.789 -18.406 -11.242 1 94.62 233 CYS B N 1
ATOM 4176 C CA . CYS B 1 233 ? 6.824 -19.484 -11.055 1 94.62 233 CYS B CA 1
ATOM 4177 C C . CYS B 1 233 ? 7.117 -20.656 -11.984 1 94.62 233 CYS B C 1
ATOM 4179 O O . CYS B 1 233 ? 7.922 -20.516 -12.914 1 94.62 233 CYS B O 1
ATOM 4181 N N . GLU B 1 234 ? 6.535 -21.797 -11.688 1 92.69 234 GLU B N 1
ATOM 4182 C CA . GLU B 1 234 ? 6.613 -22.953 -12.555 1 92.69 234 GLU B CA 1
ATOM 4183 C C . GLU B 1 234 ? 5.668 -22.828 -13.75 1 92.69 234 GLU B C 1
ATOM 4185 O O . GLU B 1 234 ? 4.574 -22.266 -13.617 1 92.69 234 GLU B O 1
ATOM 4190 N N . THR B 1 235 ? 6.004 -23.453 -14.812 1 89.62 235 THR B N 1
ATOM 4191 C CA . THR B 1 235 ? 5.234 -23.359 -16.047 1 89.62 235 THR B CA 1
ATOM 4192 C C . THR B 1 235 ? 3.863 -24 -15.883 1 89.62 235 THR B C 1
ATOM 4194 O O . THR B 1 235 ? 2.895 -23.594 -16.516 1 89.62 235 THR B O 1
ATOM 4197 N N . PHE B 1 236 ? 3.785 -24.984 -15 1 90 236 PHE B N 1
ATOM 4198 C CA . PHE B 1 236 ? 2.5 -25.672 -14.859 1 90 236 PHE B CA 1
ATOM 4199 C C . PHE B 1 236 ? 1.466 -24.734 -14.234 1 90 236 PHE B C 1
ATOM 4201 O O . PHE B 1 236 ? 0.269 -25.031 -14.25 1 90 236 PHE B O 1
ATOM 4208 N N . LYS B 1 237 ? 1.862 -23.547 -13.727 1 92.75 237 LYS B N 1
ATOM 4209 C CA . LYS B 1 237 ? 0.957 -22.562 -13.141 1 92.75 237 LYS B CA 1
ATOM 4210 C C . LYS B 1 237 ? 0.351 -21.656 -14.219 1 92.75 237 LYS B C 1
ATOM 4212 O O . LYS B 1 237 ? -0.467 -20.797 -13.914 1 92.75 237 LYS B O 1
ATOM 4217 N N . PHE B 1 238 ? 0.793 -21.875 -15.477 1 92.19 238 PHE B N 1
ATOM 4218 C CA . PHE B 1 238 ? 0.145 -21.125 -16.562 1 92.19 238 PHE B CA 1
ATOM 4219 C C . PHE B 1 238 ? -1.281 -21.625 -16.766 1 92.19 238 PHE B C 1
ATOM 4221 O O . PHE B 1 238 ? -1.512 -22.828 -16.922 1 92.19 238 PHE B O 1
ATOM 4228 N N . ALA B 1 239 ? -2.203 -20.719 -16.781 1 90.69 239 ALA B N 1
ATOM 4229 C CA . ALA B 1 239 ? -3.619 -21.078 -16.844 1 90.69 239 ALA B CA 1
ATOM 4230 C C . ALA B 1 239 ? -4.285 -20.453 -18.062 1 90.69 239 ALA B C 1
ATOM 4232 O O . ALA B 1 239 ? -3.98 -19.312 -18.438 1 90.69 239 ALA B O 1
ATOM 4233 N N . HIS B 1 240 ? -5.277 -21.203 -18.594 1 89.38 240 HIS B N 1
ATOM 4234 C CA . HIS B 1 240 ? -6.039 -20.719 -19.734 1 89.38 240 HIS B CA 1
ATOM 4235 C C . HIS B 1 240 ? -7.234 -19.891 -19.297 1 89.38 240 HIS B C 1
ATOM 4237 O O . HIS B 1 240 ? -8.383 -20.234 -19.594 1 89.38 240 HIS B O 1
ATOM 4243 N N . ILE B 1 241 ? -6.949 -18.797 -18.688 1 91.19 241 ILE B N 1
ATOM 4244 C CA . ILE B 1 241 ? -7.98 -17.844 -18.266 1 91.19 241 ILE B CA 1
ATOM 4245 C C . ILE B 1 241 ? -7.605 -16.438 -18.734 1 91.19 241 ILE B C 1
ATOM 4247 O O . ILE B 1 241 ? -6.43 -16.141 -18.938 1 91.19 241 ILE B O 1
ATOM 4251 N N . PHE B 1 242 ? -8.719 -15.578 -18.906 1 92.88 242 PHE B N 1
ATOM 4252 C CA . PHE B 1 242 ? -8.516 -14.242 -19.453 1 92.88 242 PHE B CA 1
ATOM 4253 C C . PHE B 1 242 ? -9.266 -13.195 -18.625 1 92.88 242 PHE B C 1
ATOM 4255 O O . PHE B 1 242 ? -10.141 -12.508 -19.156 1 92.88 242 PHE B O 1
AT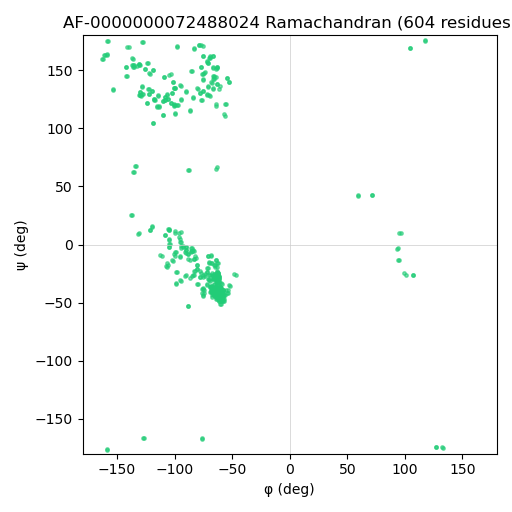OM 4262 N N . PRO B 1 243 ? -8.828 -13.023 -17.469 1 95.94 243 PRO B N 1
ATOM 4263 C CA . PRO B 1 243 ? -9.477 -11.984 -16.672 1 95.94 243 PRO B CA 1
ATOM 4264 C C . PRO B 1 243 ? -9.094 -10.578 -17.109 1 95.94 243 PRO B C 1
ATOM 4266 O O . PRO B 1 243 ? -7.977 -10.359 -17.594 1 95.94 243 PRO B O 1
ATOM 4269 N N . LEU B 1 244 ? -10.055 -9.68 -16.953 1 94.25 244 LEU B N 1
ATOM 4270 C CA . LEU B 1 244 ? -9.781 -8.266 -17.219 1 94.25 244 LEU B CA 1
ATOM 4271 C C . LEU B 1 244 ? -9.477 -7.52 -15.93 1 94.25 244 LEU B C 1
ATOM 4273 O O . LEU B 1 244 ? -8.828 -6.465 -15.953 1 94.25 244 LEU B O 1
ATOM 4277 N N . SER B 1 245 ? -9.961 -8.07 -14.867 1 94.88 245 SER B N 1
ATOM 4278 C CA . SER B 1 245 ? -9.75 -7.461 -13.562 1 94.88 245 SER B CA 1
ATOM 4279 C C . SER B 1 245 ? -9.914 -8.484 -12.445 1 94.88 245 SER B C 1
ATOM 4281 O O . SER B 1 245 ? -10.289 -9.633 -12.695 1 94.88 245 SER B O 1
ATOM 4283 N N . THR B 1 246 ? -9.656 -8.07 -11.242 1 95.56 246 THR B N 1
ATOM 4284 C CA . THR B 1 246 ? -9.797 -8.914 -10.062 1 95.56 246 THR B CA 1
ATOM 4285 C C . THR B 1 246 ? -11.25 -9.359 -9.883 1 95.56 246 THR B C 1
ATOM 4287 O O . THR B 1 246 ? -11.516 -10.461 -9.391 1 95.56 246 THR B O 1
ATOM 4290 N N . ASP B 1 247 ? -12.164 -8.578 -10.383 1 93.19 247 ASP B N 1
ATOM 4291 C CA . ASP B 1 247 ? -13.586 -8.859 -10.219 1 93.19 247 ASP B CA 1
ATOM 4292 C C . ASP B 1 247 ? -13.992 -10.109 -11 1 93.19 247 ASP B C 1
ATOM 4294 O O . ASP B 1 247 ? -15.039 -10.703 -10.734 1 93.19 247 ASP B O 1
ATOM 4298 N N . ASP B 1 248 ? -13.148 -10.516 -11.898 1 95.94 248 ASP B N 1
ATOM 4299 C CA . ASP B 1 248 ? -13.445 -11.68 -12.727 1 95.94 248 ASP B CA 1
ATOM 4300 C C . ASP B 1 248 ? -13.023 -12.977 -12.023 1 95.94 248 ASP B C 1
ATOM 4302 O O . ASP B 1 248 ? -13.336 -14.07 -12.5 1 95.94 248 ASP B O 1
ATOM 4306 N N . LEU B 1 249 ? -12.375 -12.828 -10.883 1 95.31 249 LEU B N 1
ATOM 4307 C CA . LEU B 1 249 ? -11.844 -13.992 -10.188 1 95.31 249 LEU B CA 1
ATOM 4308 C C . LEU B 1 249 ? -12.773 -14.414 -9.047 1 95.31 249 LEU B C 1
ATOM 4310 O O . LEU B 1 249 ? -13.242 -13.578 -8.281 1 95.31 249 LEU B O 1
ATOM 4314 N N . LYS B 1 250 ? -12.984 -15.695 -9 1 93.88 250 LYS B N 1
ATOM 4315 C CA . LYS B 1 250 ? -13.688 -16.219 -7.836 1 93.88 250 LYS B CA 1
ATOM 4316 C C . LYS B 1 250 ? -12.805 -16.188 -6.594 1 93.88 250 LYS B C 1
ATOM 4318 O O . LYS B 1 250 ? -11.648 -16.609 -6.637 1 93.88 250 LYS B O 1
ATOM 4323 N N . GLN B 1 251 ? -13.328 -15.625 -5.52 1 93.62 251 GLN B N 1
ATOM 4324 C CA . GLN B 1 251 ? -12.586 -15.562 -4.262 1 93.62 251 GLN B CA 1
ATOM 4325 C C . GLN B 1 251 ? -12.766 -16.844 -3.451 1 93.62 251 GLN B C 1
ATOM 4327 O O . GLN B 1 251 ? -13.812 -17.5 -3.535 1 93.62 251 GLN B O 1
ATOM 4332 N N . PRO B 1 252 ? -11.734 -17.203 -2.67 1 90.88 252 PRO B N 1
ATOM 4333 C CA . PRO B 1 252 ? -11.898 -18.359 -1.781 1 90.88 252 PRO B CA 1
ATOM 4334 C C . PRO B 1 252 ? -12.922 -18.109 -0.671 1 90.88 252 PRO B C 1
ATOM 4336 O O . PRO B 1 252 ? -13.258 -16.969 -0.388 1 90.88 252 PRO B O 1
ATOM 4339 N N . GLU B 1 253 ? -13.375 -19.172 -0.084 1 85.56 253 GLU B N 1
ATOM 4340 C CA . GLU B 1 253 ? -14.391 -19.094 0.963 1 85.56 253 GLU B CA 1
ATOM 4341 C C . GLU B 1 253 ? -13.914 -18.219 2.121 1 85.56 253 GLU B C 1
ATOM 4343 O O . GLU B 1 253 ? -14.695 -17.453 2.697 1 85.56 253 GLU B O 1
ATOM 4348 N N . GLU B 1 254 ? -12.672 -18.375 2.4 1 82.62 254 GLU B N 1
ATOM 4349 C CA . GLU B 1 254 ? -12.102 -17.594 3.49 1 82.62 254 GLU B CA 1
ATOM 4350 C C . GLU B 1 254 ? -12.18 -16.094 3.197 1 82.62 254 GLU B C 1
ATOM 4352 O O . GLU B 1 254 ? -12.094 -15.273 4.109 1 82.62 254 GLU B O 1
ATOM 4357 N N . GLY B 1 255 ? -12.234 -15.797 2.023 1 76.19 255 GLY B N 1
ATOM 4358 C CA . GLY B 1 255 ? -12.273 -14.406 1.599 1 76.19 255 GLY B CA 1
ATOM 4359 C C . GLY B 1 255 ? -13.68 -13.82 1.607 1 76.19 255 GLY B C 1
ATOM 4360 O O . GLY B 1 255 ? -13.859 -12.617 1.389 1 76.19 255 GLY B O 1
ATOM 4361 N N . ALA B 1 256 ? -14.562 -14.703 1.884 1 68.38 256 ALA B N 1
ATOM 4362 C CA . ALA B 1 256 ? -15.945 -14.25 1.87 1 68.38 256 ALA B CA 1
ATOM 4363 C C . ALA B 1 256 ? -16.188 -13.203 2.957 1 68.38 256 ALA B C 1
ATOM 4365 O O . ALA B 1 256 ? -15.867 -13.43 4.125 1 68.38 256 ALA B O 1
ATOM 4366 N N . GLY B 1 257 ? -16.594 -12.062 2.541 1 72.62 257 GLY B N 1
ATOM 4367 C CA . GLY B 1 257 ? -16.922 -11.016 3.492 1 72.62 257 GLY B CA 1
ATOM 4368 C C . GLY B 1 257 ? -15.75 -10.086 3.775 1 72.62 257 GLY B C 1
ATOM 4369 O O . GLY B 1 257 ? -15.891 -9.109 4.52 1 72.62 257 GLY B O 1
ATOM 4370 N N . GLU B 1 258 ? -14.656 -10.477 3.154 1 81.12 258 GLU B N 1
ATOM 4371 C CA . GLU B 1 258 ? -13.492 -9.609 3.352 1 81.12 258 GLU B CA 1
ATOM 4372 C C . GLU B 1 258 ? -13.609 -8.336 2.525 1 81.12 258 GLU B C 1
ATOM 4374 O O . GLU B 1 258 ? -14.227 -8.336 1.458 1 81.12 258 GLU B O 1
ATOM 4379 N N . VAL B 1 259 ? -13.094 -7.32 3.076 1 87.62 259 VAL B N 1
ATOM 4380 C CA . VAL B 1 259 ? -13.18 -6.008 2.447 1 87.62 259 VAL B CA 1
ATOM 4381 C C . VAL B 1 259 ? -12.289 -5.969 1.204 1 87.62 259 VAL B C 1
ATOM 4383 O O . VAL B 1 259 ? -12.594 -5.258 0.242 1 87.62 259 VAL B O 1
ATOM 4386 N N . VAL B 1 260 ? -11.234 -6.75 1.291 1 92.19 260 VAL B N 1
ATOM 4387 C CA . VAL B 1 260 ? -10.32 -6.793 0.156 1 92.19 260 VAL B CA 1
ATOM 4388 C C . VAL B 1 260 ? -10.266 -8.211 -0.41 1 92.19 260 VAL B C 1
ATOM 4390 O O . VAL B 1 260 ? -10.484 -9.188 0.316 1 92.19 260 VAL B O 1
ATOM 4393 N N . PRO B 1 261 ? -10.016 -8.328 -1.683 1 94.06 261 PRO B N 1
ATOM 4394 C CA . PRO B 1 261 ? -9.859 -9.672 -2.25 1 94.06 261 PRO B CA 1
ATOM 4395 C C . PRO B 1 261 ? -8.617 -10.391 -1.724 1 94.06 261 PRO B C 1
ATOM 4397 O O . PRO B 1 261 ? -7.594 -9.75 -1.463 1 94.06 261 PRO B O 1
ATOM 4400 N N . LEU B 1 262 ? -8.781 -11.68 -1.582 1 93.56 262 LEU B N 1
ATOM 4401 C CA . LEU B 1 262 ? -7.629 -12.461 -1.157 1 93.56 262 LEU B CA 1
ATOM 4402 C C . LEU B 1 262 ? -6.75 -12.828 -2.35 1 93.56 262 LEU B C 1
ATOM 4404 O O . LEU B 1 262 ? -5.543 -13.031 -2.197 1 93.56 262 LEU B O 1
ATOM 4408 N N . VAL B 1 263 ? -7.395 -12.891 -3.508 1 95.44 263 VAL B N 1
ATOM 4409 C CA . VAL B 1 263 ? -6.691 -13.148 -4.758 1 95.44 263 VAL B CA 1
ATOM 4410 C C . VAL B 1 263 ? -6.891 -11.984 -5.723 1 95.44 263 VAL B C 1
ATOM 4412 O O . VAL B 1 263 ? -8.016 -11.508 -5.902 1 95.44 263 VAL B O 1
ATOM 4415 N N . GLU B 1 264 ? -5.766 -11.57 -6.277 1 96.62 264 GLU B N 1
ATOM 4416 C CA . GLU B 1 264 ? -5.797 -10.406 -7.152 1 96.62 264 GLU B CA 1
ATOM 4417 C C . GLU B 1 264 ? -5.234 -10.734 -8.531 1 96.62 264 GLU B C 1
ATOM 4419 O O . GLU B 1 264 ? -4.488 -11.703 -8.688 1 96.62 264 GLU B O 1
ATOM 4424 N N . PHE B 1 265 ? -5.738 -9.859 -9.438 1 97.94 265 PHE B N 1
ATOM 4425 C CA . PHE B 1 265 ? -5.227 -9.938 -10.805 1 97.94 265 PHE B CA 1
ATOM 4426 C C . PHE B 1 265 ? -4.336 -8.742 -11.109 1 97.94 265 PHE B C 1
ATOM 4428 O O . PHE B 1 265 ? -4.719 -7.594 -10.875 1 97.94 265 PHE B O 1
ATOM 4435 N N . VAL B 1 266 ? -3.096 -8.977 -11.531 1 98.5 266 VAL B N 1
ATOM 4436 C CA . VAL B 1 266 ? -2.172 -7.965 -12.031 1 98.5 266 VAL B CA 1
ATOM 4437 C C . VAL B 1 266 ? -2.09 -8.047 -13.555 1 98.5 266 VAL B C 1
ATOM 4439 O O . VAL B 1 266 ? -1.723 -9.086 -14.109 1 98.5 266 VAL B O 1
ATOM 4442 N N . PRO B 1 267 ? -2.377 -7.035 -14.266 1 97.88 267 PRO B N 1
ATOM 4443 C CA . PRO B 1 267 ? -2.33 -7.062 -15.727 1 97.88 267 PRO B CA 1
ATOM 4444 C C . PRO B 1 267 ? -0.926 -7.316 -16.266 1 97.88 267 PRO B C 1
ATOM 4446 O O . PRO B 1 267 ? 0.063 -6.941 -15.633 1 97.88 267 PRO B O 1
ATOM 4449 N N . PRO B 1 268 ? -0.899 -7.91 -17.469 1 97.81 268 PRO B N 1
ATOM 4450 C CA . PRO B 1 268 ? 0.403 -8.234 -18.062 1 97.81 268 PRO B CA 1
ATOM 4451 C C . PRO B 1 268 ? 1.26 -6.996 -18.312 1 97.81 268 PRO B C 1
ATOM 4453 O O . PRO B 1 268 ? 2.49 -7.07 -18.266 1 97.81 268 PRO B O 1
ATOM 4456 N N . SER B 1 269 ? 0.656 -5.836 -18.562 1 97.69 269 SER B N 1
ATOM 4457 C CA . SER B 1 269 ? 1.386 -4.609 -18.859 1 97.69 269 SER B CA 1
ATOM 4458 C C . SER B 1 269 ? 2.238 -4.168 -17.672 1 97.69 269 SER B C 1
ATOM 4460 O O . SER B 1 269 ? 3.133 -3.33 -17.828 1 97.69 269 SER B O 1
ATOM 4462 N N . MET B 1 270 ? 2.016 -4.738 -16.484 1 98.19 270 MET B N 1
ATOM 4463 C CA . MET B 1 270 ? 2.74 -4.324 -15.281 1 98.19 270 MET B CA 1
ATOM 4464 C C . MET B 1 270 ? 3.811 -5.348 -14.914 1 98.19 270 MET B C 1
ATOM 4466 O O . MET B 1 270 ? 4.488 -5.203 -13.891 1 98.19 270 MET B O 1
ATOM 4470 N N . ILE B 1 271 ? 3.9 -6.367 -15.695 1 98.5 271 ILE B N 1
ATOM 4471 C CA . ILE B 1 271 ? 4.887 -7.422 -15.469 1 98.5 271 ILE B CA 1
ATOM 4472 C C . ILE B 1 271 ? 6 -7.312 -16.5 1 98.5 271 ILE B C 1
ATOM 4474 O O . ILE B 1 271 ? 5.734 -7.223 -17.703 1 98.5 271 ILE B O 1
ATOM 4478 N N . THR B 1 272 ? 7.23 -7.305 -16.047 1 98.56 272 THR B N 1
ATOM 4479 C CA . THR B 1 272 ? 8.367 -7.133 -16.938 1 98.56 272 THR B CA 1
ATOM 4480 C C . THR B 1 272 ? 8.836 -8.477 -17.484 1 98.56 272 THR B C 1
ATOM 4482 O O . THR B 1 272 ? 8.992 -8.633 -18.703 1 98.56 272 THR B O 1
ATOM 4485 N N . LEU B 1 273 ? 9.094 -9.414 -16.641 1 98.31 273 LEU B N 1
ATOM 4486 C CA . LEU B 1 273 ? 9.555 -10.742 -17.047 1 98.31 273 LEU B CA 1
ATOM 4487 C C . LEU B 1 273 ? 8.938 -11.82 -16.156 1 98.31 273 LEU B C 1
ATOM 4489 O O . LEU B 1 273 ? 8.602 -11.562 -14.992 1 98.31 273 LEU B O 1
ATOM 4493 N N . ILE B 1 274 ? 8.812 -12.953 -16.719 1 97.62 274 ILE B N 1
ATOM 4494 C CA . ILE B 1 274 ? 8.391 -14.164 -16.016 1 97.62 274 ILE B CA 1
ATOM 4495 C C . ILE B 1 274 ? 9.508 -15.203 -16.062 1 97.62 274 ILE B C 1
ATOM 4497 O O . ILE B 1 274 ? 10.008 -15.539 -17.141 1 97.62 274 ILE B O 1
ATOM 4501 N N . PHE B 1 275 ? 9.906 -15.664 -14.922 1 97.12 275 PHE B N 1
ATOM 4502 C CA . PHE B 1 275 ? 10.93 -16.703 -14.797 1 97.12 275 PHE B CA 1
ATOM 4503 C C . PHE B 1 275 ? 10.289 -18.062 -14.555 1 97.12 275 PHE B C 1
ATOM 4505 O O . PHE B 1 275 ? 9.664 -18.281 -13.516 1 97.12 275 PHE B O 1
ATOM 4512 N N . SER B 1 276 ? 10.406 -18.938 -15.469 1 93.56 276 SER B N 1
ATOM 4513 C CA . SER B 1 276 ? 9.969 -20.328 -15.336 1 93.56 276 SER B CA 1
ATOM 4514 C C . SER B 1 276 ? 11.086 -21.297 -15.695 1 93.56 276 SER B C 1
ATOM 4516 O O . SER B 1 276 ? 12.188 -20.875 -16.062 1 93.56 276 SER B O 1
ATOM 4518 N N . GLU B 1 277 ? 10.812 -22.562 -15.484 1 90.62 277 GLU B N 1
ATOM 4519 C CA . GLU B 1 277 ? 11.844 -23.531 -15.82 1 90.62 277 GLU B CA 1
ATOM 4520 C C . GLU B 1 277 ? 12.023 -23.656 -17.328 1 90.62 277 GLU B C 1
ATOM 4522 O O . GLU B 1 277 ? 12.992 -24.234 -17.812 1 90.62 277 GLU B O 1
ATOM 4527 N N . GLN B 1 278 ? 11.117 -23.047 -18.078 1 87.12 278 GLN B N 1
ATOM 4528 C CA . GLN B 1 278 ? 11.234 -23.047 -19.531 1 87.12 278 GLN B CA 1
ATOM 4529 C C . GLN B 1 278 ? 12.039 -21.844 -20.016 1 87.12 278 GLN B C 1
ATOM 4531 O O . GLN B 1 278 ? 12.305 -21.703 -21.203 1 87.12 278 GLN B O 1
ATOM 4536 N N . GLY B 1 279 ? 12.383 -20.984 -19.047 1 91.5 279 GLY B N 1
ATOM 4537 C CA . GLY B 1 279 ? 13.195 -19.828 -19.391 1 91.5 279 GLY B CA 1
ATOM 4538 C C . GLY B 1 279 ? 12.578 -18.516 -18.922 1 91.5 279 GLY B C 1
ATOM 4539 O O . GLY B 1 279 ? 11.617 -18.516 -18.156 1 91.5 279 GLY B O 1
ATOM 4540 N N . ILE B 1 280 ? 13.305 -17.453 -19.375 1 96.19 280 ILE B N 1
ATOM 4541 C CA . ILE B 1 280 ? 12.898 -16.078 -19.062 1 96.19 280 ILE B CA 1
ATOM 4542 C C . ILE B 1 280 ? 12.047 -15.531 -20.203 1 96.19 280 ILE B C 1
ATOM 4544 O O . ILE B 1 280 ? 12.469 -15.555 -21.359 1 96.19 280 ILE B O 1
ATOM 4548 N N . MET B 1 281 ? 10.836 -15.062 -19.891 1 95.19 281 MET B N 1
ATOM 4549 C CA . MET B 1 281 ? 9.992 -14.617 -20.984 1 95.19 281 MET B CA 1
ATOM 4550 C C . MET B 1 281 ? 9.203 -13.367 -20.594 1 95.19 281 MET B C 1
ATOM 4552 O O . MET B 1 281 ? 8.828 -13.195 -19.438 1 95.19 281 MET B O 1
ATOM 4556 N N . PRO B 1 282 ? 9 -12.5 -21.562 1 97 282 PRO B N 1
ATOM 4557 C CA . PRO B 1 282 ? 8.016 -11.438 -21.328 1 97 282 PRO B CA 1
ATOM 4558 C C . PRO B 1 282 ? 6.582 -11.961 -21.281 1 97 282 PRO B C 1
ATOM 4560 O O . PRO B 1 282 ? 6.316 -13.078 -21.734 1 97 282 PRO B O 1
ATOM 4563 N N . PRO B 1 283 ? 5.668 -11.242 -20.719 1 96.12 283 PRO B N 1
ATOM 4564 C CA . PRO B 1 283 ? 4.27 -11.672 -20.656 1 96.12 283 PRO B CA 1
ATOM 4565 C C . PRO B 1 283 ? 3.705 -12.078 -22.016 1 96.12 283 PRO B C 1
ATOM 4567 O O . PRO B 1 283 ? 2.957 -13.055 -22.109 1 96.12 283 PRO B O 1
ATOM 4570 N N . SER B 1 284 ? 4.098 -11.414 -23.062 1 93.56 284 SER B N 1
ATOM 4571 C CA . SER B 1 284 ? 3.586 -11.695 -24.406 1 93.56 284 SER B CA 1
ATOM 4572 C C . SER B 1 284 ? 3.992 -13.094 -24.875 1 93.56 284 SER B C 1
ATOM 4574 O O . SER B 1 284 ? 3.268 -13.734 -25.641 1 93.56 284 SER B O 1
ATOM 4576 N N . ALA B 1 285 ? 5.137 -13.562 -24.391 1 91.75 285 ALA B N 1
ATOM 4577 C CA . ALA B 1 285 ? 5.633 -14.875 -24.781 1 91.75 285 ALA B CA 1
ATOM 4578 C C . ALA B 1 285 ? 4.82 -15.992 -24.125 1 91.75 285 ALA B C 1
ATOM 4580 O O . ALA B 1 285 ? 4.766 -17.109 -24.641 1 91.75 285 ALA B O 1
ATOM 4581 N N . VAL B 1 286 ? 4.23 -15.695 -22.969 1 89.75 286 VAL B N 1
ATOM 4582 C CA . VAL B 1 286 ? 3.35 -16.672 -22.328 1 89.75 286 VAL B CA 1
ATOM 4583 C C . VAL B 1 286 ? 2.16 -16.953 -23.234 1 89.75 286 VAL B C 1
ATOM 4585 O O . VAL B 1 286 ? 1.778 -18.109 -23.422 1 89.75 286 VAL B O 1
ATOM 4588 N N . ALA B 1 287 ? 1.69 -15.922 -23.781 1 83.75 287 ALA B N 1
ATOM 4589 C CA . ALA B 1 287 ? 0.564 -16.062 -24.703 1 83.75 287 ALA B CA 1
ATOM 4590 C C . ALA B 1 287 ? 0.919 -16.969 -25.859 1 83.75 287 ALA B C 1
ATOM 4592 O O . ALA B 1 287 ? 0.111 -17.812 -26.266 1 83.75 287 ALA B O 1
ATOM 4593 N N . ASP B 1 288 ? 2.08 -16.844 -26.328 1 83.19 288 ASP B N 1
ATOM 4594 C CA . ASP B 1 288 ? 2.553 -17.672 -27.438 1 83.19 288 ASP B CA 1
ATOM 4595 C C . ASP B 1 288 ? 2.662 -19.141 -27.031 1 83.19 288 ASP B C 1
ATOM 4597 O O . ASP B 1 288 ? 2.266 -20.031 -27.781 1 83.19 288 ASP B O 1
ATOM 4601 N N . GLU B 1 289 ? 3.182 -19.344 -25.875 1 79.38 289 GLU B N 1
ATOM 4602 C CA . GLU B 1 289 ? 3.336 -20.688 -25.359 1 79.38 289 GLU B CA 1
ATOM 4603 C C . GLU B 1 289 ? 1.979 -21.359 -25.156 1 79.38 289 GLU B C 1
ATOM 4605 O O . GLU B 1 289 ? 1.804 -22.531 -25.516 1 79.38 289 GLU B O 1
ATOM 4610 N N . MET B 1 290 ? 1.09 -20.578 -24.656 1 81.44 290 MET B N 1
ATOM 4611 C CA . MET B 1 290 ? -0.241 -21.109 -24.375 1 81.44 290 MET B CA 1
ATOM 4612 C C . MET B 1 290 ? -1.01 -21.359 -25.672 1 81.44 290 MET B C 1
ATOM 4614 O O . MET B 1 290 ? -1.772 -22.328 -25.766 1 81.44 290 MET B O 1
ATOM 4618 N N . PHE B 1 291 ? -0.771 -20.547 -26.609 1 77.25 291 PHE B N 1
ATOM 4619 C CA . PHE B 1 291 ? -1.389 -20.719 -27.922 1 77.25 291 PHE B CA 1
ATOM 4620 C C . PHE B 1 291 ? -0.912 -22.016 -28.578 1 77.25 291 PHE B C 1
ATOM 4622 O O . PHE B 1 291 ? -1.714 -22.766 -29.141 1 77.25 291 PHE B O 1
ATOM 4629 N N . ARG B 1 292 ? 0.302 -22.25 -28.516 1 74.19 292 ARG B N 1
ATOM 4630 C CA . ARG B 1 292 ? 0.88 -23.453 -29.109 1 74.19 292 ARG B CA 1
ATOM 4631 C C . ARG B 1 292 ? 0.273 -24.703 -28.484 1 74.19 292 ARG B C 1
ATOM 4633 O O . ARG B 1 292 ? 0.02 -25.688 -29.188 1 74.19 292 ARG B O 1
ATOM 4640 N N . PHE B 1 293 ? -0.027 -24.562 -27.297 1 74.44 293 PHE B N 1
ATOM 4641 C CA . PHE B 1 293 ? -0.605 -25.703 -26.594 1 74.44 293 PHE B CA 1
ATOM 4642 C C . PHE B 1 293 ? -2.055 -25.922 -27.016 1 74.44 293 PHE B C 1
ATOM 4644 O O . PHE B 1 293 ? -2.486 -27.062 -27.203 1 74.44 293 PHE B O 1
ATOM 4651 N N . HIS B 1 294 ? -2.725 -24.875 -27.188 1 72.25 294 HIS B N 1
ATOM 4652 C CA . HIS B 1 294 ? -4.164 -25 -27.391 1 72.25 294 HIS B CA 1
ATOM 4653 C C . HIS B 1 294 ? -4.488 -25.234 -28.859 1 72.25 294 HIS B C 1
ATOM 4655 O O . HIS B 1 294 ? -5.594 -25.672 -29.188 1 72.25 294 HIS B O 1
ATOM 4661 N N . THR B 1 295 ? -3.512 -25.016 -29.719 1 66.56 295 THR B N 1
ATOM 4662 C CA . THR B 1 295 ? -3.775 -25.219 -31.141 1 66.56 295 THR B CA 1
ATOM 4663 C C . THR B 1 295 ? -3.139 -26.516 -31.625 1 66.56 295 THR B C 1
ATOM 4665 O O . THR B 1 295 ? -3.332 -26.906 -32.781 1 66.56 295 THR B O 1
ATOM 4668 N N . ALA B 1 296 ? -2.496 -27.125 -30.781 1 64.88 296 ALA B N 1
ATOM 4669 C CA . ALA B 1 296 ? -1.901 -28.406 -31.141 1 64.88 296 ALA B CA 1
ATOM 4670 C C . ALA B 1 296 ? -2.979 -29.453 -31.391 1 64.88 296 ALA B C 1
ATOM 4672 O O . ALA B 1 296 ? -4.055 -29.406 -30.797 1 64.88 296 ALA B O 1
ATOM 4673 N N . PRO B 1 297 ? -2.787 -30.266 -32.406 1 55.75 297 PRO B N 1
ATOM 4674 C CA . PRO B 1 297 ? -3.779 -31.281 -32.781 1 55.75 297 PRO B CA 1
ATOM 4675 C C . PRO B 1 297 ? -4.25 -32.094 -31.547 1 55.75 297 PRO B C 1
ATOM 4677 O O . PRO B 1 297 ? -5.402 -32.531 -31.516 1 55.75 297 PRO B O 1
ATOM 4680 N N . SER B 1 298 ? -3.414 -32.156 -30.562 1 53.94 298 SER B N 1
ATOM 4681 C CA . SER B 1 298 ? -3.729 -32.969 -29.375 1 53.94 298 SER B CA 1
ATOM 4682 C C . SER B 1 298 ? -4.344 -32.094 -28.281 1 53.94 298 SER B C 1
ATOM 4684 O O . SER B 1 298 ? -4.582 -32.562 -27.172 1 53.94 298 SER B O 1
ATOM 4686 N N . ALA B 1 299 ? -4.668 -30.828 -28.703 1 56.94 299 ALA B N 1
ATOM 4687 C CA . ALA B 1 299 ? -5.188 -29.875 -27.719 1 56.94 299 ALA B CA 1
ATOM 4688 C C . ALA B 1 299 ? -6.559 -30.312 -27.203 1 56.94 299 ALA B C 1
ATOM 4690 O O . ALA B 1 299 ? -7.32 -30.969 -27.938 1 56.94 299 ALA B O 1
ATOM 4691 N N . PRO B 1 300 ? -6.922 -29.938 -25.969 1 52 300 PRO B N 1
ATOM 4692 C CA . PRO B 1 300 ? -8.25 -30.25 -25.422 1 52 300 PRO B CA 1
ATOM 4693 C C . PRO B 1 300 ? -9.383 -29.625 -26.234 1 52 300 PRO B C 1
ATOM 4695 O O . PRO B 1 300 ? -9.234 -28.516 -26.75 1 52 300 PRO B O 1
ATOM 4698 N N . GLY B 1 301 ? -10.648 -30.375 -26.672 1 49.38 301 GLY B N 1
ATOM 4699 C CA . GLY B 1 301 ? -11.82 -30 -27.438 1 49.38 301 GLY B CA 1
ATOM 4700 C C . GLY B 1 301 ? -11.781 -30.484 -28.875 1 49.38 301 GLY B C 1
ATOM 4701 O O . GLY B 1 301 ? -12.773 -30.406 -29.594 1 49.38 301 GLY B O 1
ATOM 4702 N N . LYS B 1 302 ? -10.578 -30.656 -29.344 1 48.75 302 LYS B N 1
ATOM 4703 C CA . LYS B 1 302 ? -10.516 -31.203 -30.688 1 48.75 302 LYS B CA 1
ATOM 4704 C C . LYS B 1 302 ? -10.469 -32.719 -30.656 1 48.75 302 LYS B C 1
ATOM 4706 O O . LYS B 1 302 ? -10.391 -33.375 -31.703 1 48.75 302 LYS B O 1
ATOM 4711 N N . ARG B 1 303 ? -10.344 -33.25 -29.453 1 43 303 ARG B N 1
ATOM 4712 C CA . ARG B 1 303 ? -10.477 -34.719 -29.344 1 43 303 ARG B CA 1
ATOM 4713 C C . ARG B 1 303 ? -11.875 -35.156 -29.75 1 43 303 ARG B C 1
ATOM 4715 O O . ARG B 1 303 ? -12.836 -35 -28.984 1 43 303 ARG B O 1
ATOM 4722 N N . ARG B 1 304 ? -12.273 -35.031 -30.984 1 37.69 304 ARG B N 1
ATOM 4723 C CA . ARG B 1 304 ? -13.422 -35.781 -31.469 1 37.69 304 ARG B CA 1
ATOM 4724 C C . ARG B 1 304 ? -13.062 -37.281 -31.594 1 37.69 304 ARG B C 1
ATOM 4726 O O . ARG B 1 304 ? -11.953 -37.625 -32.031 1 37.69 304 ARG B O 1
#

Radius of gyration: 30.64 Å; Cα contacts (8 Å, |Δi|>4): 1156; chains: 2; bounding box: 54×109×68 Å

Foldseek 3Di:
DAFDQFDLDADALVVVLVLLVQLLCVLPVDDDDALVVNLVVNCVSCVVVVSLACLSVLLSLVLCVCVVVDPDPVVSSVVSSVVSVVVNVLSVCWLVLLLVQCLVVFALQAEEEEEAQYLSLLCNLLVNVLVHVNAAYEYEQADDADDVRNRHRRVNNLVSNCVDPSNVVCVVPCCVRYDYDYLVCLLVCLLRHQAYEYEASAAELQGKGKYFPSVQVNLVSCVVNVHAYEYEGELSRYHHDDDPWQVSHDADPRCVPPPDGGITIHDLVSHQWYGTSVHIDRSNVSNVVVVCQQPPCSHPPNPD/DAFDQFDLDADALVVVLVLLVQLLCVLPVDDDDALVVNLVVNCVSCVVVVSQACLSVLLSLVLCVCRVVDPDPVVSSVVSNVVSVVVNVLSVCWLVLLLVQCLVVFALQAEEEEEAQYLSLLCNLLVNVLVHVNAAYEYEQADDADDVRNRHRRVNNLVSNCVDPSNVVCVVPCCVRYDYDYLVCLLVCLLRHQAYEYEASAAELQGKGKYFPSVQVNLVSCVVNVHAYEYEGELSRYHHDDDPWQVSHDADPRCVPPPDGGITIHDLVSHQWYGTSVHIGRSNVSNVVVVCQQPPCSHPPNPD

Organism: Leishmania tarentolae (NCBI:txid5689)

pLDDT: mean 91.1, std 9.74, range [37.28, 98.88]

InterPro domains:
  IPR000649 Initiation factor 2B-related [PF01008] (178-283)
  IPR037171 NagB/RpiA transferase-like [SSF100950] (14-293)
  IPR042529 Initiation factor 2B-like, C-terminal [G3DSA:3.40.50.10470] (100-295)
  IPR051501 Eukaryotic initiation factor 2B subunits alpha/beta/delta [PTHR45860] (5-292)